Protein AF-A0A976QAF2-F1 (afdb_monomer)

Solvent-accessible surface area (backbone atoms only — not comparable to full-atom values): 23813 Å² total; per-residue (Å²): 137,77,82,78,83,71,78,81,72,85,89,75,56,54,80,44,55,49,67,60,53,51,50,51,55,58,54,36,68,80,76,47,98,67,87,73,52,59,97,53,77,43,35,51,77,44,64,85,45,95,52,57,36,57,22,52,52,43,42,53,45,20,24,16,76,59,69,40,41,42,36,33,37,41,31,48,50,70,57,45,68,64,34,47,64,67,59,40,50,61,75,45,48,90,32,37,49,75,48,78,47,82,50,98,70,19,29,38,41,37,42,35,68,38,39,46,91,61,51,67,87,71,83,73,80,78,69,91,85,70,84,75,78,75,75,69,81,69,77,76,82,61,86,70,70,80,70,78,63,47,66,47,47,46,52,49,22,34,64,54,32,76,68,71,72,82,51,78,89,74,79,73,90,48,96,56,45,41,79,44,70,37,70,59,93,75,32,37,42,39,39,30,24,36,66,88,77,48,21,22,74,43,57,40,41,45,52,82,52,50,43,42,31,14,46,50,47,44,33,33,69,60,36,51,72,34,37,52,62,50,39,36,78,40,30,47,52,55,38,48,60,73,39,47,93,75,26,78,74,96,59,91,75,93,71,62,44,52,68,46,33,68,41,40,46,54,52,39,52,44,32,43,48,32,38,50,55,47,22,69,76,66,76,49,81,80,79,80,77,81,85,73,86,63,60,50,71,70,64,65,69,45,55,69,73,58,49,50,54,52,50,52,51,51,48,43,52,53,25,54,78,68,76,43,57,72,76,43,53,44,85,68,48,72,47,93,90,30,41,35,27,27,42,67,41,84,89,54,54,79,88,52,47,63,64,52,49,54,53,49,31,57,49,45,24,74,75,75,37,76,57,48,41,69,43,75,56,77,78,74,79,78,58,66,81,74,67,67,73,66,72,76,76,76,86,79,85,80,83,86,79,136

Nearest PDB structures (foldseek):
  6a6g-assembly1_C  TM=5.603E-01  e=3.001E-02  Fervidobacterium islandicum
  6a6g-assembly1_D  TM=4.830E-01  e=3.962E-02  Fervidobacterium islandicum
  5xt6-assembly1_C  TM=4.546E-01  e=6.904E-02  Bacillus subtilis subsp. subtilis str. 168
  5o2z-assembly1_A  TM=4.971E-01  e=2.043E+00  Homo sapiens
  6rvz-assembly1_A  TM=3.771E-01  e=2.160E+00  Homo sapiens

Sequence (402 aa):
MRAESSQPGTAEGFTLNYASLVAEYRSGLVDKLRGFGTADGYLDVWVPDDDPTKSLQNMVEAVGLAGGRAFRVELDTATATAVRRDALRAGLGEQCKVSFVDRDDGCVVAFDSIDADRATPGRGLETSGDPPPTPRPQPSIGQLAPAPFTTAYDAALRAVAGRGHRAISRRPQSPTERVVEASHAALSLTLYVDAATHRVTTAYFAADAPVVAGALKLTCDLAIGRSIQELADHGVLHAAAALEPIASAPVPGIVHPARLCRAFARVESMLRDIRQIYAERYDRRDTANNEDLGPGPTWKRMPLAKRRAVVERELARFSSQRNLTESTMGWAELVDDVRLTLTIDDSVPAADKPALLMAAETWLRRSIDTRLEVYLAERRDKNKLRRLAVIPNDPTEETSRP

Secondary structure (DSSP, 8-state):
-PPP--PPPTT--EEEEHHHHHHHHHHHHHH-SS----SSGGGTT----SSHHHHHHHHHHHHHHTT---EEEEEEHHHHHHS-HHHHHHHHTTS-EEEEEEETTEEEEEEES--GGG--TT-TT--TT-PPPPPP----------PPPPHHHHHHHHHHHTT---PPPPPPSSTTEEEEEEEETTEEEEEEEETTT-BEEEEEEEESSHHHHHHHHHHHHHHTTSBHHHHHHHHHHHHHHTTTTT---SSSS---HHHH-HHHHHHHHHHHHHHHHHHHHTT-----------S-HHHHTS-HHHHHHHHHHHHHHHHHHTT--TTSEEEEEEETTTEEEEEE-TTS-TTTHHHHHHHHHHHHHHHT-TT-EEEEPP-----GGGSS--PPPPTTSSS---

pLDDT: mean 85.09, std 18.2, range [29.95, 98.12]

Foldseek 3Di:
DDPPPDPDDDDDAEEEEPVVLLVLQVVCVVVPPDDRDDPDQLCSPQDADPQLLVSVLSSLLSNLLVVHFKHKYWDFAVNQVSHPVVSSCVVCPPQWDWDWDADPGHIMIITHGGDSVPSPPDPDDPPPDDDPDDPDPDPPPPVPDQDPQDVQLLVLLLVQLVPDDQDDDDDDPDPQWDWFKDDDDQKIKIFTAGNPVQATQFIHMGDDDSSLSSQSSLLRVVRGRDHLLCSLPCSLVSSVVVCCVRGPDPDPDDDDSCSNDVSSVVSNVRSVVRVVRCCVVPVPPDNDDPDDPAWDPVLVPDDPVVNQVQLLVLLCVLCVVVVHDSPQKHWDDDDPSAETEMEGDPVDDPVCVVVSQVSSLVSCCVRPTVRHDYHYDDDPPPPPVVVVPPPPDDPPPPPDDD

Structure (mmCIF, N/CA/C/O backbone):
data_AF-A0A976QAF2-F1
#
_entry.id   AF-A0A976QAF2-F1
#
loop_
_atom_site.group_PDB
_atom_site.id
_atom_site.type_symbol
_atom_site.label_atom_id
_atom_site.label_alt_id
_atom_site.label_comp_id
_atom_site.label_asym_id
_atom_site.label_entity_id
_atom_site.label_seq_id
_atom_site.pdbx_PDB_ins_code
_atom_site.Cartn_x
_atom_site.Cartn_y
_atom_site.Cartn_z
_atom_site.occupancy
_atom_site.B_iso_or_equiv
_atom_site.auth_seq_id
_atom_site.auth_comp_id
_atom_site.auth_asym_id
_atom_site.auth_atom_id
_atom_site.pdbx_PDB_model_num
ATOM 1 N N . MET A 1 1 ? 15.010 28.335 -7.812 1.00 31.81 1 MET A N 1
ATOM 2 C CA . MET A 1 1 ? 15.873 28.616 -6.648 1.00 31.81 1 MET A CA 1
ATOM 3 C C . MET A 1 1 ? 15.255 27.931 -5.442 1.00 31.81 1 MET A C 1
ATOM 5 O O . MET A 1 1 ? 14.235 28.400 -4.964 1.00 31.81 1 MET A O 1
ATOM 9 N N . ARG A 1 2 ? 15.776 26.768 -5.032 1.00 29.95 2 ARG A N 1
ATOM 10 C CA . ARG A 1 2 ? 15.477 26.197 -3.710 1.00 29.95 2 ARG A CA 1
ATOM 11 C C . ARG A 1 2 ? 16.514 26.772 -2.751 1.00 29.95 2 ARG A C 1
ATOM 13 O O . ARG A 1 2 ? 17.676 26.847 -3.143 1.00 29.95 2 ARG A O 1
ATOM 20 N N . ALA A 1 3 ? 16.080 27.203 -1.571 1.00 30.30 3 ALA A N 1
ATOM 21 C CA . ALA A 1 3 ? 16.979 27.583 -0.493 1.00 30.30 3 ALA A CA 1
ATOM 22 C C . ALA A 1 3 ? 17.917 26.404 -0.210 1.00 30.30 3 ALA A C 1
ATOM 24 O O . ALA A 1 3 ? 17.463 25.264 -0.077 1.00 30.30 3 ALA A O 1
ATOM 25 N N . GLU A 1 4 ? 19.218 26.669 -0.214 1.00 29.95 4 GLU A N 1
ATOM 26 C CA . GLU A 1 4 ? 20.213 25.721 0.261 1.00 29.95 4 GLU A CA 1
ATOM 27 C C . GLU A 1 4 ? 19.853 25.368 1.707 1.00 29.95 4 GLU A C 1
ATOM 29 O O . GLU A 1 4 ? 19.661 26.250 2.543 1.00 29.95 4 GLU A O 1
ATOM 34 N N . SER A 1 5 ? 19.697 24.072 1.983 1.00 41.12 5 SER A N 1
ATOM 35 C CA . SER A 1 5 ? 19.633 23.564 3.349 1.00 41.12 5 SER A CA 1
ATOM 36 C C . SER A 1 5 ? 21.023 23.756 3.944 1.00 41.12 5 SER A C 1
ATOM 38 O O . SER A 1 5 ? 21.908 22.912 3.808 1.00 41.12 5 SER A O 1
ATOM 40 N N . SER A 1 6 ? 21.234 24.938 4.514 1.00 35.09 6 SER A N 1
ATOM 41 C CA . SER A 1 6 ? 22.397 25.249 5.324 1.00 35.09 6 SER A CA 1
ATOM 42 C C . SER A 1 6 ? 22.413 24.277 6.494 1.00 35.09 6 SER A C 1
ATOM 44 O O . SER A 1 6 ? 21.530 24.320 7.348 1.00 35.09 6 SER A O 1
ATOM 46 N N . GLN A 1 7 ? 23.419 23.405 6.557 1.00 42.12 7 GLN A N 1
ATOM 47 C CA . GLN A 1 7 ? 23.780 22.811 7.838 1.00 42.12 7 GLN A CA 1
ATOM 48 C C . GLN A 1 7 ? 24.187 23.961 8.768 1.00 42.12 7 GLN A C 1
ATOM 50 O O . GLN A 1 7 ? 25.099 24.714 8.409 1.00 42.12 7 GLN A O 1
ATOM 55 N N . PRO A 1 8 ? 23.528 24.159 9.923 1.00 43.66 8 PRO A N 1
ATOM 56 C CA . PRO A 1 8 ? 23.866 25.274 10.782 1.00 43.66 8 PRO A CA 1
ATOM 57 C C . PRO A 1 8 ? 25.219 25.018 11.439 1.00 43.66 8 PRO A C 1
ATOM 59 O O . PRO A 1 8 ? 25.404 24.092 12.232 1.00 43.66 8 PRO A O 1
ATOM 62 N N . GLY A 1 9 ? 26.166 25.891 11.103 1.00 35.69 9 GLY A N 1
ATOM 63 C CA . GLY A 1 9 ? 27.309 26.164 11.950 1.00 35.69 9 GLY A CA 1
ATOM 64 C C . GLY A 1 9 ? 26.821 26.637 13.319 1.00 35.69 9 GLY A C 1
ATOM 65 O O . GLY A 1 9 ? 26.004 27.541 13.433 1.00 35.69 9 GLY A O 1
ATOM 66 N N . THR A 1 10 ? 27.307 25.954 14.345 1.00 46.75 10 THR A N 1
ATOM 67 C CA . THR A 1 10 ? 27.538 26.415 15.719 1.00 46.75 10 THR A CA 1
ATOM 68 C C . THR A 1 10 ? 27.065 27.836 16.099 1.00 46.75 10 THR A C 1
ATOM 70 O O . THR A 1 10 ? 27.600 28.824 15.605 1.00 46.75 10 THR A O 1
ATOM 73 N N . ALA A 1 11 ? 26.206 27.884 17.130 1.00 45.19 11 ALA A N 1
ATOM 74 C CA . ALA A 1 11 ? 25.966 28.961 18.113 1.00 45.19 11 ALA A CA 1
ATOM 75 C C . ALA A 1 11 ? 24.830 29.988 17.900 1.00 45.19 11 ALA A C 1
ATOM 77 O O . ALA A 1 11 ? 24.383 30.548 18.902 1.00 45.19 11 ALA A O 1
ATOM 78 N N . GLU A 1 12 ? 24.275 30.191 16.704 1.00 58.44 12 GLU A N 1
ATOM 79 C CA . GLU A 1 12 ? 23.097 31.067 16.538 1.00 58.44 12 GLU A CA 1
ATOM 80 C C . GLU A 1 12 ? 21.807 30.237 16.449 1.00 58.44 12 GLU A C 1
ATOM 82 O O . GLU A 1 12 ? 21.503 29.634 15.425 1.00 58.44 12 GLU A O 1
ATOM 87 N N . GLY A 1 13 ? 21.058 30.151 17.556 1.00 74.50 13 GLY A N 1
ATOM 88 C CA . GLY A 1 13 ? 19.764 29.455 17.586 1.00 74.50 13 GLY A CA 1
ATOM 89 C C . GLY A 1 13 ? 18.762 30.036 16.576 1.00 74.50 13 GLY A C 1
ATOM 90 O O . GLY A 1 13 ? 18.735 31.248 16.359 1.00 74.50 13 GLY A O 1
ATOM 91 N N . PHE A 1 14 ? 17.923 29.180 15.988 1.00 89.56 14 PHE A N 1
ATOM 92 C CA . PHE A 1 14 ? 16.870 29.555 15.034 1.00 89.56 14 PHE A CA 1
ATOM 93 C C . PHE A 1 14 ? 15.593 30.029 15.746 1.00 89.56 14 PHE A C 1
ATOM 95 O O . PHE A 1 14 ? 15.411 29.775 16.939 1.00 89.56 14 PHE A O 1
ATOM 102 N N . THR A 1 15 ? 14.710 30.716 15.018 1.00 93.88 15 THR A N 1
ATOM 103 C CA . THR A 1 15 ? 13.439 31.240 15.541 1.00 93.88 15 THR A CA 1
ATOM 104 C C . THR A 1 15 ? 12.260 30.580 14.834 1.00 93.88 15 THR A C 1
ATOM 106 O O . THR A 1 15 ? 12.215 30.544 13.608 1.00 93.88 15 THR A O 1
ATOM 109 N N . LEU A 1 16 ? 11.300 30.091 15.613 1.00 94.38 16 LEU A N 1
ATOM 110 C CA . LEU A 1 16 ? 10.085 29.422 15.158 1.00 94.38 16 LEU A CA 1
ATOM 111 C C . LEU A 1 16 ? 8.847 30.274 15.449 1.00 94.38 16 LEU A C 1
ATOM 113 O O . LEU A 1 16 ? 8.768 30.895 16.505 1.00 94.38 16 LEU A O 1
ATOM 117 N N . ASN A 1 17 ? 7.842 30.241 14.573 1.00 95.81 17 ASN A N 1
ATOM 118 C CA . ASN A 1 17 ? 6.530 30.834 14.845 1.00 95.81 17 ASN A CA 1
ATOM 119 C C . ASN A 1 17 ? 5.553 29.750 15.330 1.00 95.81 17 ASN A C 1
ATOM 121 O O . ASN A 1 17 ? 5.177 28.868 14.556 1.00 95.81 17 ASN A O 1
ATOM 125 N N . TYR A 1 18 ? 5.139 29.805 16.600 1.00 96.31 18 TYR A N 1
ATOM 126 C CA . TYR A 1 18 ? 4.334 28.741 17.213 1.00 96.31 18 TYR A CA 1
ATOM 127 C C . TYR A 1 18 ? 2.974 28.547 16.531 1.00 96.31 18 TYR A C 1
ATOM 129 O O . TYR A 1 18 ? 2.583 27.418 16.238 1.00 96.31 18 TYR A O 1
ATOM 137 N N . ALA A 1 19 ? 2.265 29.641 16.243 1.00 95.50 19 ALA A N 1
ATOM 138 C CA . ALA A 1 19 ? 0.939 29.590 15.632 1.00 95.50 19 ALA A CA 1
ATOM 139 C C . ALA A 1 19 ? 0.983 28.952 14.234 1.00 95.50 19 ALA A C 1
ATOM 141 O O . ALA A 1 19 ? 0.162 28.084 13.928 1.00 95.50 19 ALA A O 1
ATOM 142 N N . SER A 1 20 ? 1.979 29.318 13.420 1.00 94.06 20 SER A N 1
ATOM 143 C CA . SER A 1 20 ? 2.206 28.708 12.106 1.00 94.06 20 SER A CA 1
ATOM 144 C C . SER A 1 20 ? 2.486 27.208 12.210 1.00 94.06 20 SER A C 1
ATOM 146 O O . SER A 1 20 ? 1.888 26.436 11.464 1.00 94.06 20 SER A O 1
ATOM 148 N N . LEU A 1 21 ? 3.321 26.777 13.165 1.00 94.00 21 LEU A N 1
ATOM 149 C CA . LEU A 1 21 ? 3.632 25.356 13.370 1.00 94.00 21 LEU A CA 1
ATOM 150 C C . LEU A 1 21 ? 2.395 24.545 13.785 1.00 94.00 21 LEU A C 1
ATOM 152 O O . LEU A 1 21 ? 2.153 23.463 13.251 1.00 94.00 21 LEU A O 1
ATOM 156 N N . VAL A 1 22 ? 1.575 25.068 14.703 1.00 94.19 22 VAL A N 1
ATOM 157 C CA . VAL A 1 22 ? 0.327 24.405 15.121 1.00 94.19 22 VAL A CA 1
ATOM 158 C C . VAL A 1 22 ? -0.675 24.331 13.964 1.00 94.19 22 VAL A C 1
ATOM 160 O O . VAL A 1 22 ? -1.331 23.302 13.783 1.00 94.19 22 VAL A O 1
ATOM 163 N N . ALA A 1 23 ? -0.802 25.394 13.164 1.00 92.00 23 ALA A N 1
ATOM 164 C CA . ALA A 1 23 ? -1.689 25.417 12.002 1.00 92.00 23 ALA A CA 1
ATOM 165 C C . ALA A 1 23 ? -1.237 24.434 10.906 1.00 92.00 23 ALA A C 1
ATOM 167 O O . ALA A 1 23 ? -2.066 23.710 10.346 1.00 92.00 23 ALA A O 1
ATOM 168 N N . GLU A 1 24 ? 0.068 24.358 10.631 1.00 88.69 24 GLU A N 1
ATOM 169 C CA . GLU A 1 24 ? 0.645 23.384 9.700 1.00 88.69 24 GLU A CA 1
ATOM 170 C C . GLU A 1 24 ? 0.411 21.950 10.190 1.00 88.69 24 GLU A C 1
ATOM 172 O O . GLU A 1 24 ? -0.059 21.108 9.425 1.00 88.69 24 GLU A O 1
ATOM 177 N N . TYR A 1 25 ? 0.635 21.683 11.480 1.00 89.19 25 TYR A N 1
ATOM 178 C CA . TYR A 1 25 ? 0.362 20.372 12.063 1.00 89.19 25 TYR A CA 1
ATOM 179 C C . TYR A 1 25 ? -1.118 19.979 11.912 1.00 89.19 25 TYR A C 1
ATOM 181 O O . TYR A 1 25 ? -1.436 18.888 11.442 1.00 89.19 25 TYR A O 1
ATOM 189 N N . ARG A 1 26 ? -2.050 20.878 12.259 1.00 89.62 26 ARG A N 1
ATOM 190 C CA . ARG A 1 26 ? -3.498 20.606 12.185 1.00 89.62 26 ARG A CA 1
ATOM 191 C C . ARG A 1 26 ? -3.999 20.410 10.755 1.00 89.62 26 ARG A C 1
ATOM 193 O O . ARG A 1 26 ? -4.792 19.504 10.522 1.00 89.62 26 ARG A O 1
ATOM 200 N N . SER A 1 27 ? -3.545 21.227 9.806 1.00 86.06 27 SER A N 1
ATOM 201 C CA . SER A 1 27 ? -3.903 21.057 8.387 1.00 86.06 27 SER A CA 1
ATOM 202 C C . SER A 1 27 ? -3.326 19.763 7.813 1.00 86.06 27 SER A C 1
ATOM 204 O O . SER A 1 27 ? -4.032 19.006 7.148 1.00 86.06 27 SER A O 1
ATOM 206 N N . GLY A 1 28 ? -2.088 19.426 8.184 1.00 82.19 28 GLY A N 1
ATOM 207 C CA . GLY A 1 28 ? -1.472 18.157 7.826 1.00 82.19 28 GLY A CA 1
ATOM 208 C C . GLY A 1 28 ? -2.296 16.940 8.252 1.00 82.19 28 GLY A C 1
ATOM 209 O O . GLY A 1 28 ? -2.246 15.934 7.554 1.00 82.19 28 GLY A O 1
ATOM 210 N N . LEU A 1 29 ? -3.071 17.009 9.349 1.00 80.88 29 LEU A N 1
ATOM 211 C CA . LEU A 1 29 ? -3.724 15.819 9.936 1.00 80.88 29 LEU A CA 1
ATOM 212 C C . LEU A 1 29 ? -4.822 15.307 9.018 1.00 80.88 29 LEU A C 1
ATOM 214 O O . LEU A 1 29 ? -5.121 14.115 8.991 1.00 80.88 29 LEU A O 1
ATOM 218 N N . VAL A 1 30 ? -5.398 16.233 8.262 1.00 75.94 30 VAL A N 1
ATOM 219 C CA . VAL A 1 30 ? -6.426 15.967 7.271 1.00 75.94 30 VAL A CA 1
ATOM 220 C C . VAL A 1 30 ? -5.788 15.556 5.942 1.00 75.94 30 VAL A C 1
ATOM 222 O O . VAL A 1 30 ? -6.274 14.630 5.295 1.00 75.94 30 VAL A O 1
ATOM 225 N N . ASP A 1 31 ? -4.673 16.188 5.564 1.00 70.38 31 ASP A N 1
ATOM 226 C CA . ASP A 1 31 ? -4.147 16.121 4.196 1.00 70.38 31 ASP A CA 1
ATOM 227 C C . ASP A 1 31 ? -2.991 15.119 3.990 1.00 70.38 31 ASP A C 1
ATOM 229 O O . ASP A 1 31 ? -2.723 14.704 2.860 1.00 70.38 31 ASP A O 1
ATOM 233 N N . LYS A 1 32 ? -2.280 14.710 5.051 1.00 66.62 32 LYS A N 1
ATOM 234 C CA . LYS A 1 32 ? -1.080 13.854 4.983 1.00 66.62 32 LYS A CA 1
ATOM 235 C C . LYS A 1 32 ? -1.215 12.631 5.892 1.00 66.62 32 LYS A C 1
ATOM 237 O O . LYS A 1 32 ? -1.101 12.712 7.107 1.00 66.62 32 LYS A O 1
ATOM 242 N N . LEU A 1 33 ? -1.366 11.450 5.288 1.00 49.84 33 LEU A N 1
ATOM 243 C CA . LEU A 1 33 ? -1.512 10.183 6.025 1.00 49.84 33 LEU A CA 1
ATOM 244 C C . LEU A 1 33 ? -0.183 9.604 6.558 1.00 49.84 33 LEU A C 1
ATOM 246 O O . LEU A 1 33 ? -0.214 8.704 7.396 1.00 49.84 33 LEU A O 1
ATOM 250 N N . ARG A 1 34 ? 0.982 10.059 6.060 1.00 56.09 34 ARG A N 1
ATOM 251 C CA . ARG A 1 34 ? 2.334 9.617 6.473 1.00 56.09 34 ARG A CA 1
ATOM 252 C C . ARG A 1 34 ? 3.373 10.721 6.243 1.00 56.09 34 ARG A C 1
ATOM 254 O O . ARG A 1 34 ? 3.179 11.563 5.374 1.00 56.09 34 ARG A O 1
ATOM 261 N N . GLY A 1 35 ? 4.494 10.667 6.970 1.00 56.78 35 GLY A N 1
ATOM 262 C CA . GLY A 1 35 ? 5.585 11.647 6.838 1.00 56.78 35 GLY A CA 1
ATOM 263 C C . GLY A 1 35 ? 5.238 12.989 7.477 1.00 56.78 35 GLY A C 1
ATOM 264 O O . GLY A 1 35 ? 5.441 14.044 6.883 1.00 56.78 35 GLY A O 1
ATOM 265 N N . PHE A 1 36 ? 4.631 12.918 8.656 1.00 56.47 36 PHE A N 1
ATOM 266 C CA . PHE A 1 36 ? 4.200 14.072 9.415 1.00 56.47 36 PHE A CA 1
ATOM 267 C C . PHE A 1 36 ? 5.406 14.718 10.090 1.00 56.47 36 PHE A C 1
ATOM 269 O O . PHE A 1 36 ? 5.938 14.176 11.049 1.00 56.47 36 PHE A O 1
ATOM 276 N N . GLY A 1 37 ? 5.848 15.844 9.553 1.00 57.91 37 GLY A N 1
ATOM 277 C CA . GLY A 1 37 ? 6.903 16.663 10.125 1.00 57.91 37 GLY A CA 1
ATOM 278 C C . GLY A 1 37 ? 6.748 18.074 9.583 1.00 57.91 37 GLY A C 1
ATOM 279 O O . GLY A 1 37 ? 6.404 18.256 8.410 1.00 57.91 37 GLY A O 1
ATOM 280 N N . THR A 1 38 ? 6.934 19.069 10.443 1.00 61.12 38 THR A N 1
ATOM 281 C CA . THR A 1 38 ? 7.152 20.450 9.999 1.00 61.12 38 THR A CA 1
ATOM 282 C C . THR A 1 38 ? 8.425 20.475 9.152 1.00 61.12 38 THR A C 1
ATOM 284 O O . THR A 1 38 ? 9.302 19.640 9.355 1.00 61.12 38 THR A O 1
ATOM 287 N N . ALA A 1 39 ? 8.545 21.396 8.193 1.00 56.59 39 ALA A N 1
ATOM 288 C CA . ALA A 1 39 ? 9.653 21.407 7.223 1.00 56.59 39 ALA A CA 1
ATOM 289 C C . ALA A 1 39 ? 11.075 21.392 7.840 1.00 56.59 39 ALA A C 1
ATOM 291 O O . ALA A 1 39 ? 12.043 21.063 7.150 1.00 56.59 39 ALA A O 1
ATOM 292 N N . ASP A 1 40 ? 11.189 21.699 9.131 1.00 65.06 40 ASP A N 1
ATOM 293 C CA . ASP A 1 40 ? 12.415 21.662 9.912 1.00 65.06 40 ASP A CA 1
ATOM 294 C C . ASP A 1 40 ? 12.538 20.332 10.677 1.00 65.06 40 ASP A C 1
ATOM 296 O O . ASP A 1 40 ? 11.852 20.112 11.677 1.00 65.06 40 ASP A O 1
ATOM 300 N N . GLY A 1 41 ? 13.465 19.464 10.249 1.00 75.56 41 GLY A N 1
ATOM 301 C CA . GLY A 1 41 ? 13.678 18.116 10.814 1.00 75.56 41 GLY A CA 1
ATOM 302 C C . GLY A 1 41 ? 14.022 18.053 12.314 1.00 75.56 41 GLY A C 1
ATOM 303 O O . GLY A 1 41 ? 14.155 16.973 12.880 1.00 75.56 41 GLY A O 1
ATOM 304 N N . TYR A 1 42 ? 14.153 19.200 12.986 1.00 83.50 42 TYR A N 1
ATOM 305 C CA . TYR A 1 42 ? 14.332 19.297 14.438 1.00 83.50 42 TYR A CA 1
ATOM 306 C C . TYR A 1 42 ? 13.036 19.075 15.233 1.00 83.50 42 TYR A C 1
ATOM 308 O O . TYR A 1 42 ? 13.086 18.917 16.450 1.00 83.50 42 TYR A O 1
ATOM 316 N N . LEU A 1 43 ? 11.882 19.079 14.563 1.00 88.06 43 LEU A N 1
ATOM 317 C CA . LEU A 1 43 ? 10.559 18.930 15.173 1.00 88.06 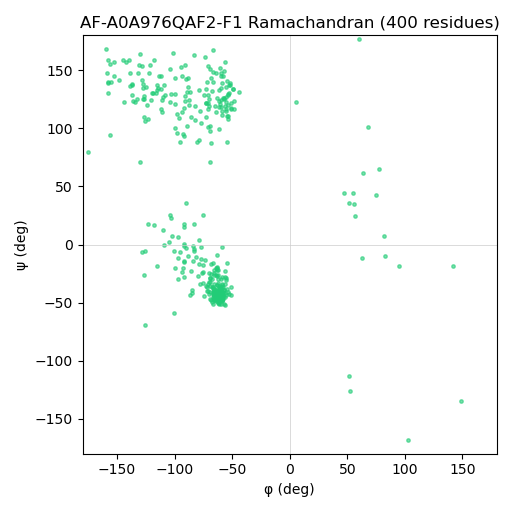43 LEU A CA 1
ATOM 318 C C . LEU A 1 43 ? 9.815 17.679 14.680 1.00 88.06 43 LEU A C 1
ATOM 320 O O . LEU A 1 43 ? 8.613 17.559 14.900 1.00 88.06 43 LEU A O 1
ATOM 324 N N . ASP A 1 44 ? 10.512 16.718 14.068 1.00 85.25 44 ASP A N 1
ATOM 325 C CA . ASP A 1 44 ? 9.911 15.486 13.524 1.00 85.25 44 ASP A CA 1
ATOM 326 C C . ASP A 1 44 ? 9.113 14.680 14.564 1.00 85.25 44 ASP A C 1
ATOM 328 O O . ASP A 1 44 ? 8.174 13.963 14.224 1.00 85.25 44 ASP A O 1
ATOM 332 N N . VAL A 1 45 ? 9.486 14.790 15.841 1.00 87.50 45 VAL A N 1
ATOM 333 C CA . VAL A 1 45 ? 8.824 14.101 16.962 1.00 87.50 45 VAL A CA 1
ATOM 334 C C . VAL A 1 45 ? 7.954 15.029 17.811 1.00 87.50 45 VAL A C 1
ATOM 336 O O . VAL A 1 45 ? 7.385 14.593 18.811 1.00 87.50 45 VAL A O 1
ATOM 339 N N . TRP A 1 46 ? 7.852 16.308 17.446 1.00 92.94 46 TRP A N 1
ATOM 340 C CA . TRP A 1 46 ? 7.025 17.265 18.167 1.00 92.94 46 TRP A CA 1
ATOM 341 C C . TRP A 1 46 ? 5.549 17.093 17.795 1.00 92.94 46 TRP A C 1
ATOM 343 O O . TRP A 1 46 ? 5.178 17.020 16.624 1.00 92.94 46 TRP A O 1
ATOM 353 N N . VAL A 1 47 ? 4.695 17.065 18.817 1.00 92.00 47 VAL A N 1
ATOM 354 C CA . VAL A 1 47 ? 3.238 17.058 18.680 1.00 92.00 47 VAL A CA 1
ATOM 355 C C . VAL A 1 47 ? 2.683 18.192 19.540 1.00 92.00 47 VAL A C 1
ATOM 357 O O . VAL A 1 47 ? 2.988 18.231 20.739 1.00 92.00 47 VAL A O 1
ATOM 360 N N . PRO A 1 48 ? 1.889 19.117 18.968 1.00 94.12 48 PRO A N 1
ATOM 361 C CA . PRO A 1 48 ? 1.293 20.190 19.742 1.00 94.12 48 PRO A CA 1
ATOM 362 C C . PRO A 1 48 ? 0.268 19.649 20.745 1.00 94.12 48 PRO A C 1
ATOM 364 O O . PRO A 1 48 ? -0.524 18.763 20.428 1.00 94.12 48 PRO A O 1
ATOM 367 N N . ASP A 1 49 ? 0.276 20.224 21.945 1.00 95.44 49 ASP A N 1
ATOM 368 C CA . ASP A 1 49 ? -0.713 19.986 23.004 1.00 95.44 49 ASP A CA 1
ATOM 369 C C . ASP A 1 49 ? -1.681 21.181 23.078 1.00 95.44 49 ASP A C 1
ATOM 371 O O . ASP A 1 49 ? -1.301 22.313 22.755 1.00 95.44 49 ASP A O 1
ATOM 375 N N . ASP A 1 50 ? -2.922 20.942 23.510 1.00 94.00 50 ASP A N 1
ATOM 376 C CA . ASP A 1 50 ? -3.905 22.010 23.729 1.00 94.00 50 ASP A CA 1
ATOM 377 C C . ASP A 1 50 ? -3.461 22.976 24.847 1.00 94.00 50 ASP A C 1
ATOM 379 O O . ASP A 1 50 ? -3.831 24.151 24.831 1.00 94.00 50 ASP A O 1
ATOM 383 N N . ASP A 1 51 ? -2.634 22.518 25.796 1.00 96.56 51 ASP A N 1
ATOM 384 C CA . ASP A 1 51 ? -1.908 23.379 26.731 1.00 96.56 51 ASP A CA 1
ATOM 385 C C . ASP A 1 51 ? -0.587 23.861 26.097 1.00 96.56 51 ASP A C 1
ATOM 387 O O . ASP A 1 51 ? 0.374 23.084 25.992 1.00 96.56 51 ASP A O 1
ATOM 391 N N . PRO A 1 52 ? -0.457 25.159 25.748 1.00 97.19 52 PRO A N 1
ATOM 392 C CA . PRO A 1 52 ? 0.752 25.680 25.113 1.00 97.19 52 PRO A CA 1
ATOM 393 C C . PRO A 1 52 ? 1.992 25.558 26.008 1.00 97.19 52 PRO A C 1
ATOM 395 O O . PRO A 1 52 ? 3.110 25.500 25.504 1.00 97.19 52 PRO A O 1
ATOM 398 N N . THR A 1 53 ? 1.826 25.449 27.331 1.00 97.88 53 THR A N 1
ATOM 399 C CA . THR A 1 53 ? 2.938 25.194 28.258 1.00 97.88 53 THR A CA 1
ATOM 400 C C . THR A 1 53 ? 3.550 23.816 28.002 1.00 97.88 53 THR A C 1
ATOM 402 O O . THR A 1 53 ? 4.767 23.700 27.877 1.00 97.88 53 THR A O 1
ATOM 405 N N . LYS A 1 54 ? 2.714 22.776 27.889 1.00 95.69 54 LYS A N 1
ATOM 406 C CA . LYS A 1 54 ? 3.158 21.401 27.607 1.00 95.69 54 LYS A CA 1
ATOM 407 C C . LYS A 1 54 ? 3.688 21.268 26.190 1.00 95.69 54 LYS A C 1
ATOM 409 O O . LYS A 1 54 ? 4.723 20.652 25.970 1.00 95.69 54 LYS A O 1
ATOM 414 N N . SER A 1 55 ? 3.010 21.902 25.239 1.00 96.31 55 SER A N 1
ATOM 415 C CA . SER A 1 55 ? 3.434 21.930 23.842 1.00 96.31 55 SER A CA 1
ATOM 416 C C . SER A 1 55 ? 4.860 22.481 23.680 1.00 96.31 55 SER A C 1
ATOM 418 O O . SER A 1 55 ? 5.662 21.904 22.946 1.00 96.31 55 SER A O 1
ATOM 420 N N . LEU A 1 56 ? 5.214 23.545 24.418 1.00 97.25 56 LEU A N 1
ATOM 421 C CA . LEU A 1 56 ? 6.577 24.092 24.452 1.00 97.25 56 LEU A CA 1
ATOM 422 C C . LEU A 1 56 ? 7.583 23.162 25.149 1.00 97.25 56 LEU A C 1
ATOM 424 O O . LEU A 1 56 ? 8.725 23.079 24.706 1.00 97.25 56 LEU A O 1
ATOM 428 N N . GLN A 1 57 ? 7.183 22.437 26.200 1.00 96.00 57 GLN A N 1
ATOM 429 C CA . GLN A 1 57 ? 8.043 21.427 26.840 1.00 96.00 57 GLN A CA 1
ATOM 430 C C . GLN A 1 57 ? 8.396 20.303 25.861 1.00 96.00 57 GLN A C 1
ATOM 432 O O . GLN A 1 57 ? 9.574 20.025 25.641 1.00 96.00 57 GLN A O 1
ATOM 437 N N . ASN A 1 58 ? 7.384 19.753 25.185 1.00 94.38 58 ASN A N 1
ATOM 438 C CA . ASN A 1 58 ? 7.561 18.737 24.147 1.00 94.38 58 ASN A CA 1
ATOM 439 C C . ASN A 1 58 ? 8.446 19.250 22.998 1.00 94.38 58 ASN A C 1
ATOM 441 O O . ASN A 1 58 ? 9.201 18.487 22.400 1.00 94.38 58 ASN A O 1
ATOM 445 N N . MET A 1 59 ? 8.371 20.548 22.678 1.00 95.62 59 MET A N 1
ATOM 446 C CA . MET A 1 59 ? 9.205 21.167 21.643 1.00 95.62 59 MET A CA 1
ATOM 447 C C . MET A 1 59 ? 10.688 21.174 22.033 1.00 95.62 59 MET A C 1
ATOM 449 O O . MET A 1 59 ? 11.534 20.851 21.202 1.00 95.62 59 MET A O 1
ATOM 453 N N . VAL A 1 60 ? 11.018 21.484 23.293 1.00 95.69 60 VAL A N 1
ATOM 454 C CA . VAL A 1 60 ? 12.404 21.415 23.794 1.00 95.69 60 VAL A CA 1
ATOM 455 C C . VAL A 1 60 ? 12.945 19.988 23.728 1.00 95.69 60 VAL A C 1
ATOM 457 O O . VAL A 1 60 ? 14.090 19.792 23.319 1.00 95.69 60 VAL A O 1
ATOM 460 N N . GLU A 1 61 ? 12.132 18.991 24.086 1.00 93.06 61 GLU A N 1
ATOM 461 C CA . GLU A 1 61 ? 12.506 17.577 23.971 1.00 93.06 61 GLU A CA 1
ATOM 462 C C . GLU A 1 61 ? 12.783 17.180 22.517 1.00 93.06 61 GLU A C 1
ATOM 464 O O . GLU A 1 61 ? 13.831 16.599 22.235 1.00 93.06 61 GLU A O 1
ATOM 469 N N . ALA A 1 62 ? 11.893 17.542 21.587 1.00 92.38 62 ALA A N 1
ATOM 470 C CA . ALA A 1 62 ? 12.058 17.250 20.164 1.00 92.38 62 ALA A CA 1
ATOM 471 C C . ALA A 1 62 ? 13.345 17.866 19.592 1.00 92.38 62 ALA A C 1
ATOM 473 O O . ALA A 1 62 ? 14.150 17.163 18.978 1.00 92.38 62 ALA A O 1
ATOM 474 N N . VAL A 1 63 ? 13.591 19.150 19.880 1.00 92.75 63 VAL A N 1
ATOM 475 C CA . VAL A 1 63 ? 14.813 19.845 19.449 1.00 92.75 63 VAL A CA 1
ATOM 476 C C . VAL A 1 63 ? 16.058 19.206 20.069 1.00 92.75 63 VAL A C 1
ATOM 478 O O . VAL A 1 63 ? 17.056 19.018 19.372 1.00 92.75 63 VAL A O 1
ATOM 481 N N . GLY A 1 64 ? 16.007 18.829 21.351 1.00 92.44 64 GLY A N 1
ATOM 482 C CA . GLY A 1 64 ? 17.100 18.138 22.036 1.00 92.44 64 GLY A CA 1
ATOM 483 C C . GLY A 1 64 ? 17.424 16.775 21.415 1.00 92.44 64 GLY A C 1
ATOM 484 O O . GLY A 1 64 ? 18.593 16.480 21.170 1.00 92.44 64 GLY A O 1
ATOM 485 N N . LEU A 1 65 ? 16.402 15.977 21.082 1.00 87.88 65 LEU A N 1
ATOM 486 C CA . LEU A 1 65 ? 16.552 14.683 20.401 1.00 87.88 65 LEU A CA 1
ATOM 487 C C . LEU A 1 65 ? 17.171 14.822 19.006 1.00 87.88 65 LEU A C 1
ATOM 489 O O . LEU A 1 65 ? 17.946 13.965 18.585 1.00 87.88 65 LEU A O 1
ATOM 493 N N . ALA A 1 66 ? 16.883 15.922 18.312 1.00 87.25 66 ALA A N 1
ATOM 494 C CA . ALA A 1 66 ? 17.502 16.258 17.034 1.00 87.25 66 ALA A CA 1
ATOM 495 C C . ALA A 1 66 ? 18.921 16.857 17.167 1.00 87.25 66 ALA A C 1
ATOM 497 O O . ALA A 1 66 ? 19.526 17.254 16.169 1.00 87.25 66 ALA A O 1
ATOM 498 N N . GLY A 1 67 ? 19.470 16.940 18.385 1.00 89.50 67 GLY A N 1
ATOM 499 C CA . GLY A 1 67 ? 20.806 17.475 18.666 1.00 89.50 67 GLY A CA 1
ATOM 500 C C . GLY A 1 67 ? 20.881 19.004 18.746 1.00 89.50 67 GLY A C 1
ATOM 501 O O . GLY A 1 67 ? 21.978 19.560 18.846 1.00 89.50 67 GLY A O 1
ATOM 502 N N . GLY A 1 68 ? 19.740 19.697 18.715 1.00 90.69 68 GLY A N 1
ATOM 503 C CA . GLY A 1 68 ? 19.663 21.140 18.902 1.00 90.69 68 GLY A CA 1
ATOM 504 C C . GLY A 1 68 ? 20.005 21.549 20.337 1.00 90.69 68 GLY A C 1
ATOM 505 O O . GLY A 1 68 ? 19.676 20.860 21.300 1.00 90.69 68 GLY A O 1
ATOM 506 N N . ARG A 1 69 ? 20.692 22.687 20.487 1.00 93.38 69 ARG A N 1
ATOM 507 C CA . ARG A 1 69 ? 21.154 23.193 21.796 1.00 93.38 69 ARG A CA 1
ATOM 508 C C . ARG A 1 69 ? 20.519 24.513 22.216 1.00 93.38 69 ARG A C 1
ATOM 510 O O . ARG A 1 69 ? 20.567 24.845 23.398 1.00 93.38 69 ARG A O 1
ATOM 517 N N . ALA A 1 70 ? 19.947 25.252 21.271 1.00 95.00 70 ALA A N 1
ATOM 518 C CA . ALA A 1 70 ? 19.223 26.482 21.542 1.00 95.00 70 ALA A CA 1
ATOM 519 C C . ALA A 1 70 ? 18.262 26.818 20.397 1.00 95.00 70 ALA A C 1
ATOM 521 O O . ALA A 1 70 ? 18.570 26.547 19.235 1.00 95.00 70 ALA A O 1
ATOM 522 N N . PHE A 1 71 ? 17.131 27.436 20.726 1.00 95.44 71 PHE A N 1
ATOM 523 C CA . PHE A 1 71 ? 16.174 27.977 19.759 1.00 95.44 71 PHE A CA 1
ATOM 524 C C . PHE A 1 71 ? 15.269 29.028 20.414 1.00 95.44 71 PHE A C 1
ATOM 526 O O . PHE A 1 71 ? 15.239 29.187 21.637 1.00 95.44 71 PHE A O 1
ATOM 533 N N . ARG A 1 72 ? 14.531 29.769 19.589 1.00 96.88 72 ARG A N 1
ATOM 534 C CA . ARG A 1 72 ? 13.544 30.764 20.014 1.00 96.88 72 ARG A CA 1
ATOM 535 C C . ARG A 1 72 ? 12.179 30.430 19.438 1.00 96.88 72 ARG A C 1
ATOM 537 O O . ARG A 1 72 ? 12.085 29.922 18.326 1.00 96.88 72 ARG A O 1
ATOM 544 N N . VAL A 1 73 ? 11.131 30.764 20.177 1.00 97.25 73 VAL A N 1
ATOM 545 C CA . VAL A 1 73 ? 9.742 30.609 19.744 1.00 97.25 73 VAL A CA 1
ATOM 546 C C . VAL A 1 73 ? 9.017 31.934 19.902 1.00 97.25 73 VAL A C 1
ATOM 548 O O . VAL A 1 73 ? 8.994 32.506 20.990 1.00 97.25 73 VAL A O 1
ATOM 551 N N . GLU A 1 74 ? 8.420 32.409 18.818 1.00 98.00 74 GLU A N 1
ATOM 552 C CA . GLU A 1 74 ? 7.520 33.553 18.810 1.00 98.00 74 GLU A CA 1
ATOM 553 C C . GLU A 1 74 ? 6.096 33.081 19.105 1.00 98.00 74 GLU A C 1
ATOM 555 O O . GLU A 1 74 ? 5.558 32.194 18.432 1.00 98.00 74 GLU A O 1
ATOM 560 N N . LEU A 1 75 ? 5.505 33.678 20.136 1.00 98.00 75 LEU A N 1
ATOM 561 C CA . LEU A 1 75 ? 4.135 33.465 20.575 1.00 98.00 75 LEU A CA 1
ATOM 562 C C . LEU A 1 75 ? 3.336 34.737 20.303 1.00 98.00 75 LEU A C 1
ATOM 564 O O . LEU A 1 75 ? 3.783 35.823 20.670 1.00 98.00 75 LEU A O 1
ATOM 568 N N . ASP A 1 76 ? 2.140 34.599 19.734 1.00 97.94 76 ASP A N 1
ATOM 569 C CA . ASP A 1 76 ? 1.167 35.694 19.695 1.00 97.94 76 ASP A CA 1
ATOM 570 C C . ASP A 1 76 ? 0.660 36.051 21.107 1.00 97.94 76 ASP A C 1
ATOM 572 O O . ASP A 1 76 ? 0.869 35.314 22.076 1.00 97.94 76 ASP A O 1
ATOM 576 N N . THR A 1 77 ? -0.022 37.191 21.245 1.00 97.75 77 THR A N 1
ATOM 577 C CA . THR A 1 77 ? -0.553 37.676 22.532 1.00 97.75 77 THR A CA 1
ATOM 578 C C . THR A 1 77 ? -1.432 36.647 23.253 1.00 97.75 77 THR A C 1
ATOM 580 O O . THR A 1 77 ? -1.333 36.494 24.475 1.00 97.75 77 THR A O 1
ATOM 583 N N . ALA A 1 78 ? -2.289 35.930 22.519 1.00 97.56 78 ALA A N 1
ATOM 584 C CA . ALA A 1 78 ? -3.220 34.966 23.100 1.00 97.56 78 ALA A CA 1
ATOM 585 C C . ALA A 1 78 ? -2.469 33.763 23.692 1.00 97.56 78 ALA A C 1
ATOM 587 O O . ALA A 1 78 ? -2.658 33.412 24.859 1.00 97.56 78 ALA A O 1
ATOM 588 N N . THR A 1 79 ? -1.554 33.185 22.917 1.00 97.62 79 THR A N 1
ATOM 589 C CA . THR A 1 79 ? -0.716 32.054 23.322 1.00 97.62 79 THR A CA 1
ATOM 590 C C . THR A 1 79 ? 0.231 32.454 24.449 1.00 97.62 79 THR A C 1
ATOM 592 O O . THR A 1 79 ? 0.338 31.738 25.443 1.00 97.62 79 THR A O 1
ATOM 595 N N . ALA A 1 80 ? 0.869 33.625 24.353 1.00 97.81 80 ALA A N 1
ATOM 596 C CA . ALA A 1 80 ? 1.767 34.145 25.383 1.00 97.81 80 ALA A CA 1
ATOM 597 C C . ALA A 1 80 ? 1.069 34.321 26.741 1.00 97.81 80 ALA A C 1
ATOM 599 O O . ALA A 1 80 ? 1.684 34.077 27.780 1.00 97.81 80 ALA A O 1
ATOM 600 N N . THR A 1 81 ? -0.212 34.702 26.735 1.00 97.44 81 THR A N 1
ATOM 601 C CA . THR A 1 81 ? -1.032 34.827 27.951 1.00 97.44 81 THR A CA 1
ATOM 602 C C . THR A 1 81 ? -1.397 33.460 28.536 1.00 97.44 81 THR A C 1
ATOM 604 O O . THR A 1 81 ? -1.442 33.301 29.754 1.00 97.44 81 THR A O 1
ATOM 607 N N . ALA A 1 82 ? -1.637 32.459 27.684 1.00 96.94 82 ALA A N 1
ATOM 608 C CA . ALA A 1 82 ? -1.985 31.103 28.108 1.00 96.94 82 ALA A CA 1
ATOM 609 C C . ALA A 1 82 ? -0.784 30.299 28.648 1.00 96.94 82 ALA A C 1
ATOM 611 O O . ALA A 1 82 ? -0.968 29.363 29.431 1.00 96.94 82 ALA A O 1
ATOM 612 N N . VAL A 1 83 ? 0.449 30.653 28.268 1.00 97.94 83 VAL A N 1
ATOM 613 C CA . VAL A 1 83 ? 1.661 29.985 28.763 1.00 97.94 83 VAL A CA 1
ATOM 614 C C . VAL A 1 83 ? 1.907 30.312 30.236 1.00 97.94 83 VAL A C 1
ATOM 616 O O . VAL A 1 83 ? 2.198 31.445 30.627 1.00 97.94 83 VAL A O 1
ATOM 619 N N . ARG A 1 84 ? 1.901 29.272 31.072 1.00 97.81 84 ARG A N 1
ATOM 620 C CA . ARG A 1 84 ? 2.230 29.377 32.498 1.00 97.81 84 ARG A CA 1
ATOM 621 C C . ARG A 1 84 ? 3.749 29.406 32.677 1.00 97.81 84 ARG A C 1
ATOM 623 O O . ARG A 1 84 ? 4.372 28.361 32.850 1.00 97.81 84 ARG A O 1
ATOM 630 N N . ARG A 1 85 ? 4.352 30.601 32.636 1.00 97.94 85 ARG A N 1
ATOM 631 C CA . ARG A 1 85 ? 5.823 30.798 32.620 1.00 97.94 85 ARG A CA 1
ATOM 632 C C . ARG A 1 85 ? 6.570 30.047 33.724 1.00 97.94 85 ARG A C 1
ATOM 634 O O . ARG A 1 85 ? 7.595 29.429 33.451 1.00 97.94 85 ARG A O 1
ATOM 641 N N . ASP A 1 86 ? 6.052 30.065 34.948 1.00 96.88 86 ASP A N 1
ATOM 642 C CA . ASP A 1 86 ? 6.700 29.387 36.076 1.00 96.88 86 ASP A CA 1
ATOM 643 C C . ASP A 1 86 ? 6.579 27.866 35.980 1.00 96.88 86 ASP A C 1
ATOM 645 O O . ASP A 1 86 ? 7.543 27.158 36.261 1.00 96.88 86 ASP A O 1
ATOM 649 N N . ALA A 1 87 ? 5.442 27.357 35.495 1.00 95.25 87 ALA A N 1
ATOM 650 C CA . ALA A 1 87 ? 5.268 25.932 35.231 1.00 95.25 87 ALA A CA 1
ATOM 651 C C . ALA A 1 87 ? 6.162 25.456 34.074 1.00 95.25 87 ALA A C 1
ATOM 653 O O . ALA A 1 87 ? 6.712 24.360 34.151 1.00 95.25 87 ALA A O 1
ATOM 654 N N . LEU A 1 88 ? 6.360 26.285 33.040 1.00 97.00 88 LEU A N 1
ATOM 655 C CA . LEU A 1 88 ? 7.286 25.985 31.946 1.00 97.00 88 LEU A CA 1
ATOM 656 C C . LEU A 1 88 ? 8.719 25.836 32.472 1.00 97.00 88 LEU A C 1
ATOM 658 O O . LEU A 1 88 ? 9.354 24.813 32.226 1.00 97.00 88 LEU A O 1
ATOM 662 N N . ARG A 1 89 ? 9.197 26.818 33.251 1.00 96.56 89 ARG A N 1
ATOM 663 C CA . ARG A 1 89 ? 10.525 26.775 33.887 1.00 96.56 89 ARG A CA 1
ATOM 664 C C . ARG A 1 89 ? 10.674 25.581 34.825 1.00 96.56 89 ARG A C 1
ATOM 666 O O . ARG A 1 89 ? 11.679 24.887 34.760 1.00 96.56 89 ARG A O 1
ATOM 673 N N . ALA A 1 90 ? 9.682 25.335 35.680 1.00 94.19 90 ALA A N 1
ATOM 674 C CA . ALA A 1 90 ? 9.718 24.234 36.636 1.00 94.19 90 ALA A CA 1
ATOM 675 C C . ALA A 1 90 ? 9.718 22.864 35.945 1.00 94.19 90 ALA A C 1
ATOM 677 O O . ALA A 1 90 ? 10.453 21.976 36.365 1.00 94.19 90 ALA A O 1
ATOM 678 N N . GLY A 1 91 ? 8.920 22.697 34.886 1.00 92.75 91 GLY A N 1
ATOM 679 C CA . GLY A 1 91 ? 8.841 21.436 34.151 1.00 92.75 91 GLY A CA 1
ATOM 680 C C . GLY A 1 91 ? 10.092 21.129 33.331 1.00 92.75 91 GLY A C 1
ATOM 681 O O . GLY A 1 91 ? 10.474 19.969 33.246 1.00 92.75 91 GLY A O 1
ATOM 682 N N . LEU A 1 92 ? 10.760 22.153 32.791 1.00 94.62 92 LEU A N 1
ATOM 683 C CA . LEU A 1 92 ? 12.038 21.984 32.090 1.00 94.62 92 LEU A CA 1
ATOM 684 C C . LEU A 1 92 ? 13.223 21.852 33.059 1.00 94.62 92 LEU A C 1
ATOM 686 O O . LEU A 1 92 ? 14.215 21.209 32.733 1.00 94.62 92 LEU A O 1
ATOM 690 N N . GLY A 1 93 ? 13.127 22.415 34.266 1.00 91.81 93 GLY A N 1
ATOM 691 C CA . GLY A 1 93 ? 14.124 22.245 35.322 1.00 91.81 93 GLY A CA 1
ATOM 692 C C . GLY A 1 93 ? 15.547 22.571 34.856 1.00 91.81 93 GLY A C 1
ATOM 693 O O . GLY A 1 93 ? 15.811 23.649 34.333 1.00 91.81 93 GLY A O 1
ATOM 694 N N . GLU A 1 94 ? 16.469 21.626 35.048 1.00 91.81 94 GLU A N 1
ATOM 695 C CA . GLU A 1 94 ? 17.872 21.754 34.624 1.00 91.81 94 GLU A CA 1
ATOM 696 C C . GLU A 1 94 ? 18.109 21.365 33.151 1.00 91.81 94 GLU A C 1
ATOM 698 O O . GLU A 1 94 ? 19.240 21.449 32.681 1.00 91.81 94 GLU A O 1
ATOM 703 N N . GLN A 1 95 ? 17.078 20.930 32.416 1.00 92.12 95 GLN A N 1
ATOM 704 C CA . GLN A 1 95 ? 17.205 20.489 31.022 1.00 92.12 95 GLN A CA 1
ATOM 705 C C . GLN A 1 95 ? 17.529 21.648 30.075 1.00 92.12 95 GLN A C 1
ATOM 707 O O . GLN A 1 95 ? 18.195 21.440 29.066 1.00 92.12 95 GLN A O 1
ATOM 712 N N . CYS A 1 96 ? 17.045 22.859 30.358 1.00 95.81 96 CYS A N 1
ATOM 713 C CA . CYS A 1 96 ? 17.362 24.039 29.561 1.00 95.81 96 CYS A CA 1
ATOM 714 C C . CYS A 1 96 ? 17.155 25.330 30.358 1.00 95.81 96 CYS A C 1
ATOM 716 O O . CYS A 1 96 ? 16.400 25.388 31.330 1.00 95.81 96 CYS A O 1
ATOM 718 N N . LYS A 1 97 ? 17.804 26.403 29.912 1.00 96.69 97 LYS A N 1
ATOM 719 C CA . LYS A 1 97 ? 17.591 27.752 30.428 1.00 96.69 97 LYS A CA 1
ATOM 720 C C . LYS A 1 97 ? 16.500 28.438 29.608 1.00 96.69 97 LYS A C 1
ATOM 722 O O . LYS A 1 97 ? 16.643 28.588 28.400 1.00 96.69 97 LYS A O 1
ATOM 727 N N . VAL A 1 98 ? 15.446 28.906 30.278 1.00 97.88 98 VAL A N 1
ATOM 728 C CA . VAL A 1 98 ? 14.301 29.569 29.631 1.00 97.88 98 VAL A CA 1
ATOM 729 C C . VAL A 1 98 ? 14.280 31.059 29.960 1.00 97.88 98 VAL A C 1
ATOM 731 O O . VAL A 1 98 ? 14.269 31.447 31.134 1.00 97.88 98 VAL A O 1
ATOM 734 N N . SER A 1 99 ? 14.212 31.907 28.935 1.00 97.50 99 SER A N 1
ATOM 735 C CA . SER A 1 99 ? 14.008 33.351 29.084 1.00 97.50 99 SER A CA 1
ATOM 736 C C . SER A 1 99 ? 12.859 33.853 28.212 1.00 97.50 99 SER A C 1
ATOM 738 O O . SER A 1 99 ? 12.517 33.240 27.207 1.00 97.50 99 SER A O 1
ATOM 740 N N . PHE A 1 100 ? 12.232 34.948 28.639 1.00 98.12 100 PHE A N 1
ATOM 741 C CA . PHE A 1 100 ? 11.070 35.541 27.981 1.00 98.12 100 PHE A CA 1
ATOM 742 C C . PHE A 1 100 ? 11.373 37.002 27.676 1.00 98.12 100 PHE A C 1
ATOM 744 O O . PHE A 1 100 ? 11.890 37.712 28.542 1.00 98.12 100 PHE A O 1
ATOM 751 N N . VAL A 1 101 ? 11.032 37.438 26.469 1.00 98.00 101 VAL A N 1
ATOM 752 C CA . VAL A 1 101 ? 11.097 38.836 26.045 1.00 98.00 101 VAL A CA 1
ATOM 753 C C . VAL A 1 101 ? 9.709 39.238 25.573 1.00 98.00 101 VAL A C 1
ATOM 755 O O . VAL A 1 101 ? 9.250 38.787 24.523 1.00 98.00 101 VAL A O 1
ATOM 758 N N . ASP A 1 102 ? 9.041 40.061 26.374 1.00 97.69 102 ASP A N 1
ATOM 759 C CA . ASP A 1 102 ? 7.719 40.587 26.046 1.00 97.69 102 ASP A CA 1
ATOM 760 C C . ASP A 1 102 ? 7.807 41.622 24.919 1.00 97.69 102 ASP A C 1
ATOM 762 O O . ASP A 1 102 ? 8.744 42.423 24.861 1.00 97.69 102 ASP A O 1
ATOM 766 N N . ARG A 1 103 ? 6.836 41.565 24.006 1.00 96.62 103 ARG A N 1
ATOM 767 C CA . ARG A 1 103 ? 6.659 42.478 22.872 1.00 96.62 103 ARG A CA 1
ATOM 768 C C . ARG A 1 103 ? 5.213 42.974 22.848 1.00 96.62 103 ARG A C 1
ATOM 770 O O . ARG A 1 103 ? 4.340 42.372 23.468 1.00 96.62 103 ARG A O 1
ATOM 777 N N . ASP A 1 104 ? 4.950 44.039 22.098 1.00 95.25 104 ASP A N 1
ATOM 778 C CA . ASP A 1 104 ? 3.592 44.587 21.967 1.00 95.25 104 ASP A CA 1
ATOM 779 C C . ASP A 1 104 ? 2.610 43.580 21.333 1.00 95.25 104 ASP A C 1
ATOM 781 O O . ASP A 1 104 ? 1.423 43.577 21.650 1.00 95.25 104 ASP A O 1
ATOM 785 N N . ASP A 1 105 ? 3.108 42.692 20.468 1.00 94.50 105 ASP A N 1
ATOM 786 C CA . ASP A 1 105 ? 2.344 41.690 19.719 1.00 94.50 105 ASP A CA 1
ATOM 787 C C . ASP A 1 105 ? 2.446 40.264 20.290 1.00 94.50 105 ASP A C 1
ATOM 789 O O . ASP A 1 105 ? 1.915 39.316 19.706 1.00 94.50 105 ASP A O 1
ATOM 793 N N . GLY A 1 106 ? 3.074 40.094 21.459 1.00 97.19 106 GLY A N 1
ATOM 794 C CA . GLY A 1 106 ? 3.192 38.790 22.104 1.00 97.19 106 GLY A CA 1
ATOM 795 C C . GLY A 1 106 ? 4.464 38.614 22.922 1.00 97.19 106 GLY A C 1
ATOM 796 O O . GLY A 1 106 ? 4.831 39.458 23.738 1.00 97.19 106 GLY A O 1
ATOM 797 N N . CYS A 1 107 ? 5.120 37.468 22.768 1.00 97.81 107 CYS A N 1
ATOM 798 C CA . CYS A 1 107 ? 6.298 37.121 23.558 1.00 97.81 107 CYS A CA 1
ATOM 799 C C . CYS A 1 107 ? 7.255 36.246 22.752 1.00 97.81 107 CYS A C 1
ATOM 801 O O . CYS A 1 107 ? 6.825 35.348 22.029 1.00 97.81 107 CYS A O 1
ATOM 803 N N . VAL A 1 108 ? 8.558 36.466 22.916 1.00 98.00 108 VAL A N 1
ATOM 804 C CA . VAL A 1 108 ? 9.579 35.529 22.437 1.00 98.00 108 VAL A CA 1
ATOM 805 C C . VAL A 1 108 ? 10.134 34.743 23.606 1.00 98.00 108 VAL A C 1
ATOM 807 O O . VAL A 1 108 ? 10.671 35.319 24.555 1.00 98.00 108 VAL A O 1
ATOM 810 N N . VAL A 1 109 ? 10.036 33.421 23.512 1.00 98.00 109 VAL A N 1
ATOM 811 C CA . VAL A 1 109 ? 10.620 32.489 24.475 1.00 98.00 109 VAL A CA 1
ATOM 812 C C . VAL A 1 109 ? 11.927 31.966 23.901 1.00 98.00 109 VAL A C 1
ATOM 814 O O . VAL A 1 109 ? 11.935 31.385 22.819 1.00 98.00 109 VAL A O 1
ATOM 817 N N . ALA A 1 110 ? 13.035 32.183 24.601 1.00 97.38 110 ALA A N 1
ATOM 818 C CA . ALA A 1 110 ? 14.331 31.626 24.236 1.00 97.38 110 ALA A CA 1
ATOM 819 C C . ALA A 1 110 ? 14.664 30.441 25.144 1.00 97.38 110 ALA A C 1
ATOM 821 O O . ALA A 1 110 ? 14.592 30.552 26.373 1.00 97.38 110 ALA A O 1
ATOM 822 N N . PHE A 1 111 ? 15.033 29.331 24.512 1.00 96.69 111 PHE A N 1
ATOM 823 C CA . PHE A 1 111 ? 15.495 28.105 25.143 1.00 96.69 111 PHE A CA 1
ATOM 824 C C . PHE A 1 111 ? 16.977 27.946 24.821 1.00 96.69 111 PHE A C 1
ATOM 826 O O . PHE A 1 111 ? 17.338 27.754 23.662 1.00 96.69 111 PHE A O 1
ATOM 833 N N . ASP A 1 112 ? 17.826 28.030 25.838 1.00 95.94 112 ASP A N 1
ATOM 834 C CA . ASP A 1 112 ? 19.279 27.931 25.714 1.00 95.94 112 ASP A CA 1
ATOM 835 C C . ASP A 1 112 ? 19.808 26.726 26.501 1.00 95.94 112 ASP A C 1
ATOM 837 O O . ASP A 1 112 ? 19.184 26.265 27.459 1.00 95.94 112 ASP A O 1
ATOM 841 N N . SER A 1 113 ? 21.002 26.250 26.142 1.00 94.19 113 SER A N 1
ATOM 842 C CA . SER A 1 113 ? 21.711 25.176 26.854 1.00 94.19 113 SER A CA 1
ATOM 843 C C . SER A 1 113 ? 20.886 23.893 27.020 1.00 94.19 113 SER A C 1
ATOM 845 O O . SER A 1 113 ? 20.861 23.317 28.104 1.00 94.19 113 SER A O 1
ATOM 847 N N . ILE A 1 114 ? 20.206 23.451 25.958 1.00 94.31 114 ILE A N 1
ATOM 848 C CA . ILE A 1 114 ? 19.400 22.225 25.990 1.00 94.31 114 ILE A CA 1
ATOM 849 C C . ILE A 1 114 ? 20.317 21.015 26.204 1.00 94.31 114 ILE A C 1
ATOM 851 O O . ILE A 1 114 ? 21.205 20.727 25.391 1.00 94.31 114 ILE A O 1
ATOM 855 N N . ASP A 1 115 ? 20.100 20.303 27.304 1.00 93.19 115 ASP A N 1
ATOM 856 C CA . ASP A 1 115 ? 20.792 19.069 27.648 1.00 93.19 115 ASP A CA 1
ATOM 857 C C . ASP A 1 115 ? 20.000 17.857 27.138 1.00 93.19 115 ASP A C 1
ATOM 859 O O . ASP A 1 115 ? 19.065 17.375 27.781 1.00 93.19 115 ASP A O 1
ATOM 863 N N . ALA A 1 116 ? 20.372 17.378 25.948 1.00 82.81 116 ALA A N 1
ATOM 864 C CA . ALA A 1 116 ? 19.735 16.233 25.302 1.00 82.81 116 ALA A CA 1
ATOM 865 C C . ALA A 1 116 ? 19.817 14.945 26.141 1.00 82.81 116 ALA A C 1
ATOM 867 O O . ALA A 1 116 ? 18.898 14.134 26.085 1.00 82.81 116 ALA A O 1
ATOM 868 N N . ASP A 1 117 ? 20.860 14.780 26.961 1.00 83.12 117 ASP A N 1
ATOM 869 C CA . ASP A 1 117 ? 21.043 13.574 27.781 1.00 83.12 117 ASP A CA 1
ATOM 870 C C . ASP A 1 117 ? 20.102 13.556 28.997 1.00 83.12 117 ASP A C 1
ATOM 872 O O . ASP A 1 117 ? 19.861 12.511 29.602 1.00 83.12 117 ASP A O 1
ATOM 876 N N . ARG A 1 118 ? 19.544 14.721 29.349 1.00 78.94 118 ARG A N 1
ATOM 877 C CA . ARG A 1 118 ? 18.558 14.890 30.424 1.00 78.94 118 ARG A CA 1
ATOM 878 C C . ARG A 1 118 ? 17.125 14.990 29.928 1.00 78.94 118 ARG A C 1
ATOM 880 O O . ARG A 1 118 ? 16.214 15.011 30.759 1.00 78.94 118 ARG A O 1
ATOM 887 N N . ALA A 1 119 ? 16.913 15.040 28.613 1.00 65.19 119 ALA A N 1
ATOM 888 C CA . ALA A 1 119 ? 15.586 14.917 28.032 1.00 65.19 119 ALA A CA 1
ATOM 889 C C . ALA A 1 119 ? 15.046 13.538 28.416 1.00 65.19 119 ALA A C 1
ATOM 891 O O . ALA A 1 119 ? 15.447 12.521 27.859 1.00 65.19 119 ALA A O 1
ATOM 892 N N . THR A 1 120 ? 14.201 13.490 29.445 1.00 59.59 120 THR A N 1
ATOM 893 C CA . THR A 1 120 ? 13.614 12.238 29.917 1.00 59.59 120 THR A CA 1
ATOM 894 C C . THR A 1 120 ? 12.434 11.960 28.999 1.00 59.59 120 THR A C 1
ATOM 896 O O . THR A 1 120 ? 11.440 12.676 29.109 1.00 59.59 120 THR A O 1
ATOM 899 N N . PRO A 1 121 ? 12.501 10.980 28.081 1.00 54.25 121 PRO A N 1
ATOM 900 C CA . PRO A 1 121 ? 11.425 10.783 27.124 1.00 54.25 121 PRO A CA 1
ATOM 901 C C . PRO A 1 121 ? 10.159 10.386 27.888 1.00 54.25 121 PRO A C 1
ATOM 903 O O . PRO A 1 121 ? 10.116 9.324 28.508 1.00 54.25 121 PRO A O 1
ATOM 906 N N . GLY A 1 122 ? 9.138 11.242 27.865 1.00 53.41 122 GLY A N 1
ATOM 907 C CA . GLY A 1 122 ? 7.794 10.881 28.303 1.00 53.41 122 GLY A CA 1
ATOM 908 C C . GLY A 1 122 ? 7.563 10.827 29.816 1.00 53.41 122 GLY A C 1
ATOM 909 O O . GLY A 1 122 ? 7.134 9.802 30.337 1.00 53.41 122 GLY A O 1
ATOM 910 N N . ARG A 1 123 ? 7.663 11.972 30.506 1.00 51.53 123 ARG A N 1
ATOM 911 C CA . ARG A 1 123 ? 6.822 12.222 31.702 1.00 51.53 123 ARG A CA 1
ATOM 912 C C . ARG A 1 123 ? 5.419 12.747 31.352 1.00 51.53 123 ARG A C 1
ATOM 914 O O . ARG A 1 123 ? 4.716 13.294 32.200 1.00 51.53 123 ARG A O 1
ATOM 921 N N . GLY A 1 124 ? 4.992 12.574 30.102 1.00 45.81 124 GLY A N 1
ATOM 922 C CA . GLY A 1 124 ? 3.609 12.766 29.685 1.00 45.81 124 GLY A CA 1
ATOM 923 C C . GLY A 1 124 ? 2.719 11.628 30.196 1.00 45.81 124 GLY A C 1
ATOM 924 O O . GLY A 1 124 ? 2.952 10.471 29.868 1.00 45.81 124 GLY A O 1
ATOM 925 N N . LEU A 1 125 ? 1.685 11.988 30.965 1.00 42.50 125 LEU A N 1
ATOM 926 C CA . LEU A 1 125 ? 0.614 11.123 31.488 1.00 42.50 125 LEU A CA 1
ATOM 927 C C . LEU A 1 125 ? 1.038 10.011 32.469 1.00 42.50 125 LEU A C 1
ATOM 929 O O . LEU A 1 125 ? 0.705 8.844 32.292 1.00 42.50 125 LEU A O 1
ATOM 933 N N . GLU A 1 126 ? 1.605 10.389 33.616 1.00 37.81 126 GLU A N 1
ATOM 934 C CA . GLU A 1 126 ? 1.245 9.674 34.847 1.00 37.81 126 GLU A CA 1
ATOM 935 C C . GLU A 1 126 ? -0.121 10.197 35.313 1.00 37.81 126 GLU A C 1
ATOM 937 O O . GLU A 1 126 ? -0.231 11.176 36.052 1.00 37.81 126 GLU A O 1
ATOM 942 N N . THR A 1 127 ? -1.200 9.567 34.843 1.00 40.78 127 THR A N 1
ATOM 943 C CA . THR A 1 127 ? -2.464 9.607 35.582 1.00 40.78 127 THR A CA 1
ATOM 944 C C . THR A 1 127 ? -2.205 8.964 36.937 1.00 40.78 127 THR A C 1
ATOM 946 O O . THR A 1 127 ? -1.831 7.795 37.011 1.00 40.78 127 THR A O 1
ATOM 949 N N . SER A 1 128 ? -2.374 9.729 38.009 1.00 44.97 128 SER A N 1
ATOM 950 C CA . SER A 1 128 ? -2.293 9.241 39.381 1.00 44.97 128 SER A CA 1
ATOM 951 C C . SER A 1 128 ? -3.124 7.962 39.564 1.00 44.97 128 SER A C 1
ATOM 953 O O . SER A 1 128 ? -4.349 8.031 39.465 1.00 44.97 128 SER A O 1
ATOM 955 N N . GLY A 1 129 ? -2.486 6.830 39.884 1.00 45.41 129 GLY A N 1
ATOM 956 C CA . GLY A 1 129 ? -3.138 5.803 40.704 1.00 45.41 129 GLY A CA 1
ATOM 957 C C . GLY A 1 129 ? -2.912 4.327 40.390 1.00 45.41 129 GLY A C 1
ATOM 958 O O . GLY A 1 129 ? -3.129 3.541 41.305 1.00 45.41 129 GLY A O 1
ATOM 959 N N . ASP A 1 130 ? -2.449 3.929 39.202 1.00 40.03 130 ASP A N 1
ATOM 960 C CA . ASP A 1 130 ? -2.244 2.503 38.898 1.00 40.03 130 ASP A CA 1
ATOM 961 C C . ASP A 1 130 ? -0.762 2.168 38.671 1.00 40.03 130 ASP A C 1
ATOM 963 O O . ASP A 1 130 ? -0.072 2.886 37.941 1.00 40.03 130 ASP A O 1
ATOM 967 N N . PRO A 1 131 ? -0.238 1.085 39.284 1.00 49.31 131 PRO A N 1
ATOM 968 C CA . PRO A 1 131 ? 1.104 0.615 38.985 1.00 49.31 131 PRO A CA 1
ATOM 969 C C . PRO A 1 131 ? 1.193 0.278 37.490 1.00 49.31 131 PRO A C 1
ATOM 971 O O . PRO A 1 131 ? 0.257 -0.315 36.941 1.00 49.31 131 PRO A O 1
ATOM 974 N N . PRO A 1 132 ? 2.303 0.628 36.818 1.00 43.72 132 PRO A N 1
ATOM 975 C CA . PRO A 1 132 ? 2.453 0.363 35.398 1.00 43.72 132 PRO A CA 1
ATOM 976 C C . PRO A 1 132 ? 2.242 -1.133 35.133 1.00 43.72 132 PRO A C 1
ATOM 978 O O . PRO A 1 132 ? 2.772 -1.965 35.884 1.00 43.72 132 PRO A O 1
ATOM 981 N N . PRO A 1 133 ? 1.484 -1.510 34.084 1.00 51.03 133 PRO A N 1
ATOM 982 C CA . PRO A 1 133 ? 1.428 -2.898 33.665 1.00 51.03 133 PRO A CA 1
ATOM 983 C C . PRO A 1 133 ? 2.864 -3.359 33.441 1.00 51.03 133 PRO A C 1
ATOM 985 O O . PRO A 1 133 ? 3.644 -2.681 32.769 1.00 51.03 133 PRO A O 1
ATOM 988 N N . THR A 1 134 ? 3.223 -4.489 34.052 1.00 53.84 134 THR A N 1
ATOM 989 C CA . THR A 1 134 ? 4.554 -5.078 33.905 1.00 53.84 134 THR A CA 1
ATOM 990 C C . THR A 1 134 ? 4.886 -5.108 32.416 1.00 53.84 134 THR A C 1
ATOM 992 O O . THR A 1 134 ? 4.078 -5.638 31.641 1.00 53.84 134 THR A O 1
ATOM 995 N N . PRO A 1 135 ? 6.012 -4.505 31.985 1.00 37.66 135 PRO A N 1
ATOM 996 C CA . PRO A 1 135 ? 6.365 -4.485 30.580 1.00 37.66 135 PRO A CA 1
ATOM 997 C C . PRO A 1 135 ? 6.381 -5.931 30.108 1.00 37.66 135 PRO A C 1
ATOM 999 O O . PRO A 1 135 ? 7.141 -6.756 30.624 1.00 37.66 135 PRO A O 1
ATOM 1002 N N . ARG A 1 136 ? 5.481 -6.263 29.171 1.00 42.31 136 ARG A N 1
ATOM 1003 C CA . ARG A 1 136 ? 5.530 -7.568 28.515 1.00 42.31 136 ARG A CA 1
ATOM 1004 C C . ARG A 1 136 ? 6.953 -7.705 27.989 1.00 42.31 136 ARG A C 1
ATOM 1006 O O . ARG A 1 136 ? 7.413 -6.751 27.357 1.00 42.31 136 ARG A O 1
ATOM 1013 N N . PRO A 1 137 ? 7.651 -8.823 28.254 1.00 38.94 137 PRO A N 1
ATOM 1014 C CA . PRO A 1 137 ? 8.985 -9.023 27.722 1.00 38.94 137 PRO A CA 1
ATOM 1015 C C . PRO A 1 137 ? 8.899 -8.818 26.214 1.00 38.94 137 PRO A C 1
ATOM 1017 O O . PRO A 1 137 ? 8.265 -9.605 25.508 1.00 38.94 137 PRO A O 1
ATOM 1020 N N . GLN A 1 138 ? 9.456 -7.704 25.734 1.00 34.28 138 GLN A N 1
ATOM 1021 C CA . GLN A 1 138 ? 9.635 -7.526 24.309 1.00 34.28 138 GLN A CA 1
ATOM 1022 C C . GLN A 1 138 ? 10.571 -8.658 23.904 1.00 34.28 138 GLN A C 1
ATOM 1024 O O . GLN A 1 138 ? 11.635 -8.788 24.522 1.00 34.28 138 GLN A O 1
ATOM 1029 N N . PRO A 1 139 ? 10.183 -9.526 22.952 1.00 35.31 139 PRO A N 1
ATOM 1030 C CA . PRO A 1 139 ? 11.123 -10.491 22.428 1.00 35.31 139 PRO A CA 1
ATOM 1031 C C . PRO A 1 139 ? 12.302 -9.668 21.936 1.00 35.31 139 PRO A C 1
ATOM 1033 O O . PRO A 1 139 ? 12.151 -8.819 21.056 1.00 35.31 139 PRO A O 1
ATOM 1036 N N . SER A 1 140 ? 13.454 -9.854 22.576 1.00 38.56 140 SER A N 1
ATOM 1037 C CA . SER A 1 140 ? 14.694 -9.295 22.089 1.00 38.56 140 SER A CA 1
ATOM 1038 C C . SER A 1 140 ? 14.768 -9.711 20.629 1.00 38.56 140 SER A C 1
ATOM 1040 O O . SER A 1 140 ? 14.753 -10.903 20.308 1.00 38.56 140 SER A O 1
ATOM 1042 N N . ILE A 1 141 ? 14.777 -8.724 19.729 1.00 42.28 141 ILE A N 1
ATOM 1043 C CA . ILE A 1 141 ? 15.139 -8.941 18.333 1.00 42.28 141 ILE A CA 1
ATOM 1044 C C . ILE A 1 141 ? 16.635 -9.244 18.380 1.00 42.28 141 ILE A C 1
ATOM 1046 O O . ILE A 1 141 ? 17.480 -8.412 18.063 1.00 42.28 141 ILE A O 1
ATOM 1050 N N . GLY A 1 142 ? 16.978 -10.428 18.891 1.00 38.91 142 GLY A N 1
ATOM 1051 C CA . GLY A 1 142 ? 18.298 -10.987 18.744 1.00 38.91 142 GLY A CA 1
ATOM 1052 C C . GLY A 1 142 ? 18.598 -10.938 17.260 1.00 38.91 142 GLY A C 1
ATOM 1053 O O . GLY A 1 142 ? 17.708 -11.173 16.435 1.00 38.91 142 GLY A O 1
ATOM 1054 N N . GLN A 1 143 ? 19.832 -10.575 16.924 1.00 42.97 143 GLN A N 1
ATOM 1055 C CA . GLN A 1 143 ? 20.363 -10.748 15.584 1.00 42.97 143 GLN A CA 1
ATOM 1056 C C . GLN A 1 143 ? 20.198 -12.226 15.221 1.00 42.97 143 GLN A C 1
ATOM 1058 O O . GLN A 1 143 ? 21.061 -13.055 15.495 1.00 42.97 143 GLN A O 1
ATOM 1063 N N . LEU A 1 144 ? 19.041 -12.571 14.657 1.00 46.75 144 LEU A N 1
ATOM 1064 C CA . LEU A 1 144 ? 18.790 -13.855 14.046 1.00 46.75 144 LEU A CA 1
ATOM 1065 C C . LEU A 1 144 ? 19.841 -13.944 12.955 1.00 46.75 144 LEU A C 1
ATOM 1067 O O . LEU A 1 144 ? 19.822 -13.164 11.996 1.00 46.75 144 LEU A O 1
ATOM 1071 N N . ALA A 1 145 ? 20.799 -14.852 13.156 1.00 50.75 145 ALA A N 1
ATOM 1072 C CA . ALA A 1 145 ? 21.727 -15.244 12.113 1.00 50.75 145 ALA A CA 1
ATOM 1073 C C . ALA A 1 145 ? 20.902 -15.430 10.832 1.00 50.75 145 ALA A C 1
ATOM 1075 O O . ALA A 1 145 ? 19.822 -16.027 10.909 1.00 50.75 145 ALA A O 1
ATOM 1076 N N . PRO A 1 146 ? 21.325 -14.853 9.693 1.00 56.56 146 PRO A N 1
ATOM 1077 C CA . PRO A 1 146 ? 20.511 -14.849 8.492 1.00 56.56 146 PRO A CA 1
ATOM 1078 C C . PRO A 1 146 ? 20.136 -16.291 8.174 1.00 56.56 146 PRO A C 1
ATOM 1080 O O . PRO A 1 146 ? 21.006 -17.097 7.840 1.00 56.56 146 PRO A O 1
ATOM 1083 N N . ALA A 1 147 ? 18.849 -16.615 8.334 1.00 56.12 147 ALA A N 1
ATOM 1084 C CA . ALA A 1 147 ? 18.341 -17.920 7.964 1.00 56.12 147 ALA A CA 1
ATOM 1085 C C . ALA A 1 147 ? 18.770 -18.176 6.511 1.00 56.12 147 ALA A C 1
ATOM 1087 O O . ALA A 1 147 ? 18.730 -17.243 5.695 1.00 56.12 147 ALA A O 1
ATOM 1088 N N . PRO A 1 148 ? 19.242 -19.389 6.180 1.00 64.12 148 PRO A N 1
ATOM 1089 C CA . PRO A 1 148 ? 19.615 -19.700 4.812 1.00 64.12 148 PRO A CA 1
ATOM 1090 C C . PRO A 1 148 ? 18.433 -19.364 3.899 1.00 64.12 148 PRO A C 1
ATOM 1092 O O . PRO A 1 148 ? 17.294 -19.729 4.190 1.00 64.12 148 PRO A O 1
ATOM 1095 N N . PHE A 1 149 ? 18.706 -18.611 2.829 1.00 65.69 149 PHE A N 1
ATOM 1096 C CA . PHE A 1 149 ? 17.694 -18.223 1.846 1.00 65.69 149 PHE A CA 1
ATOM 1097 C C . PHE A 1 149 ? 16.910 -19.460 1.411 1.00 65.69 149 PHE A C 1
ATOM 1099 O O . PHE A 1 149 ? 17.492 -20.517 1.157 1.00 65.69 149 PHE A O 1
ATOM 1106 N N . THR A 1 150 ? 15.585 -19.342 1.370 1.00 65.75 150 THR A N 1
ATOM 1107 C CA . THR A 1 150 ? 14.742 -20.514 1.143 1.00 65.75 150 THR A CA 1
ATOM 1108 C C . THR A 1 150 ? 14.927 -21.055 -0.266 1.00 65.75 150 THR A C 1
ATOM 1110 O O . THR A 1 150 ? 14.836 -20.323 -1.250 1.00 65.75 150 THR A O 1
ATOM 1113 N N . THR A 1 151 ? 15.111 -22.367 -0.371 1.00 79.62 151 THR A N 1
ATOM 1114 C CA . THR A 1 151 ? 15.214 -23.073 -1.653 1.00 79.62 151 THR A CA 1
ATOM 1115 C C . THR A 1 151 ? 13.912 -23.030 -2.461 1.00 79.62 151 THR A C 1
ATOM 1117 O O . THR A 1 151 ? 13.954 -23.159 -3.684 1.00 79.62 151 THR A O 1
ATOM 1120 N N . ALA A 1 152 ? 12.763 -22.809 -1.809 1.00 92.25 152 ALA A N 1
ATOM 1121 C CA . ALA A 1 152 ? 11.451 -22.766 -2.455 1.00 92.25 152 ALA A CA 1
ATOM 1122 C C . ALA A 1 152 ? 11.303 -21.581 -3.426 1.00 92.25 152 ALA A C 1
ATOM 1124 O O . ALA A 1 152 ? 10.913 -21.780 -4.576 1.00 92.25 152 ALA A O 1
ATOM 1125 N N . TYR A 1 153 ? 11.672 -20.365 -3.005 1.00 94.31 153 TYR A N 1
ATOM 1126 C CA . TYR A 1 153 ? 11.621 -19.185 -3.876 1.00 94.31 153 TYR A CA 1
ATOM 1127 C C . TYR A 1 153 ? 12.615 -19.289 -5.035 1.00 94.31 153 TYR A C 1
ATOM 1129 O O . TYR A 1 153 ? 12.268 -18.972 -6.170 1.00 94.31 153 TYR A O 1
ATOM 1137 N N . ASP A 1 154 ? 13.819 -19.809 -4.785 1.00 94.62 154 ASP A N 1
ATOM 1138 C CA . ASP A 1 154 ? 14.803 -20.069 -5.840 1.00 94.62 154 ASP A CA 1
ATOM 1139 C C . ASP A 1 154 ? 14.260 -21.040 -6.900 1.00 94.62 154 ASP A C 1
ATOM 1141 O O . ASP A 1 154 ? 14.398 -20.795 -8.101 1.00 94.62 154 ASP A O 1
ATOM 1145 N N . ALA A 1 155 ? 13.625 -22.136 -6.472 1.00 94.19 155 ALA A N 1
ATOM 1146 C CA . ALA A 1 155 ? 13.020 -23.112 -7.372 1.00 94.19 155 ALA A CA 1
ATOM 1147 C C . ALA A 1 155 ? 11.861 -22.506 -8.179 1.00 94.19 155 ALA A C 1
ATOM 1149 O O . ALA A 1 155 ? 11.809 -22.678 -9.400 1.00 94.19 155 ALA A O 1
ATOM 1150 N N . ALA A 1 156 ? 10.980 -21.746 -7.524 1.00 95.38 156 ALA A N 1
ATOM 1151 C CA . ALA A 1 156 ? 9.864 -21.068 -8.174 1.00 95.38 156 ALA A CA 1
ATOM 1152 C C . ALA A 1 156 ? 10.347 -20.049 -9.223 1.00 95.38 156 ALA A C 1
ATOM 1154 O O . ALA A 1 156 ? 9.880 -20.0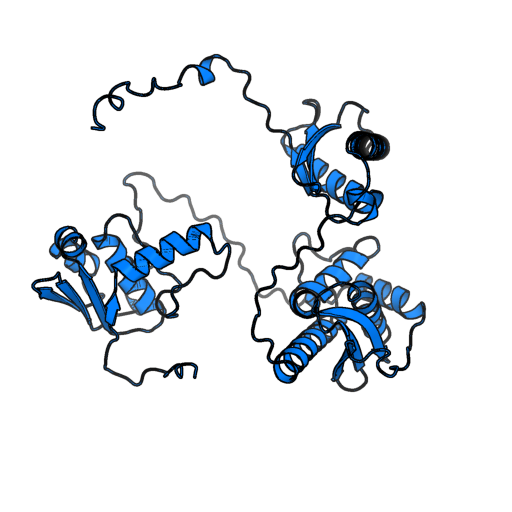58 -10.362 1.00 95.38 156 ALA A O 1
ATOM 1155 N N . LEU A 1 157 ? 11.355 -19.237 -8.891 1.00 96.00 157 LEU A N 1
ATOM 1156 C CA . LEU A 1 157 ? 11.953 -18.274 -9.818 1.00 96.00 157 LEU A CA 1
ATOM 1157 C C . LEU A 1 157 ? 12.617 -18.960 -11.021 1.00 96.00 157 LEU A C 1
ATOM 1159 O O . LEU A 1 157 ? 12.437 -18.515 -12.154 1.00 96.00 157 LEU A O 1
ATOM 1163 N N . ARG A 1 158 ? 13.324 -20.082 -10.823 1.00 95.38 158 ARG A N 1
ATOM 1164 C CA . ARG A 1 158 ? 13.866 -20.876 -11.946 1.00 95.38 158 ARG A CA 1
ATOM 1165 C C . ARG A 1 158 ? 12.764 -21.394 -12.867 1.00 95.38 158 ARG A C 1
ATOM 1167 O O . ARG A 1 158 ? 12.919 -21.335 -14.086 1.00 95.38 158 ARG A O 1
ATOM 1174 N N . ALA A 1 159 ? 11.654 -21.868 -12.299 1.00 94.31 159 ALA A N 1
ATOM 1175 C CA . ALA A 1 159 ? 10.512 -22.346 -13.074 1.00 94.31 159 ALA A CA 1
ATOM 1176 C C . ALA A 1 159 ? 9.875 -21.228 -13.918 1.00 94.31 159 ALA A C 1
ATOM 1178 O O . ALA A 1 159 ? 9.435 -21.480 -15.041 1.00 94.31 159 ALA A O 1
ATOM 1179 N N . VAL A 1 160 ? 9.868 -19.991 -13.412 1.00 94.50 160 VAL A N 1
ATOM 1180 C CA . VAL A 1 160 ? 9.422 -18.811 -14.167 1.00 94.50 160 VAL A CA 1
ATOM 1181 C C . VAL A 1 160 ? 10.414 -18.444 -15.278 1.00 94.50 160 VAL A C 1
ATOM 1183 O O . VAL A 1 160 ? 9.997 -18.166 -16.404 1.00 94.50 160 VAL A O 1
ATOM 1186 N N . ALA A 1 161 ? 11.719 -18.495 -15.000 1.00 92.19 161 ALA A N 1
ATOM 1187 C CA . ALA A 1 161 ? 12.769 -18.147 -15.961 1.00 92.19 161 ALA A CA 1
ATOM 1188 C C . ALA A 1 161 ? 12.775 -19.047 -17.207 1.00 92.19 161 ALA A C 1
ATOM 1190 O O . ALA A 1 161 ? 12.981 -18.568 -18.322 1.00 92.19 161 ALA A O 1
ATOM 1191 N N . GLY A 1 162 ? 12.497 -20.345 -17.029 1.00 79.69 162 GLY A N 1
ATOM 1192 C CA . GLY A 1 162 ? 12.457 -21.333 -18.113 1.00 79.69 162 GLY A CA 1
ATOM 1193 C C . GLY A 1 162 ? 11.385 -21.080 -19.180 1.00 79.69 162 GLY A C 1
ATOM 1194 O O . GLY A 1 162 ? 11.395 -21.736 -20.216 1.00 79.69 162 GLY A O 1
ATOM 1195 N N . ARG A 1 163 ? 10.472 -20.122 -18.964 1.00 67.12 163 ARG A N 1
ATOM 1196 C CA . ARG A 1 163 ? 9.364 -19.804 -19.880 1.00 67.12 163 ARG A CA 1
ATOM 1197 C C . ARG A 1 163 ? 9.679 -18.713 -20.909 1.00 67.12 163 ARG A C 1
ATOM 1199 O O . ARG A 1 163 ? 8.760 -18.223 -21.547 1.00 67.12 163 ARG A O 1
ATOM 1206 N N . GLY A 1 164 ? 10.959 -18.378 -21.090 1.00 59.22 164 GLY A N 1
ATOM 1207 C CA . GLY A 1 164 ? 11.477 -17.682 -22.268 1.00 59.22 164 GLY A CA 1
ATOM 1208 C C . GLY A 1 164 ? 11.015 -16.234 -22.434 1.00 59.22 164 GLY A C 1
ATOM 1209 O O . GLY A 1 164 ? 9.955 -15.974 -22.978 1.00 59.22 164 GLY A O 1
ATOM 1210 N N . HIS A 1 165 ? 11.877 -15.285 -22.074 1.00 53.59 165 HIS A N 1
ATOM 1211 C CA . HIS A 1 165 ? 11.955 -13.987 -22.749 1.00 53.59 165 HIS A CA 1
ATOM 1212 C C . HIS A 1 165 ? 13.354 -13.404 -22.540 1.00 53.59 165 HIS A C 1
ATOM 1214 O O . HIS A 1 165 ? 13.625 -12.744 -21.546 1.00 53.59 165 HIS A O 1
ATOM 1220 N N . ARG A 1 166 ? 14.253 -13.648 -23.498 1.00 62.56 166 ARG A N 1
ATOM 1221 C CA . ARG A 1 166 ? 15.396 -12.763 -23.750 1.00 62.56 166 ARG A CA 1
ATOM 1222 C C . ARG A 1 166 ? 14.938 -11.846 -24.877 1.00 62.56 166 ARG A C 1
ATOM 1224 O O . ARG A 1 166 ? 15.020 -12.209 -26.046 1.00 62.56 166 ARG A O 1
ATOM 1231 N N . ALA A 1 167 ? 14.304 -10.738 -24.525 1.00 62.38 167 ALA A N 1
ATOM 1232 C CA . ALA A 1 167 ? 13.823 -9.799 -25.524 1.00 62.38 167 ALA A CA 1
ATOM 1233 C C . ALA A 1 167 ? 14.922 -8.782 -25.823 1.00 62.38 167 ALA A C 1
ATOM 1235 O O . ALA A 1 167 ? 15.535 -8.220 -24.918 1.00 62.38 167 ALA A O 1
ATOM 1236 N N . ILE A 1 168 ? 15.183 -8.576 -27.109 1.00 70.62 168 ILE A N 1
ATOM 1237 C CA . ILE A 1 168 ? 16.100 -7.545 -27.581 1.00 70.62 168 ILE A CA 1
ATOM 1238 C C . ILE A 1 168 ? 15.370 -6.208 -27.431 1.00 70.62 168 ILE A C 1
ATOM 1240 O O . ILE A 1 168 ? 14.232 -6.077 -27.886 1.00 70.62 168 ILE A O 1
ATOM 1244 N N . SER A 1 169 ? 16.018 -5.234 -26.788 1.00 74.62 169 SER A N 1
ATOM 1245 C CA . SER A 1 169 ? 15.532 -3.853 -26.729 1.00 74.62 169 SER A CA 1
ATOM 1246 C C . SER A 1 169 ? 15.155 -3.364 -28.134 1.00 74.62 169 SER A C 1
ATOM 1248 O O . SER A 1 169 ? 15.892 -3.580 -29.100 1.00 74.62 169 SER A O 1
ATOM 1250 N N . ARG A 1 170 ? 13.989 -2.724 -28.265 1.00 89.44 170 ARG A N 1
ATOM 1251 C CA . ARG A 1 170 ? 13.521 -2.131 -29.526 1.00 89.44 170 ARG A CA 1
ATOM 1252 C C . ARG A 1 170 ? 13.730 -0.622 -29.551 1.00 89.44 170 ARG A C 1
ATOM 1254 O O . ARG A 1 170 ? 13.902 0.035 -28.528 1.00 89.44 170 ARG A O 1
ATOM 1261 N N . ARG A 1 171 ? 13.636 -0.023 -30.733 1.00 88.00 171 ARG A N 1
ATOM 1262 C CA . ARG A 1 171 ? 13.517 1.438 -30.809 1.00 88.00 171 ARG A CA 1
ATOM 1263 C C . ARG A 1 171 ? 12.149 1.895 -30.267 1.00 88.00 171 ARG A C 1
ATOM 1265 O O . ARG A 1 171 ? 11.181 1.127 -30.367 1.00 88.00 171 ARG A O 1
ATOM 1272 N N . PRO A 1 172 ? 12.057 3.114 -29.701 1.00 88.62 172 PRO A N 1
ATOM 1273 C CA . PRO A 1 172 ? 10.774 3.727 -29.369 1.00 88.62 172 PRO A CA 1
ATOM 1274 C C . PRO A 1 172 ? 9.836 3.705 -30.581 1.00 88.62 172 PRO A C 1
ATOM 1276 O O . PRO A 1 172 ? 10.274 3.950 -31.706 1.00 88.62 172 PRO A O 1
ATOM 1279 N N . GLN A 1 173 ? 8.564 3.382 -30.362 1.00 88.31 173 GLN A N 1
ATOM 1280 C CA . GLN A 1 173 ? 7.544 3.293 -31.416 1.00 88.31 173 GLN A CA 1
ATOM 1281 C C . GLN A 1 173 ? 6.796 4.612 -31.626 1.00 88.31 173 GLN A C 1
ATOM 1283 O O . GLN A 1 173 ? 6.124 4.777 -32.642 1.00 88.31 173 GLN A O 1
ATOM 1288 N N . SER A 1 174 ? 6.912 5.555 -30.690 1.00 89.31 174 SER A N 1
ATOM 1289 C CA . SER A 1 174 ? 6.280 6.868 -30.777 1.00 89.31 174 SER A CA 1
ATOM 1290 C C . SER A 1 174 ? 7.160 7.960 -30.151 1.00 89.31 174 SER A C 1
ATOM 1292 O O . SER A 1 174 ? 8.005 7.658 -29.305 1.00 89.31 174 SER A O 1
ATOM 1294 N N . PRO A 1 175 ? 6.955 9.241 -30.516 1.00 90.06 175 PRO A N 1
ATOM 1295 C CA . PRO A 1 175 ? 7.637 10.371 -29.877 1.00 90.06 175 PRO A CA 1
ATOM 1296 C C . PRO A 1 175 ? 7.285 10.556 -28.393 1.00 90.06 175 PRO A C 1
ATOM 1298 O O . PRO A 1 175 ? 8.024 11.213 -27.665 1.00 90.06 175 PRO A O 1
ATOM 1301 N N . THR A 1 176 ? 6.151 10.008 -27.943 1.00 92.88 176 THR A N 1
ATOM 1302 C CA . THR A 1 176 ? 5.692 10.083 -26.549 1.00 92.88 176 THR A CA 1
ATOM 1303 C C . THR A 1 176 ? 6.200 8.920 -25.701 1.00 92.88 176 THR A C 1
ATOM 1305 O O . THR A 1 176 ? 5.952 8.894 -24.500 1.00 92.88 176 THR A O 1
ATOM 1308 N N . GLU A 1 177 ? 6.923 7.964 -26.281 1.00 95.69 177 GLU A N 1
ATOM 1309 C CA . GLU A 1 177 ? 7.496 6.838 -25.554 1.00 95.69 177 GLU A CA 1
ATOM 1310 C C . GLU A 1 177 ? 8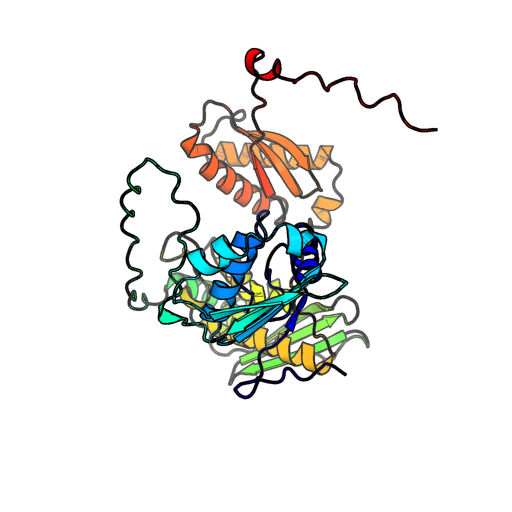.917 7.176 -25.084 1.00 95.69 177 GLU A C 1
ATOM 1312 O O . GLU A 1 177 ? 9.830 7.422 -25.873 1.00 95.69 177 GLU A O 1
ATOM 1317 N N . ARG A 1 178 ? 9.110 7.190 -23.768 1.00 96.12 178 ARG A N 1
ATOM 1318 C CA . ARG A 1 178 ? 10.404 7.393 -23.110 1.00 96.12 178 ARG A CA 1
ATOM 1319 C C . ARG A 1 178 ? 11.044 6.047 -22.820 1.00 96.12 178 ARG A C 1
ATOM 1321 O O . ARG A 1 178 ? 10.346 5.103 -22.469 1.00 96.12 178 ARG A O 1
ATOM 1328 N N . VAL A 1 179 ? 12.368 5.975 -22.906 1.00 96.75 179 VAL A N 1
ATOM 1329 C CA . VAL A 1 179 ? 13.122 4.759 -22.579 1.00 96.75 179 VAL A CA 1
ATOM 1330 C C . VAL A 1 179 ? 14.075 5.048 -21.434 1.00 96.75 179 VAL A C 1
ATOM 1332 O O . VAL A 1 179 ? 14.833 6.023 -21.466 1.00 96.75 179 VAL A O 1
ATOM 1335 N N . VAL A 1 180 ? 14.037 4.183 -20.428 1.00 97.12 180 VAL A N 1
ATOM 1336 C CA . VAL A 1 180 ? 14.969 4.178 -19.303 1.00 97.12 180 VAL A CA 1
ATOM 1337 C C . VAL A 1 180 ? 15.554 2.783 -19.151 1.00 97.12 180 VAL A C 1
ATOM 1339 O O . VAL A 1 180 ? 14.857 1.782 -19.301 1.00 97.12 180 VAL A O 1
ATOM 1342 N N . GLU A 1 181 ? 16.852 2.727 -18.891 1.00 96.81 181 GLU A N 1
ATOM 1343 C CA . GLU A 1 181 ? 17.599 1.485 -18.765 1.00 96.81 181 GLU A CA 1
ATOM 1344 C C . GLU A 1 181 ? 18.537 1.585 -17.568 1.00 96.81 181 GLU A C 1
ATOM 1346 O O . GLU A 1 181 ? 19.171 2.623 -17.370 1.00 96.81 181 GLU A O 1
ATOM 1351 N N . ALA A 1 182 ? 18.626 0.502 -16.800 1.00 96.50 182 ALA A N 1
ATOM 1352 C CA . ALA A 1 182 ? 19.662 0.299 -15.797 1.00 96.50 182 ALA A CA 1
ATOM 1353 C C . ALA A 1 182 ? 20.320 -1.065 -16.014 1.00 96.50 182 ALA A C 1
ATOM 1355 O O . ALA A 1 182 ? 19.643 -2.053 -16.317 1.00 96.50 182 ALA A O 1
ATOM 1356 N N . SER A 1 183 ? 21.636 -1.110 -15.821 1.00 94.62 183 SER A N 1
ATOM 1357 C CA . SER A 1 183 ? 22.448 -2.296 -16.081 1.00 94.62 183 SER A CA 1
ATOM 1358 C C . SER A 1 183 ? 23.460 -2.518 -14.965 1.00 94.62 183 SER A C 1
ATOM 1360 O O . SER A 1 183 ? 24.218 -1.614 -14.624 1.00 94.62 183 SER A O 1
ATOM 1362 N N . HIS A 1 184 ? 23.490 -3.732 -14.412 1.00 92.06 184 HIS A N 1
ATOM 1363 C CA . HIS A 1 184 ? 24.400 -4.171 -13.349 1.00 92.06 184 HIS A CA 1
ATOM 1364 C C . HIS A 1 184 ? 25.141 -5.434 -13.796 1.00 92.06 184 HIS A C 1
ATOM 1366 O O . HIS A 1 184 ? 24.568 -6.524 -13.806 1.00 92.06 184 HIS A O 1
ATOM 1372 N N . ALA A 1 185 ? 26.430 -5.316 -14.122 1.00 89.50 185 ALA A N 1
ATOM 1373 C CA . ALA A 1 185 ? 27.238 -6.427 -14.638 1.00 89.50 185 ALA A CA 1
ATOM 1374 C C . ALA A 1 185 ? 26.562 -7.128 -15.841 1.00 89.50 185 ALA A C 1
ATOM 1376 O O . ALA A 1 185 ? 26.416 -6.518 -16.893 1.00 89.50 185 ALA A O 1
ATOM 1377 N N . ALA A 1 186 ? 26.138 -8.389 -15.692 1.00 89.00 186 ALA A N 1
ATOM 1378 C CA . ALA A 1 186 ? 25.457 -9.177 -16.728 1.00 89.00 186 ALA A CA 1
ATOM 1379 C C . ALA A 1 186 ? 23.914 -9.076 -16.677 1.00 89.00 186 ALA A C 1
ATOM 1381 O O . ALA A 1 186 ? 23.212 -9.950 -17.190 1.00 89.00 186 ALA A O 1
ATOM 1382 N N . LEU A 1 187 ? 23.379 -8.062 -15.992 1.00 93.06 187 LEU A N 1
ATOM 1383 C CA . LEU A 1 187 ? 21.947 -7.803 -15.857 1.00 93.06 187 LEU A CA 1
ATOM 1384 C C . LEU A 1 187 ? 21.598 -6.480 -16.533 1.00 93.06 187 LEU A C 1
ATOM 1386 O O . LEU A 1 187 ? 22.291 -5.490 -16.312 1.00 93.06 187 LEU A O 1
ATOM 1390 N N . SER A 1 188 ? 20.496 -6.436 -17.274 1.00 94.81 188 SER A N 1
ATOM 1391 C CA . SER A 1 188 ? 19.895 -5.184 -17.738 1.00 94.81 188 SER A CA 1
ATOM 1392 C C . SER A 1 188 ? 18.377 -5.226 -17.617 1.00 94.81 188 SER A C 1
ATOM 1394 O O . SER A 1 188 ? 17.757 -6.288 -17.727 1.00 94.81 188 SER A O 1
ATOM 1396 N N . LEU A 1 189 ? 17.783 -4.065 -17.357 1.00 95.94 189 LEU A N 1
ATOM 1397 C CA . LEU A 1 189 ? 16.343 -3.847 -17.313 1.00 95.94 189 LEU A CA 1
ATOM 1398 C C . LEU A 1 189 ? 16.034 -2.563 -18.082 1.00 95.94 189 LEU A C 1
ATOM 1400 O O . LEU A 1 189 ? 16.552 -1.498 -17.753 1.00 95.94 189 LEU A O 1
ATOM 1404 N N . THR A 1 190 ? 15.178 -2.675 -19.092 1.00 96.69 190 THR A N 1
ATOM 1405 C CA . THR A 1 190 ? 14.766 -1.574 -19.965 1.00 96.69 190 THR A CA 1
ATOM 1406 C C . THR A 1 190 ? 13.258 -1.396 -19.864 1.00 96.69 190 THR A C 1
ATOM 1408 O O . THR A 1 190 ? 12.508 -2.337 -20.132 1.00 96.69 190 THR A O 1
ATOM 1411 N N . LEU A 1 191 ? 12.803 -0.191 -19.523 1.00 97.50 191 LEU A N 1
ATOM 1412 C CA . LEU A 1 191 ? 11.385 0.165 -19.471 1.00 97.50 191 LEU A CA 1
ATOM 1413 C C . LEU A 1 191 ? 11.061 1.223 -20.527 1.00 97.50 191 LEU A C 1
ATOM 1415 O O . LEU A 1 191 ? 11.763 2.228 -20.659 1.00 97.50 191 LEU A O 1
ATOM 1419 N N . TYR A 1 192 ? 9.959 1.002 -21.237 1.00 97.19 192 TYR A N 1
ATOM 1420 C CA . TYR A 1 192 ? 9.318 1.961 -22.131 1.00 97.19 192 TYR A CA 1
ATOM 1421 C C . TYR A 1 192 ? 8.152 2.566 -21.379 1.00 97.19 192 TYR A C 1
ATOM 1423 O O . TYR A 1 192 ? 7.366 1.844 -20.769 1.00 97.19 192 TYR A O 1
ATOM 1431 N N . VAL A 1 193 ? 8.075 3.887 -21.378 1.00 97.38 193 VAL A N 1
ATOM 1432 C CA . VAL A 1 193 ? 7.236 4.642 -20.458 1.00 97.38 193 VAL A CA 1
ATOM 1433 C C . VAL A 1 193 ? 6.474 5.676 -21.260 1.00 97.38 193 VAL A C 1
ATOM 1435 O O . VAL A 1 193 ? 7.081 6.485 -21.962 1.00 97.38 193 VAL A O 1
ATOM 1438 N N . ASP A 1 194 ? 5.153 5.681 -21.138 1.00 96.25 194 ASP A N 1
ATOM 1439 C CA . ASP A 1 194 ? 4.334 6.737 -21.717 1.00 96.25 194 ASP A CA 1
ATOM 1440 C C . ASP A 1 194 ? 4.675 8.082 -21.055 1.00 96.25 194 ASP A C 1
ATOM 1442 O O . ASP A 1 194 ? 4.677 8.209 -19.828 1.00 96.25 194 ASP A O 1
ATOM 1446 N N . ALA A 1 195 ? 5.014 9.091 -21.856 1.00 95.06 195 ALA A N 1
ATOM 1447 C CA . ALA A 1 195 ? 5.453 10.391 -21.361 1.00 95.06 195 ALA A CA 1
ATOM 1448 C C . ALA A 1 195 ? 4.349 11.191 -20.663 1.00 95.06 195 ALA A C 1
ATOM 1450 O O . ALA A 1 195 ? 4.686 12.061 -19.861 1.00 95.06 195 ALA A O 1
ATOM 1451 N N . ALA A 1 196 ? 3.076 10.940 -20.985 1.00 94.00 196 ALA A N 1
ATOM 1452 C CA . ALA A 1 196 ? 1.947 11.677 -20.434 1.00 94.00 196 ALA A CA 1
ATOM 1453 C C . ALA A 1 196 ? 1.488 11.074 -19.103 1.00 94.00 196 ALA A C 1
ATOM 1455 O O . ALA A 1 196 ? 1.238 11.804 -18.149 1.00 94.00 196 ALA A O 1
ATOM 1456 N N . THR A 1 197 ? 1.401 9.745 -19.018 1.00 93.44 197 THR A N 1
ATOM 1457 C CA . THR A 1 197 ? 0.922 9.058 -17.811 1.00 93.44 197 THR A CA 1
ATOM 1458 C C . THR A 1 197 ? 2.045 8.566 -16.906 1.00 93.44 197 THR A C 1
ATOM 1460 O O . THR A 1 197 ? 1.765 8.116 -15.799 1.00 93.44 197 THR A O 1
ATOM 1463 N N . HIS A 1 198 ? 3.300 8.584 -17.367 1.00 94.38 198 HIS A N 1
ATOM 1464 C CA . HIS A 1 198 ? 4.464 8.012 -16.676 1.00 94.38 198 HIS A CA 1
ATOM 1465 C C . HIS A 1 198 ? 4.327 6.519 -16.346 1.00 94.38 198 HIS A C 1
ATOM 1467 O O . HIS A 1 198 ? 4.967 6.019 -15.418 1.00 94.38 198 HIS A O 1
ATOM 1473 N N . ARG A 1 199 ? 3.497 5.800 -17.109 1.00 95.69 199 ARG A N 1
ATOM 1474 C CA . ARG A 1 199 ? 3.236 4.370 -16.912 1.00 95.69 199 ARG A CA 1
ATOM 1475 C C . ARG A 1 199 ? 4.058 3.550 -17.888 1.00 95.69 199 ARG A C 1
ATOM 1477 O O . ARG A 1 199 ? 4.236 3.948 -19.038 1.00 95.69 199 ARG A O 1
ATOM 1484 N N . VAL A 1 200 ? 4.545 2.404 -17.435 1.00 96.81 200 VAL A N 1
ATOM 1485 C CA . VAL A 1 200 ? 5.311 1.491 -18.280 1.00 96.81 200 VAL A CA 1
ATOM 1486 C C . VAL A 1 200 ? 4.382 0.849 -19.310 1.00 96.81 200 VAL A C 1
ATOM 1488 O O . VAL A 1 200 ? 3.374 0.239 -18.963 1.00 96.81 200 VAL A O 1
ATOM 1491 N N . THR A 1 201 ? 4.725 0.969 -20.586 1.00 96.12 201 THR A N 1
ATOM 1492 C CA . THR A 1 201 ? 4.002 0.368 -21.717 1.00 96.12 201 THR A CA 1
ATOM 1493 C C . THR A 1 201 ? 4.631 -0.947 -22.155 1.00 96.12 201 THR A C 1
ATOM 1495 O O . THR A 1 201 ? 3.955 -1.825 -22.686 1.00 96.12 201 THR A O 1
ATOM 1498 N N . THR A 1 202 ? 5.942 -1.095 -21.974 1.00 95.56 202 THR A N 1
ATOM 1499 C CA . THR A 1 202 ? 6.706 -2.289 -22.347 1.00 95.56 202 THR A CA 1
ATOM 1500 C C . THR A 1 202 ? 7.926 -2.416 -21.437 1.00 95.56 202 THR A C 1
ATOM 1502 O O . THR A 1 202 ? 8.523 -1.410 -21.064 1.00 95.56 202 THR A O 1
ATOM 1505 N N . ALA A 1 203 ? 8.319 -3.641 -21.093 1.00 95.69 203 ALA A N 1
ATOM 1506 C CA . ALA A 1 203 ? 9.492 -3.912 -20.269 1.00 95.69 203 ALA A CA 1
ATOM 1507 C C . ALA A 1 203 ? 10.291 -5.091 -20.840 1.00 95.69 203 ALA A C 1
ATOM 1509 O O . ALA A 1 203 ? 9.714 -6.107 -21.232 1.00 95.69 203 ALA A O 1
ATOM 1510 N N . TYR A 1 204 ? 11.616 -4.963 -20.867 1.00 95.38 204 TYR A N 1
ATOM 1511 C CA . TYR A 1 204 ? 12.541 -6.018 -21.280 1.00 95.38 204 TYR A CA 1
ATOM 1512 C C . TYR A 1 204 ? 13.652 -6.179 -20.261 1.00 95.38 204 TYR A C 1
ATOM 1514 O O . TYR A 1 204 ? 14.013 -5.233 -19.567 1.00 95.38 204 TYR A O 1
ATOM 1522 N N . PHE A 1 205 ? 14.228 -7.372 -20.205 1.00 95.38 205 PHE A N 1
ATOM 1523 C CA . PHE A 1 205 ? 15.375 -7.637 -19.355 1.00 95.38 205 PHE A CA 1
ATOM 1524 C C . PHE A 1 205 ? 16.358 -8.586 -20.041 1.00 95.38 205 PHE A C 1
ATOM 1526 O O . PHE A 1 205 ? 15.982 -9.384 -20.907 1.00 95.38 205 PHE A O 1
ATOM 1533 N N . ALA A 1 206 ? 17.611 -8.531 -19.602 1.00 93.38 206 ALA A N 1
ATOM 1534 C CA . ALA A 1 206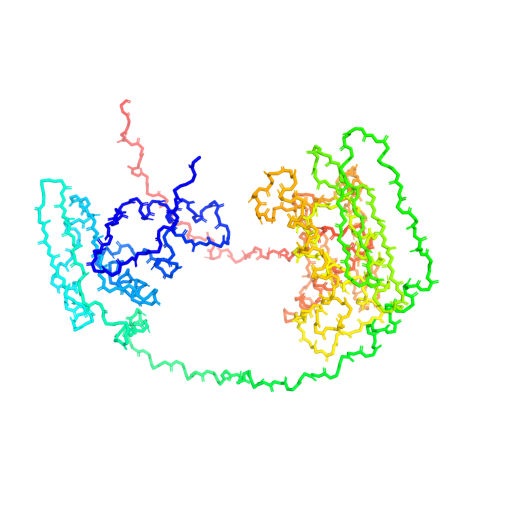 ? 18.614 -9.549 -19.867 1.00 93.38 206 ALA A CA 1
ATOM 1535 C C . ALA A 1 206 ? 19.246 -9.987 -18.544 1.00 93.38 206 ALA A C 1
ATOM 1537 O O . ALA A 1 206 ? 19.566 -9.159 -17.695 1.00 93.38 206 ALA A O 1
ATOM 1538 N N . ALA A 1 207 ? 19.397 -11.296 -18.356 1.00 93.44 207 ALA A N 1
ATOM 1539 C CA . ALA A 1 207 ? 20.076 -11.874 -17.205 1.00 93.44 207 ALA A CA 1
ATOM 1540 C C . ALA A 1 207 ? 20.558 -13.289 -17.527 1.00 93.44 207 ALA A C 1
ATOM 1542 O O . ALA A 1 207 ? 19.824 -14.067 -18.139 1.00 93.44 207 ALA A O 1
ATOM 1543 N N . ASP A 1 208 ? 21.760 -13.634 -17.066 1.00 90.19 208 ASP A N 1
ATOM 1544 C CA . ASP A 1 208 ? 22.341 -14.966 -17.288 1.00 90.19 208 ASP A CA 1
ATOM 1545 C C . ASP A 1 208 ? 22.030 -15.949 -16.152 1.00 90.19 208 ASP A C 1
ATOM 1547 O O . ASP A 1 208 ? 21.942 -17.156 -16.363 1.00 90.19 208 ASP A O 1
ATOM 1551 N N . ALA A 1 209 ? 21.824 -15.446 -14.931 1.00 92.94 209 ALA A N 1
ATOM 1552 C CA . ALA A 1 209 ? 21.507 -16.275 -13.773 1.00 92.94 209 ALA A CA 1
ATOM 1553 C C . ALA A 1 209 ? 20.000 -16.609 -13.733 1.00 92.94 209 ALA A C 1
ATOM 1555 O O . ALA A 1 209 ? 19.198 -15.689 -13.547 1.00 92.94 209 ALA A O 1
ATOM 1556 N N . PRO A 1 210 ? 19.583 -17.893 -13.797 1.00 93.44 210 PRO A N 1
ATOM 1557 C CA . PRO A 1 210 ? 18.169 -18.265 -13.922 1.00 93.44 210 PRO A CA 1
ATOM 1558 C C . PRO A 1 210 ? 17.262 -17.726 -12.811 1.00 93.44 210 PRO A C 1
ATOM 1560 O O . PRO A 1 210 ? 16.152 -17.288 -13.080 1.00 93.44 210 PRO A O 1
ATOM 1563 N N . VAL A 1 211 ? 17.732 -17.705 -11.560 1.00 95.00 211 VAL A N 1
ATOM 1564 C CA . VAL A 1 211 ? 16.938 -17.186 -10.429 1.00 95.00 211 VAL A CA 1
ATOM 1565 C C . VAL A 1 211 ? 16.672 -15.681 -10.589 1.00 95.00 211 VAL A C 1
ATOM 1567 O O . VAL A 1 211 ? 15.555 -15.219 -10.377 1.00 95.00 211 VAL A O 1
ATOM 1570 N N . VAL A 1 212 ? 17.681 -14.914 -11.018 1.00 95.12 212 VAL A N 1
ATOM 1571 C CA . VAL A 1 212 ? 17.546 -13.466 -11.252 1.00 95.12 212 VAL A CA 1
ATOM 1572 C C . VAL A 1 212 ? 16.695 -13.189 -12.488 1.00 95.12 212 VAL A C 1
ATOM 1574 O O . VAL A 1 212 ? 15.840 -12.311 -12.446 1.00 95.12 212 VAL A O 1
ATOM 1577 N N . ALA A 1 213 ? 16.867 -13.976 -13.553 1.00 95.12 213 ALA A N 1
ATOM 1578 C CA . ALA A 1 213 ? 16.037 -13.902 -14.751 1.00 95.12 213 ALA A CA 1
ATOM 1579 C C . ALA A 1 213 ? 14.552 -14.141 -14.435 1.00 95.12 213 ALA A C 1
ATOM 1581 O O . ALA A 1 213 ? 13.695 -13.422 -14.937 1.00 95.12 213 ALA A O 1
ATOM 1582 N N . GLY A 1 214 ? 14.241 -15.102 -13.559 1.00 95.69 214 GLY A N 1
ATOM 1583 C CA . GLY A 1 214 ? 12.877 -15.334 -13.084 1.00 95.69 214 GLY A CA 1
ATOM 1584 C C . GLY A 1 214 ? 12.292 -14.126 -12.355 1.00 95.69 214 GLY A C 1
ATOM 1585 O O . GLY A 1 214 ? 11.143 -13.761 -12.600 1.00 95.69 214 GLY A O 1
ATOM 1586 N N . ALA A 1 215 ? 13.093 -13.478 -11.503 1.00 96.38 215 ALA A N 1
ATOM 1587 C CA . ALA A 1 215 ? 12.652 -12.317 -10.733 1.00 96.38 215 ALA A CA 1
ATOM 1588 C C . ALA A 1 215 ? 12.401 -11.115 -11.652 1.00 96.38 215 ALA A C 1
ATOM 1590 O O . ALA A 1 215 ? 11.326 -10.524 -11.599 1.00 96.38 215 ALA A O 1
ATOM 1591 N N . LEU A 1 216 ? 13.342 -10.819 -12.556 1.00 95.81 216 LEU A N 1
ATOM 1592 C CA . LEU A 1 216 ? 13.187 -9.769 -13.564 1.00 95.81 216 LEU A CA 1
ATOM 1593 C C . LEU A 1 216 ? 11.996 -10.032 -14.483 1.00 95.81 216 LEU A C 1
ATOM 1595 O O . LEU A 1 216 ? 11.263 -9.099 -14.785 1.00 95.81 216 LEU A O 1
ATOM 1599 N N . LYS A 1 217 ? 11.751 -11.288 -14.880 1.00 95.38 217 LYS A N 1
ATOM 1600 C CA . LYS A 1 217 ? 10.580 -11.627 -15.692 1.00 95.38 217 LYS A CA 1
ATOM 1601 C C . LYS A 1 217 ? 9.278 -11.255 -14.982 1.00 95.38 217 LYS A C 1
ATOM 1603 O O . LYS A 1 217 ? 8.457 -10.567 -15.581 1.00 95.38 217 LYS A O 1
ATOM 1608 N N . LEU A 1 218 ? 9.095 -11.683 -13.730 1.00 95.62 218 LEU A N 1
ATOM 1609 C CA . LEU A 1 218 ? 7.895 -11.339 -12.954 1.00 95.62 218 LEU A CA 1
ATOM 1610 C C . LEU A 1 218 ? 7.744 -9.829 -12.816 1.00 95.62 218 LEU A C 1
ATOM 1612 O O . LEU A 1 218 ? 6.659 -9.295 -13.027 1.00 95.62 218 LEU A O 1
ATOM 1616 N N . THR A 1 219 ? 8.837 -9.138 -12.497 1.00 96.19 219 THR A N 1
ATOM 1617 C CA . THR A 1 219 ? 8.840 -7.682 -12.386 1.00 96.19 219 THR A CA 1
ATOM 1618 C C . THR A 1 219 ? 8.477 -7.011 -13.710 1.00 96.19 219 THR A C 1
ATOM 1620 O O . THR A 1 219 ? 7.687 -6.080 -13.684 1.00 96.19 219 THR A O 1
ATOM 1623 N N . CYS A 1 220 ? 8.970 -7.480 -14.861 1.00 95.56 220 CYS A N 1
ATOM 1624 C CA . CYS A 1 220 ? 8.598 -6.946 -16.176 1.00 95.56 220 CYS A CA 1
ATOM 1625 C C . CYS A 1 220 ? 7.124 -7.189 -16.514 1.00 95.56 220 CYS A C 1
ATOM 1627 O O . CYS A 1 220 ? 6.457 -6.270 -16.983 1.00 95.56 220 CYS A O 1
ATOM 1629 N N . ASP A 1 221 ? 6.610 -8.395 -16.253 1.00 94.25 221 ASP A N 1
ATOM 1630 C CA . ASP A 1 221 ? 5.197 -8.723 -16.476 1.00 94.25 221 ASP A CA 1
ATOM 1631 C C . ASP A 1 221 ? 4.294 -7.812 -15.617 1.00 94.25 221 ASP A C 1
ATOM 1633 O O . ASP A 1 221 ? 3.271 -7.312 -16.083 1.00 94.25 221 ASP A O 1
ATOM 1637 N N . LEU A 1 222 ? 4.704 -7.545 -14.372 1.00 94.62 222 LEU A N 1
ATOM 1638 C CA . LEU A 1 222 ? 4.021 -6.630 -13.458 1.00 94.62 222 LEU A CA 1
ATOM 1639 C C . LEU A 1 222 ? 4.280 -5.153 -13.794 1.00 94.62 222 LEU A C 1
ATOM 1641 O O . LEU A 1 222 ? 3.465 -4.301 -13.463 1.00 94.62 222 LEU A O 1
ATOM 1645 N N . ALA A 1 223 ? 5.377 -4.800 -14.453 1.00 96.12 223 ALA A N 1
ATOM 1646 C CA . ALA A 1 223 ? 5.690 -3.405 -14.739 1.00 96.12 223 ALA A CA 1
ATOM 1647 C C . ALA A 1 223 ? 4.621 -2.742 -15.605 1.00 96.12 223 ALA A C 1
ATOM 1649 O O . ALA A 1 223 ? 4.298 -1.578 -15.388 1.00 96.12 223 ALA A O 1
ATOM 1650 N N . ILE A 1 224 ? 4.041 -3.488 -16.546 1.00 95.31 224 ILE A N 1
ATOM 1651 C CA . ILE A 1 224 ? 3.097 -2.949 -17.522 1.00 95.31 224 ILE A CA 1
ATOM 1652 C C . ILE A 1 224 ? 1.893 -2.301 -16.833 1.00 95.31 224 ILE A C 1
ATOM 1654 O O . ILE A 1 224 ? 1.199 -2.907 -16.019 1.00 95.31 224 ILE A O 1
ATOM 1658 N N . GLY A 1 225 ? 1.642 -1.046 -17.191 1.00 93.69 225 GLY A N 1
ATOM 1659 C CA . GLY A 1 225 ? 0.578 -0.221 -16.642 1.00 93.69 225 GLY A CA 1
ATOM 1660 C C . GLY A 1 225 ? 0.921 0.461 -15.320 1.00 93.69 225 GLY A C 1
ATOM 1661 O O . GLY A 1 225 ? 0.169 1.350 -14.940 1.00 93.69 225 GLY A O 1
ATOM 1662 N N . ARG A 1 226 ? 2.031 0.129 -14.648 1.00 96.06 226 ARG A N 1
ATOM 1663 C CA . ARG A 1 226 ? 2.453 0.766 -13.387 1.00 96.06 226 ARG A CA 1
ATOM 1664 C C . ARG A 1 226 ? 3.365 1.965 -13.623 1.00 96.06 226 ARG A C 1
ATOM 1666 O O . ARG A 1 226 ? 4.038 2.039 -14.655 1.00 96.06 226 ARG A O 1
ATOM 1673 N N . SER A 1 227 ? 3.402 2.910 -12.687 1.00 96.31 227 SER A N 1
ATOM 1674 C CA . SER A 1 227 ? 4.413 3.970 -12.703 1.00 96.31 227 SER A CA 1
ATOM 1675 C C . SER A 1 227 ? 5.789 3.442 -12.294 1.00 96.31 227 SER A C 1
ATOM 1677 O O . SER A 1 227 ? 5.938 2.392 -11.668 1.00 96.31 227 SER A O 1
ATOM 1679 N N . ILE A 1 228 ? 6.829 4.202 -12.631 1.00 96.50 228 ILE A N 1
ATOM 1680 C CA . ILE A 1 228 ? 8.202 3.881 -12.217 1.00 96.50 228 ILE A CA 1
ATOM 1681 C C . ILE A 1 228 ? 8.373 3.987 -10.697 1.00 96.50 228 ILE A C 1
ATOM 1683 O O . ILE A 1 228 ? 9.131 3.210 -10.121 1.00 96.50 228 ILE A O 1
ATOM 1687 N N . GLN A 1 229 ? 7.670 4.924 -10.052 1.00 96.06 229 GLN A N 1
ATOM 1688 C CA . GLN A 1 229 ? 7.711 5.086 -8.597 1.00 96.06 229 GLN A CA 1
ATOM 1689 C C . GLN A 1 229 ? 7.139 3.838 -7.909 1.00 96.06 229 GLN A C 1
ATOM 1691 O O . GLN A 1 229 ? 7.814 3.241 -7.077 1.00 96.06 229 GLN A O 1
ATOM 1696 N N . GLU A 1 230 ? 5.972 3.362 -8.351 1.00 96.62 230 GLU A N 1
ATOM 1697 C CA . GLU A 1 230 ? 5.362 2.130 -7.837 1.00 96.62 230 GLU A CA 1
ATOM 1698 C C . GLU A 1 230 ? 6.236 0.896 -8.053 1.00 96.62 230 GLU A C 1
ATOM 1700 O O . GLU A 1 230 ? 6.336 0.029 -7.184 1.00 96.62 230 GLU A O 1
ATOM 1705 N N . LEU A 1 231 ? 6.919 0.810 -9.194 1.00 96.75 231 LEU A N 1
ATOM 1706 C CA . LEU A 1 231 ? 7.847 -0.289 -9.433 1.00 96.75 231 LEU A CA 1
ATOM 1707 C C . LEU A 1 231 ? 9.042 -0.257 -8.483 1.00 96.75 231 LEU A C 1
ATOM 1709 O O . LEU A 1 231 ? 9.416 -1.302 -7.956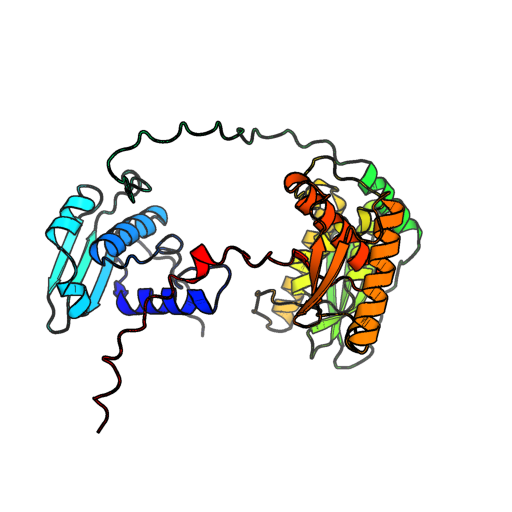 1.00 96.75 231 LEU A O 1
ATOM 1713 N N . ALA A 1 232 ? 9.624 0.914 -8.243 1.00 96.75 232 ALA A N 1
ATOM 1714 C CA . ALA A 1 232 ? 10.756 1.054 -7.335 1.00 96.75 232 ALA A CA 1
ATOM 1715 C C . ALA A 1 232 ? 10.398 0.758 -5.875 1.00 96.75 232 ALA A C 1
ATOM 1717 O O . ALA A 1 232 ? 11.210 0.152 -5.175 1.00 96.75 232 ALA A O 1
ATOM 1718 N N . ASP A 1 233 ? 9.200 1.146 -5.437 1.00 95.38 233 ASP A N 1
ATOM 1719 C CA . ASP A 1 233 ? 8.777 0.980 -4.044 1.00 95.38 233 ASP A CA 1
ATOM 1720 C C . ASP A 1 233 ? 8.191 -0.410 -3.778 1.00 95.38 233 ASP A C 1
ATOM 1722 O O . ASP A 1 233 ? 8.476 -1.027 -2.752 1.00 95.38 233 ASP A O 1
ATOM 1726 N N . HIS A 1 234 ? 7.380 -0.928 -4.707 1.00 96.06 234 HIS A N 1
ATOM 1727 C CA . HIS A 1 234 ? 6.565 -2.123 -4.481 1.00 96.06 234 HIS A CA 1
ATOM 1728 C C . HIS A 1 234 ? 6.725 -3.206 -5.557 1.00 96.06 234 HIS A C 1
ATOM 1730 O O . HIS A 1 234 ? 6.222 -4.316 -5.384 1.00 96.06 234 HIS A O 1
ATOM 1736 N N . GLY A 1 235 ? 7.447 -2.963 -6.655 1.00 96.44 235 GLY A N 1
ATOM 1737 C CA . GLY A 1 235 ? 7.554 -3.915 -7.771 1.00 96.44 235 GLY A CA 1
ATOM 1738 C C . GLY A 1 235 ? 8.082 -5.294 -7.363 1.00 96.44 235 GLY A C 1
ATOM 1739 O O . GLY A 1 235 ? 7.575 -6.323 -7.816 1.00 96.44 235 GLY A O 1
ATOM 1740 N N . VAL A 1 236 ? 9.059 -5.334 -6.456 1.00 97.12 236 VAL A N 1
ATOM 1741 C CA . VAL A 1 236 ? 9.617 -6.588 -5.925 1.00 97.12 236 VAL A CA 1
ATOM 1742 C C . VAL A 1 236 ? 8.676 -7.260 -4.922 1.00 97.12 236 VAL A C 1
ATOM 1744 O O . VAL A 1 236 ? 8.601 -8.489 -4.886 1.00 97.12 236 VAL A O 1
ATOM 1747 N N . LEU A 1 237 ? 7.916 -6.480 -4.149 1.00 95.56 237 LEU A N 1
ATOM 1748 C CA . LEU A 1 237 ? 6.880 -7.000 -3.255 1.00 95.56 237 LEU A CA 1
ATOM 1749 C C . LEU A 1 237 ? 5.777 -7.703 -4.056 1.00 95.56 237 LEU A C 1
ATOM 1751 O O . LEU A 1 237 ? 5.440 -8.847 -3.756 1.00 95.56 237 LEU A O 1
ATOM 1755 N N . HIS A 1 238 ? 5.292 -7.071 -5.127 1.00 94.81 238 HIS A N 1
ATOM 1756 C CA . HIS A 1 238 ? 4.310 -7.670 -6.037 1.00 94.81 238 HIS A CA 1
ATOM 1757 C C . HIS A 1 238 ? 4.843 -8.946 -6.697 1.00 94.81 238 HIS A C 1
ATOM 1759 O O . HIS A 1 238 ? 4.121 -9.937 -6.803 1.00 94.81 238 HIS A O 1
ATOM 1765 N N . ALA A 1 239 ? 6.116 -8.951 -7.111 1.00 96.06 239 ALA A N 1
ATOM 1766 C CA . ALA A 1 239 ? 6.748 -10.131 -7.700 1.00 96.06 239 ALA A CA 1
ATOM 1767 C C . ALA A 1 239 ? 6.862 -11.294 -6.700 1.00 96.06 239 ALA A C 1
ATOM 1769 O O . ALA A 1 239 ? 6.627 -12.442 -7.073 1.00 96.06 239 ALA A O 1
ATOM 1770 N N . ALA A 1 240 ? 7.180 -11.015 -5.433 1.00 95.56 240 ALA A N 1
ATOM 1771 C CA . ALA A 1 240 ? 7.198 -12.026 -4.380 1.00 95.56 240 ALA A CA 1
ATOM 1772 C C . ALA A 1 240 ? 5.789 -12.567 -4.082 1.00 95.56 240 ALA A C 1
ATOM 1774 O O . ALA A 1 240 ? 5.608 -13.783 -4.045 1.00 95.56 240 ALA A O 1
ATOM 1775 N N . ALA A 1 241 ? 4.787 -11.690 -3.968 1.00 92.38 241 ALA A N 1
ATOM 1776 C CA . ALA A 1 241 ? 3.392 -12.076 -3.743 1.00 92.38 241 ALA A CA 1
ATOM 1777 C C . ALA A 1 241 ? 2.850 -12.989 -4.861 1.00 92.38 241 ALA A C 1
ATOM 1779 O O . ALA A 1 241 ? 2.121 -13.947 -4.604 1.00 92.38 241 ALA A O 1
ATOM 1780 N N . ALA A 1 242 ? 3.261 -12.755 -6.112 1.00 92.50 242 ALA A N 1
ATOM 1781 C CA . ALA A 1 242 ? 2.893 -13.605 -7.246 1.00 92.50 242 ALA A CA 1
ATOM 1782 C C . ALA A 1 242 ? 3.423 -15.051 -7.136 1.00 92.50 242 ALA A C 1
ATOM 1784 O O . ALA A 1 242 ? 2.887 -15.950 -7.788 1.00 92.50 242 ALA A O 1
ATOM 1785 N N . LEU A 1 243 ? 4.454 -15.292 -6.318 1.00 94.62 243 LEU A N 1
ATOM 1786 C CA . LEU A 1 243 ? 5.026 -16.619 -6.083 1.00 94.62 243 LEU A CA 1
ATOM 1787 C C . LEU A 1 243 ? 4.413 -17.354 -4.890 1.00 94.62 243 LEU A C 1
ATOM 1789 O O . LEU A 1 243 ? 4.585 -18.568 -4.801 1.00 94.62 243 LEU A O 1
ATOM 1793 N N . GLU A 1 244 ? 3.672 -16.677 -4.012 1.00 91.00 244 GLU A N 1
ATOM 1794 C CA . GLU A 1 244 ? 3.073 -17.290 -2.816 1.00 91.00 244 GLU A CA 1
ATOM 1795 C C . GLU A 1 244 ? 2.260 -18.570 -3.080 1.00 91.00 244 GLU A C 1
ATOM 1797 O O . GLU A 1 244 ? 2.339 -19.494 -2.267 1.00 91.00 244 GLU A O 1
ATOM 1802 N N . PRO A 1 245 ? 1.512 -18.713 -4.199 1.00 88.50 245 PRO A N 1
ATOM 1803 C CA . PRO A 1 245 ? 0.791 -19.954 -4.482 1.00 88.50 245 PRO A CA 1
ATOM 1804 C C . PRO A 1 245 ? 1.689 -21.186 -4.671 1.00 88.50 245 PRO A C 1
ATOM 1806 O O . PRO A 1 245 ? 1.195 -22.307 -4.585 1.00 88.50 245 PRO A O 1
ATOM 1809 N N . ILE A 1 246 ? 2.978 -20.991 -4.965 1.00 90.69 246 ILE A N 1
ATOM 1810 C CA . ILE A 1 246 ? 3.942 -22.059 -5.277 1.00 90.69 246 ILE A CA 1
ATOM 1811 C C . ILE A 1 246 ? 5.198 -22.032 -4.394 1.00 90.69 246 ILE A C 1
ATOM 1813 O O . ILE A 1 246 ? 6.025 -22.938 -4.488 1.00 90.69 246 ILE A O 1
ATOM 1817 N N . ALA A 1 247 ? 5.355 -21.020 -3.538 1.00 91.81 247 ALA A N 1
ATOM 1818 C CA . ALA A 1 247 ? 6.458 -20.886 -2.597 1.00 91.81 247 ALA A CA 1
ATOM 1819 C C . ALA A 1 247 ? 5.967 -20.268 -1.282 1.00 91.81 247 ALA A C 1
ATOM 1821 O O . ALA A 1 247 ? 5.445 -19.157 -1.255 1.00 91.81 247 ALA A O 1
ATOM 1822 N N . SER A 1 248 ? 6.167 -20.971 -0.170 1.00 88.06 248 SER A N 1
ATOM 1823 C CA . SER A 1 248 ? 5.802 -20.468 1.157 1.00 88.06 248 SER A CA 1
ATOM 1824 C C . SER A 1 248 ? 6.958 -19.700 1.796 1.00 88.06 248 SER A C 1
ATOM 1826 O O . SER A 1 248 ? 8.124 -20.073 1.648 1.00 88.06 248 SER A O 1
ATOM 1828 N N . ALA A 1 249 ? 6.636 -18.624 2.517 1.00 87.38 249 ALA A N 1
ATOM 1829 C CA . ALA A 1 249 ? 7.616 -17.894 3.315 1.00 87.38 249 ALA A CA 1
ATOM 1830 C C . ALA A 1 249 ? 8.171 -18.784 4.451 1.00 87.38 249 ALA A C 1
ATOM 1832 O O . ALA A 1 249 ? 7.442 -19.624 4.980 1.00 87.38 249 ALA A O 1
ATOM 1833 N N . PRO A 1 250 ? 9.445 -18.606 4.851 1.00 85.31 250 PRO A N 1
ATOM 1834 C CA . PRO A 1 250 ? 10.063 -19.419 5.904 1.00 85.31 250 PRO A CA 1
ATOM 1835 C C . PRO A 1 250 ? 9.507 -19.141 7.299 1.00 85.31 250 PRO A C 1
ATOM 1837 O O . PRO A 1 250 ? 9.630 -19.978 8.189 1.00 85.31 250 PRO A O 1
ATOM 1840 N N . VAL A 1 251 ? 8.960 -17.944 7.506 1.00 84.31 251 VAL A N 1
ATOM 1841 C CA . VAL A 1 251 ? 8.456 -17.475 8.794 1.00 84.31 251 VAL A CA 1
ATOM 1842 C C . VAL A 1 251 ? 7.066 -16.873 8.607 1.00 84.31 251 VAL A C 1
ATOM 1844 O O . VAL A 1 251 ? 6.796 -16.297 7.549 1.00 84.31 251 VAL A O 1
ATOM 1847 N N . PRO A 1 252 ? 6.181 -16.994 9.609 1.00 81.50 252 PRO A N 1
ATOM 1848 C CA . PRO A 1 252 ? 4.904 -16.298 9.595 1.00 81.50 252 PRO A CA 1
ATOM 1849 C C . PRO A 1 252 ? 5.112 -14.779 9.689 1.00 81.50 252 PRO A C 1
ATOM 1851 O O . PRO A 1 252 ? 6.040 -14.307 10.346 1.00 81.50 252 PRO A O 1
ATOM 1854 N N . GLY A 1 253 ? 4.209 -14.017 9.070 1.00 86.12 253 GLY A N 1
ATOM 1855 C CA . GLY A 1 253 ? 4.204 -12.553 9.110 1.00 86.12 253 GLY A CA 1
ATOM 1856 C C . GLY A 1 253 ? 4.748 -11.890 7.844 1.00 86.12 253 GLY A C 1
ATOM 1857 O O . GLY A 1 253 ? 4.910 -12.523 6.802 1.00 86.12 253 GLY A O 1
ATOM 1858 N N . ILE A 1 254 ? 4.986 -10.579 7.933 1.00 84.19 254 ILE A N 1
ATOM 1859 C CA . ILE A 1 254 ? 5.458 -9.763 6.809 1.00 84.19 254 ILE A CA 1
ATOM 1860 C C . ILE A 1 254 ? 6.958 -9.995 6.630 1.00 84.19 254 ILE A C 1
ATOM 1862 O O . ILE A 1 254 ? 7.761 -9.630 7.490 1.00 84.19 254 ILE A O 1
ATOM 1866 N N . VAL A 1 255 ? 7.343 -10.582 5.497 1.00 90.12 255 VAL A N 1
ATOM 1867 C CA . VAL A 1 255 ? 8.746 -10.832 5.155 1.00 90.12 255 VAL A CA 1
ATOM 1868 C C . VAL A 1 255 ? 9.156 -9.929 4.003 1.00 90.12 255 VAL A C 1
ATOM 1870 O O . VAL A 1 255 ? 8.561 -9.960 2.930 1.00 90.12 255 VAL A O 1
ATOM 1873 N N . HIS A 1 256 ? 10.215 -9.145 4.206 1.00 91.94 256 HIS A N 1
ATOM 1874 C CA . HIS A 1 256 ? 10.777 -8.330 3.134 1.00 91.94 256 HIS A CA 1
ATOM 1875 C C . HIS A 1 256 ? 11.276 -9.232 1.985 1.00 91.94 256 HIS A C 1
ATOM 1877 O O . HIS A 1 256 ? 12.029 -10.172 2.261 1.00 91.94 256 HIS A O 1
ATOM 1883 N N . PRO A 1 257 ? 10.965 -8.954 0.703 1.00 93.75 257 PRO A N 1
ATOM 1884 C CA . PRO A 1 257 ? 11.337 -9.830 -0.414 1.00 93.75 257 PRO A CA 1
ATOM 1885 C C . PRO A 1 257 ? 12.829 -10.171 -0.498 1.00 93.75 257 PRO A C 1
ATOM 1887 O O . PRO A 1 257 ? 13.202 -11.318 -0.742 1.00 93.75 257 PRO A O 1
ATOM 1890 N N . ALA A 1 258 ? 13.701 -9.205 -0.198 1.00 91.56 258 ALA A N 1
ATOM 1891 C CA . ALA A 1 258 ? 15.149 -9.420 -0.111 1.00 91.56 258 ALA A CA 1
ATOM 1892 C C . ALA A 1 258 ? 15.570 -10.520 0.889 1.00 91.56 258 ALA A C 1
ATOM 1894 O O . ALA A 1 258 ? 16.660 -11.074 0.759 1.00 91.56 258 ALA A O 1
ATOM 1895 N N . ARG A 1 259 ? 14.733 -10.845 1.886 1.00 91.19 259 ARG A N 1
ATOM 1896 C CA . ARG A 1 259 ? 14.946 -11.950 2.838 1.00 91.19 259 ARG A CA 1
ATOM 1897 C C . ARG A 1 259 ? 14.430 -13.291 2.314 1.00 91.19 259 ARG A C 1
ATOM 1899 O O . ARG A 1 259 ? 14.924 -14.323 2.752 1.00 91.19 259 ARG A O 1
ATOM 1906 N N . LEU A 1 260 ? 13.490 -13.285 1.367 1.00 91.88 260 LEU A N 1
ATOM 1907 C CA . LEU A 1 260 ? 12.984 -14.494 0.711 1.00 91.88 260 LEU A CA 1
ATOM 1908 C C . LEU A 1 260 ? 14.011 -15.045 -0.287 1.00 91.88 260 LEU A C 1
ATOM 1910 O O . LEU A 1 260 ? 14.276 -16.247 -0.306 1.00 91.88 260 LEU A O 1
ATOM 1914 N N . CYS A 1 261 ? 14.624 -14.161 -1.084 1.00 93.19 261 CYS A N 1
ATOM 1915 C CA . CYS A 1 261 ? 15.619 -14.521 -2.094 1.00 93.19 261 CYS A CA 1
ATOM 1916 C C . CYS A 1 261 ? 16.571 -13.351 -2.408 1.00 93.19 261 CYS A C 1
ATOM 1918 O O . CYS A 1 261 ? 16.144 -12.209 -2.577 1.00 93.19 261 CYS A O 1
ATOM 1920 N N . ARG A 1 262 ? 17.872 -13.636 -2.592 1.00 93.50 262 ARG A N 1
ATOM 1921 C CA . ARG A 1 262 ? 18.880 -12.624 -2.980 1.00 93.50 262 ARG A CA 1
ATOM 1922 C C . ARG A 1 262 ? 18.617 -11.988 -4.347 1.00 93.50 262 ARG A C 1
ATOM 1924 O O . ARG A 1 262 ? 19.065 -10.869 -4.584 1.00 93.50 262 ARG A O 1
ATOM 1931 N N . ALA A 1 263 ? 17.930 -12.688 -5.252 1.00 95.25 263 ALA A N 1
ATOM 1932 C CA . ALA A 1 263 ? 17.583 -12.142 -6.560 1.00 95.25 263 ALA A CA 1
ATOM 1933 C C . ALA A 1 263 ? 16.693 -10.901 -6.433 1.00 95.25 263 ALA A C 1
ATOM 1935 O O . ALA A 1 263 ? 16.917 -9.924 -7.141 1.00 95.25 263 ALA A O 1
ATOM 1936 N N . PHE A 1 264 ? 15.762 -10.901 -5.479 1.00 96.00 264 PHE A N 1
ATOM 1937 C CA . PHE A 1 264 ? 14.880 -9.767 -5.232 1.00 96.00 264 PHE A CA 1
ATOM 1938 C C . PHE A 1 264 ? 15.633 -8.513 -4.790 1.00 96.00 264 PHE A C 1
ATOM 1940 O O . PHE A 1 264 ? 15.351 -7.445 -5.315 1.00 96.00 264 PHE A O 1
ATOM 1947 N N . ALA A 1 265 ? 16.650 -8.640 -3.932 1.00 93.88 265 ALA A N 1
ATOM 1948 C CA . ALA A 1 265 ? 17.484 -7.500 -3.536 1.00 93.88 265 ALA A CA 1
ATOM 1949 C C . ALA A 1 265 ? 18.206 -6.853 -4.736 1.00 93.88 265 ALA A C 1
ATOM 1951 O O . ALA A 1 265 ? 18.344 -5.635 -4.807 1.00 93.88 265 ALA A O 1
ATOM 1952 N N . ARG A 1 266 ? 18.651 -7.669 -5.703 1.00 95.19 266 ARG A N 1
ATOM 1953 C CA . ARG A 1 266 ? 19.295 -7.169 -6.929 1.00 95.19 266 ARG A CA 1
ATOM 1954 C C . ARG A 1 266 ? 18.301 -6.439 -7.826 1.00 95.19 266 ARG A C 1
ATOM 1956 O O . ARG A 1 266 ? 18.595 -5.340 -8.280 1.00 95.19 266 ARG A O 1
ATOM 1963 N N . VAL A 1 267 ? 17.128 -7.034 -8.050 1.00 96.50 267 VAL A N 1
ATOM 1964 C CA . VAL A 1 267 ? 16.067 -6.411 -8.856 1.00 96.50 267 VAL A CA 1
ATOM 1965 C C . VAL A 1 267 ? 15.594 -5.106 -8.220 1.00 96.50 267 VAL A C 1
ATOM 1967 O O . VAL A 1 267 ? 15.447 -4.112 -8.919 1.00 96.50 267 VAL A O 1
ATOM 1970 N N . GLU A 1 268 ? 15.431 -5.076 -6.898 1.00 96.56 268 GLU A N 1
ATOM 1971 C CA . GLU A 1 268 ? 15.053 -3.872 -6.155 1.00 96.56 268 GLU A CA 1
ATOM 1972 C C . GLU A 1 268 ? 16.056 -2.736 -6.371 1.00 96.56 268 GLU A C 1
ATOM 1974 O O . GLU A 1 268 ? 15.661 -1.617 -6.691 1.00 96.56 268 GLU A O 1
ATOM 1979 N N . SER A 1 269 ? 17.358 -3.031 -6.273 1.00 95.69 269 SER A N 1
ATOM 1980 C CA . SER A 1 269 ? 18.405 -2.046 -6.557 1.00 95.69 269 SER A CA 1
ATOM 1981 C C . SER A 1 269 ? 18.297 -1.498 -7.982 1.00 95.69 269 SER A C 1
ATOM 1983 O O . SER A 1 269 ? 18.361 -0.289 -8.168 1.00 95.69 269 SER A O 1
ATOM 1985 N N . MET A 1 270 ? 18.071 -2.359 -8.980 1.00 96.31 270 MET A N 1
ATOM 1986 C CA . MET A 1 270 ? 17.913 -1.919 -10.371 1.00 96.31 270 MET A CA 1
ATOM 1987 C C . MET A 1 270 ? 16.676 -1.033 -10.567 1.00 96.31 270 MET A C 1
ATOM 1989 O O . MET A 1 270 ? 16.737 -0.058 -11.310 1.00 96.31 270 MET A O 1
ATOM 1993 N N . LEU A 1 271 ? 15.553 -1.337 -9.908 1.00 97.31 271 LEU A N 1
ATOM 1994 C CA . LEU A 1 271 ? 14.343 -0.513 -10.001 1.00 97.31 271 LEU A CA 1
ATOM 1995 C C . LEU A 1 271 ? 14.546 0.871 -9.371 1.00 97.31 271 LEU A C 1
ATOM 1997 O O . LEU A 1 271 ? 14.061 1.867 -9.912 1.00 97.31 271 LEU A O 1
ATOM 2001 N N . ARG A 1 272 ? 15.302 0.951 -8.270 1.00 96.31 272 ARG A N 1
ATOM 2002 C CA . ARG A 1 272 ? 15.682 2.231 -7.654 1.00 96.31 272 ARG A CA 1
ATOM 2003 C C . ARG A 1 272 ? 16.573 3.060 -8.579 1.00 96.31 272 ARG A C 1
ATOM 2005 O O . ARG A 1 272 ? 16.311 4.252 -8.731 1.00 96.31 272 ARG A O 1
ATOM 2012 N N . ASP A 1 273 ? 17.532 2.429 -9.255 1.00 96.81 273 ASP A N 1
ATOM 2013 C CA . ASP A 1 273 ? 18.385 3.100 -10.242 1.00 96.81 273 ASP A CA 1
ATOM 2014 C C . ASP A 1 273 ? 17.571 3.598 -11.440 1.00 96.81 273 ASP A C 1
ATOM 2016 O O . ASP A 1 273 ? 17.709 4.747 -11.852 1.00 96.81 273 ASP A O 1
ATOM 2020 N N . ILE A 1 274 ? 16.656 2.777 -11.967 1.00 97.44 274 ILE A N 1
ATOM 2021 C CA . ILE A 1 274 ? 15.735 3.190 -13.037 1.00 97.44 274 ILE A CA 1
ATOM 2022 C C . ILE A 1 274 ? 14.933 4.420 -12.625 1.00 97.44 274 ILE A C 1
ATOM 2024 O O . ILE A 1 274 ? 14.800 5.359 -13.412 1.00 97.44 274 ILE A O 1
ATOM 2028 N N . ARG A 1 275 ? 14.402 4.432 -11.400 1.00 97.19 275 ARG A N 1
ATOM 2029 C CA . ARG A 1 275 ? 13.663 5.581 -10.880 1.00 97.19 275 ARG A CA 1
ATOM 2030 C C . ARG A 1 275 ? 14.534 6.827 -10.823 1.00 97.19 275 ARG A C 1
ATOM 2032 O O . ARG A 1 275 ? 14.084 7.876 -11.276 1.00 97.19 275 ARG A O 1
ATOM 2039 N N . GLN A 1 276 ? 15.758 6.712 -10.313 1.00 95.94 276 GLN A N 1
ATOM 2040 C CA . GLN A 1 276 ? 16.694 7.830 -10.247 1.00 95.94 276 GLN A CA 1
ATOM 2041 C C . GLN A 1 276 ? 17.029 8.368 -11.645 1.00 95.94 276 GLN A C 1
ATOM 2043 O O . GLN A 1 276 ? 16.850 9.558 -11.899 1.00 95.94 276 GLN A O 1
ATOM 2048 N N . ILE A 1 277 ? 17.415 7.494 -12.579 1.00 96.62 277 ILE A N 1
ATOM 2049 C CA . ILE A 1 277 ? 17.741 7.874 -13.962 1.00 96.62 277 ILE A CA 1
ATOM 2050 C C . ILE A 1 277 ? 16.542 8.558 -14.629 1.00 96.62 277 ILE A C 1
ATOM 2052 O O . ILE A 1 277 ? 16.697 9.558 -15.332 1.00 96.62 277 ILE A O 1
ATOM 2056 N N . TYR A 1 278 ? 15.333 8.032 -14.423 1.00 96.38 278 TYR A N 1
ATOM 2057 C CA . TYR A 1 278 ? 14.121 8.631 -14.971 1.00 96.38 278 TYR A CA 1
ATOM 2058 C C . TYR A 1 278 ? 13.827 10.007 -14.359 1.00 96.38 278 TYR A C 1
ATOM 2060 O O . TYR A 1 278 ? 13.477 10.937 -15.087 1.00 96.38 278 TYR A O 1
ATOM 2068 N N . ALA A 1 279 ? 13.982 10.146 -13.041 1.00 95.19 279 ALA A N 1
ATOM 2069 C CA . ALA A 1 279 ? 13.779 11.399 -12.323 1.00 95.19 279 ALA A CA 1
ATOM 2070 C C . ALA A 1 279 ? 14.727 12.499 -12.813 1.00 95.19 279 ALA A C 1
ATOM 2072 O O . ALA A 1 279 ? 14.272 13.598 -13.130 1.00 95.19 279 ALA A O 1
ATOM 2073 N N . GLU A 1 280 ? 16.016 12.182 -12.946 1.00 95.38 280 GLU A N 1
ATOM 2074 C CA . GLU A 1 280 ? 17.053 13.101 -13.427 1.00 95.38 280 GLU A CA 1
ATOM 2075 C C . GLU A 1 280 ? 16.825 13.502 -14.889 1.00 95.38 280 GLU A C 1
ATOM 2077 O O . GLU A 1 280 ? 16.888 14.680 -15.235 1.00 95.38 280 GLU A O 1
ATOM 2082 N N . ARG A 1 281 ? 16.510 12.532 -15.756 1.00 96.75 281 ARG A N 1
ATOM 2083 C CA . ARG A 1 281 ? 16.347 12.769 -17.198 1.00 96.75 281 ARG A CA 1
ATOM 2084 C C . ARG A 1 281 ? 15.105 13.592 -17.542 1.00 96.75 281 ARG A C 1
ATOM 2086 O O . ARG A 1 281 ? 15.098 14.269 -18.568 1.00 96.75 281 ARG A O 1
ATOM 2093 N N . TYR A 1 282 ? 14.053 13.507 -16.732 1.00 94.19 282 TYR A N 1
ATOM 2094 C CA . TYR A 1 282 ? 12.750 14.103 -17.038 1.00 94.19 282 TYR A CA 1
ATOM 2095 C C . TYR A 1 282 ? 12.250 15.095 -15.968 1.00 94.19 282 TYR A C 1
ATOM 2097 O O . TYR A 1 282 ? 11.056 15.387 -15.947 1.00 94.19 282 TYR A O 1
ATOM 2105 N N . ASP A 1 283 ? 13.146 15.588 -15.098 1.00 91.50 283 ASP A N 1
ATOM 2106 C CA . ASP A 1 283 ? 12.902 16.533 -13.984 1.00 91.50 283 ASP A CA 1
ATOM 2107 C C . ASP A 1 283 ? 11.685 16.167 -13.111 1.00 91.50 283 ASP A C 1
ATOM 2109 O O . ASP A 1 283 ? 10.851 16.995 -12.743 1.00 91.50 283 ASP A O 1
ATOM 2113 N N . ARG A 1 284 ? 11.562 14.880 -12.770 1.00 86.69 284 ARG A N 1
ATOM 2114 C CA . ARG A 1 284 ? 10.487 14.362 -11.910 1.00 86.69 284 ARG A CA 1
ATOM 2115 C C . ARG A 1 284 ? 10.993 14.230 -10.479 1.00 86.69 284 ARG A C 1
ATOM 2117 O O . ARG A 1 284 ? 11.601 13.230 -10.124 1.00 86.69 284 ARG A O 1
ATOM 2124 N N . ARG A 1 285 ? 10.726 15.247 -9.657 1.00 84.56 285 ARG A N 1
ATOM 2125 C CA . ARG A 1 285 ? 11.162 15.297 -8.245 1.00 84.56 285 ARG A CA 1
ATOM 2126 C C . ARG A 1 285 ? 10.124 14.807 -7.242 1.00 84.56 285 ARG A C 1
ATOM 2128 O O . ARG A 1 285 ? 10.423 14.755 -6.056 1.00 84.56 285 ARG A O 1
ATOM 2135 N N . ASP A 1 286 ? 8.914 14.514 -7.703 1.00 82.19 286 ASP A N 1
ATOM 2136 C CA . ASP A 1 286 ? 7.872 13.964 -6.846 1.00 82.19 286 ASP A CA 1
ATOM 2137 C C . ASP A 1 286 ? 8.192 12.503 -6.523 1.00 82.19 286 ASP A C 1
ATOM 2139 O O . ASP A 1 286 ? 8.365 11.684 -7.428 1.00 82.19 286 ASP A O 1
ATOM 2143 N N . THR A 1 287 ? 8.306 12.210 -5.231 1.00 84.62 287 THR A N 1
ATOM 2144 C CA . THR A 1 287 ? 8.589 10.878 -4.695 1.00 84.62 287 THR A CA 1
ATOM 2145 C C . THR A 1 287 ? 7.378 10.264 -4.003 1.00 84.62 287 THR A C 1
ATOM 2147 O O . THR A 1 287 ? 7.495 9.162 -3.470 1.00 84.62 287 THR A O 1
ATOM 2150 N N . ALA A 1 288 ? 6.240 10.964 -3.950 1.00 88.50 288 ALA A N 1
ATOM 2151 C CA . ALA A 1 288 ? 5.040 10.432 -3.333 1.00 88.50 288 ALA A CA 1
ATOM 2152 C C . ALA A 1 288 ? 4.459 9.326 -4.217 1.00 88.50 288 ALA A C 1
ATOM 2154 O O . ALA A 1 288 ? 4.120 9.534 -5.385 1.00 88.50 288 ALA A O 1
ATOM 2155 N N . ASN A 1 289 ? 4.333 8.134 -3.645 1.00 88.94 289 ASN A N 1
ATOM 2156 C CA . ASN A 1 289 ? 3.660 7.034 -4.304 1.00 88.94 289 ASN A CA 1
ATOM 2157 C C . ASN A 1 289 ? 2.178 7.028 -3.925 1.00 88.94 289 ASN A C 1
ATOM 2159 O O . ASN A 1 289 ? 1.783 6.460 -2.910 1.00 88.94 289 ASN A O 1
ATOM 2163 N N . ASN A 1 290 ? 1.374 7.680 -4.761 1.00 87.44 290 ASN A N 1
ATOM 2164 C CA . ASN A 1 290 ? -0.084 7.717 -4.643 1.00 87.44 290 ASN A CA 1
ATOM 2165 C C . ASN A 1 290 ? -0.753 6.796 -5.676 1.00 87.44 290 ASN A C 1
ATOM 2167 O O . ASN A 1 290 ? -1.867 7.071 -6.126 1.00 87.44 290 ASN A O 1
ATOM 2171 N N . GLU A 1 291 ? -0.052 5.758 -6.146 1.00 89.62 291 GLU A N 1
ATOM 2172 C CA . GLU A 1 291 ? -0.584 4.906 -7.199 1.00 89.62 291 GLU A CA 1
ATOM 2173 C C . GLU A 1 291 ? -1.702 4.000 -6.677 1.00 89.62 291 GLU A C 1
ATOM 2175 O O . GLU A 1 291 ? -1.473 3.019 -5.977 1.00 89.62 291 GLU A O 1
ATOM 2180 N N . ASP A 1 292 ? -2.925 4.302 -7.106 1.00 88.19 292 ASP A N 1
ATOM 2181 C CA . ASP A 1 292 ? -4.046 3.377 -7.050 1.00 88.19 292 ASP A CA 1
ATOM 2182 C C . ASP A 1 292 ? -4.438 2.982 -8.476 1.00 88.19 292 ASP A C 1
ATOM 2184 O O . ASP A 1 292 ? -4.851 3.813 -9.288 1.00 88.19 292 ASP A O 1
ATOM 2188 N N . LEU A 1 293 ? -4.295 1.695 -8.797 1.00 84.12 293 LEU A N 1
ATOM 2189 C CA . LEU A 1 293 ? -4.699 1.154 -10.096 1.00 84.12 293 LEU A CA 1
ATOM 2190 C C . LEU A 1 293 ? -6.225 1.169 -10.282 1.00 84.12 293 LEU A C 1
ATOM 2192 O O . LEU A 1 293 ? -6.699 1.074 -11.416 1.00 84.12 293 LEU A O 1
ATOM 2196 N N . GLY A 1 294 ? -6.985 1.311 -9.190 1.00 90.75 294 GLY A N 1
ATOM 2197 C CA . GLY A 1 294 ? -8.435 1.187 -9.177 1.00 90.75 294 GLY A CA 1
ATOM 2198 C C . GLY A 1 294 ? -8.915 -0.197 -9.640 1.00 90.75 294 GLY A C 1
ATOM 2199 O O . GLY A 1 294 ? -8.120 -1.047 -10.045 1.00 90.75 294 GLY A O 1
ATOM 2200 N N . PRO A 1 295 ? -10.230 -0.459 -9.605 1.00 94.31 295 PRO A N 1
ATOM 2201 C CA . PRO A 1 295 ? -10.770 -1.724 -10.088 1.00 94.31 295 PRO A CA 1
ATOM 2202 C C . PRO A 1 295 ? -10.450 -1.941 -11.569 1.00 94.31 295 PRO A C 1
ATOM 2204 O O . PRO A 1 295 ? -10.504 -1.008 -12.380 1.00 94.31 295 PRO A O 1
ATOM 2207 N N . GLY A 1 296 ? -10.211 -3.194 -11.946 1.00 92.31 296 GLY A N 1
ATOM 2208 C CA . GLY A 1 296 ? -9.987 -3.579 -13.329 1.00 92.31 296 GLY A CA 1
ATOM 2209 C C . GLY A 1 296 ? -11.155 -3.172 -14.242 1.00 92.31 296 GLY A C 1
ATOM 2210 O O . GLY A 1 296 ? -12.323 -3.157 -13.835 1.00 92.31 296 GLY A O 1
ATOM 2211 N N . PRO A 1 297 ? -10.890 -2.873 -15.529 1.00 93.50 297 PRO A N 1
ATOM 2212 C CA . PRO A 1 297 ? -11.895 -2.324 -16.443 1.00 93.50 297 PRO A CA 1
ATOM 2213 C C . PRO A 1 297 ? -13.064 -3.285 -16.687 1.00 93.50 297 PRO A C 1
ATOM 2215 O O . PRO A 1 297 ? -14.181 -2.858 -16.985 1.00 93.50 297 PRO A O 1
A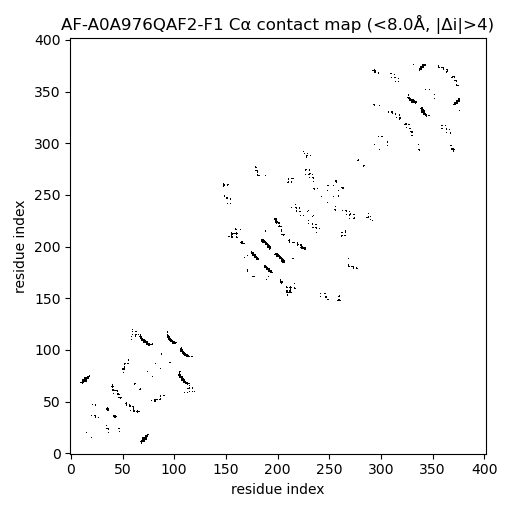TOM 2218 N N . THR A 1 298 ? -12.824 -4.592 -16.569 1.00 96.12 298 THR A N 1
ATOM 2219 C CA . THR A 1 298 ? -13.870 -5.612 -16.666 1.00 96.12 298 THR A CA 1
ATOM 2220 C C . THR A 1 298 ? -14.843 -5.501 -15.497 1.00 96.12 298 THR A C 1
ATOM 2222 O O . THR A 1 298 ? -16.037 -5.380 -15.752 1.00 96.12 298 THR A O 1
ATOM 2225 N N . TRP A 1 299 ? -14.357 -5.458 -14.250 1.00 96.75 299 TRP A N 1
ATOM 2226 C CA . TRP A 1 299 ? -15.186 -5.280 -13.053 1.00 96.75 299 TRP A CA 1
ATOM 2227 C C . TRP A 1 299 ? -15.894 -3.923 -13.050 1.00 96.75 299 TRP A C 1
ATOM 2229 O O . TRP A 1 299 ? -17.118 -3.859 -12.898 1.00 96.75 299 TRP A O 1
ATOM 2239 N N . LYS A 1 300 ? -15.154 -2.847 -13.345 1.00 96.62 300 LYS A N 1
ATOM 2240 C CA . LYS A 1 300 ? -15.671 -1.474 -13.364 1.00 96.62 300 LYS A CA 1
ATOM 2241 C C . LYS A 1 300 ? -16.848 -1.291 -14.329 1.00 96.62 300 LYS A C 1
ATOM 2243 O O . LYS A 1 300 ? -17.803 -0.596 -14.003 1.00 96.62 300 LYS A O 1
ATOM 2248 N N . ARG A 1 301 ? -16.848 -1.963 -15.485 1.00 97.38 301 ARG A N 1
ATOM 2249 C CA . ARG A 1 301 ? -17.962 -1.899 -16.454 1.00 97.38 301 ARG A CA 1
ATOM 2250 C C . ARG A 1 301 ? -19.151 -2.804 -16.121 1.00 97.38 301 ARG A C 1
ATOM 2252 O O . ARG A 1 301 ? -20.181 -2.698 -16.783 1.00 97.38 301 ARG A O 1
ATOM 2259 N N . MET A 1 302 ? -19.042 -3.715 -15.151 1.00 98.00 302 MET A N 1
ATOM 2260 C CA . MET A 1 302 ? -20.173 -4.572 -14.785 1.00 98.00 302 MET A CA 1
ATOM 2261 C C . MET A 1 302 ? -21.244 -3.771 -14.030 1.00 98.00 302 MET A C 1
ATOM 2263 O O . MET A 1 302 ? -20.902 -3.079 -13.072 1.00 98.00 302 MET A O 1
ATOM 2267 N N . PRO A 1 303 ? -22.538 -3.910 -14.379 1.00 97.75 303 PRO A N 1
ATOM 2268 C CA . PRO A 1 303 ? -23.626 -3.372 -13.566 1.00 97.75 303 PRO A CA 1
ATOM 2269 C C . PRO A 1 303 ? -23.616 -3.962 -12.151 1.00 97.75 303 PRO A C 1
ATOM 2271 O O . PRO A 1 303 ? -23.304 -5.144 -11.981 1.00 97.75 303 PRO A O 1
ATOM 2274 N N . LEU A 1 304 ? -24.030 -3.181 -11.148 1.00 96.94 304 LEU A N 1
ATOM 2275 C CA . LEU A 1 304 ? -24.008 -3.588 -9.736 1.00 96.94 304 LEU A CA 1
ATOM 2276 C C . LEU A 1 304 ? -24.715 -4.932 -9.480 1.00 96.94 304 LEU A C 1
ATOM 2278 O O . LEU A 1 304 ? -24.172 -5.787 -8.787 1.00 96.94 304 LEU A O 1
ATOM 2282 N N . ALA A 1 305 ? -25.876 -5.171 -10.100 1.00 97.19 305 ALA A N 1
ATOM 2283 C CA . ALA A 1 305 ? -26.595 -6.444 -9.976 1.00 97.19 305 ALA A CA 1
ATOM 2284 C C . ALA A 1 305 ? -25.766 -7.645 -10.472 1.00 97.19 305 ALA A C 1
ATOM 2286 O O . ALA A 1 305 ? -25.765 -8.708 -9.854 1.00 97.19 305 ALA A O 1
ATOM 2287 N N . LYS A 1 306 ? -25.005 -7.465 -11.560 1.00 97.94 306 LYS A N 1
ATOM 2288 C CA . LYS A 1 306 ? -24.112 -8.499 -12.097 1.00 97.94 306 LYS A CA 1
ATOM 2289 C C . LYS A 1 306 ? -22.892 -8.704 -11.200 1.00 97.94 306 LYS A C 1
ATOM 2291 O O . LYS A 1 306 ? -22.497 -9.845 -10.987 1.00 97.94 306 LYS A O 1
ATOM 2296 N N . ARG A 1 307 ? -22.320 -7.625 -10.656 1.00 97.94 307 ARG A N 1
ATOM 2297 C CA . ARG A 1 307 ? -21.220 -7.690 -9.678 1.00 97.94 307 ARG A CA 1
ATOM 2298 C C . ARG A 1 307 ? -21.621 -8.482 -8.437 1.00 97.94 307 ARG A C 1
ATOM 2300 O O . ARG A 1 307 ? -20.901 -9.398 -8.047 1.00 97.94 307 ARG A O 1
ATOM 2307 N N . ARG A 1 308 ? -22.804 -8.186 -7.889 1.00 97.94 308 ARG A N 1
ATOM 2308 C CA . ARG A 1 308 ? -23.394 -8.918 -6.765 1.00 97.94 308 ARG A CA 1
ATOM 2309 C C . ARG A 1 308 ? -23.529 -10.407 -7.070 1.00 97.94 308 ARG A C 1
ATOM 2311 O O . ARG A 1 308 ? -22.991 -11.218 -6.328 1.00 97.94 308 ARG A O 1
ATOM 2318 N N . ALA A 1 309 ? -24.144 -10.758 -8.201 1.00 97.62 309 ALA A N 1
ATOM 2319 C CA . ALA A 1 309 ? -24.318 -12.155 -8.599 1.00 97.62 309 ALA A CA 1
ATOM 2320 C C . ALA A 1 309 ? -22.981 -12.902 -8.784 1.00 97.62 309 ALA A C 1
ATOM 2322 O O . ALA A 1 309 ? -22.873 -14.080 -8.450 1.00 97.62 309 ALA A O 1
ATOM 2323 N N . VAL A 1 310 ? -21.949 -12.231 -9.312 1.00 98.00 310 VAL A N 1
ATOM 2324 C CA . VAL A 1 310 ? -20.604 -12.812 -9.449 1.00 98.00 310 VAL A CA 1
ATOM 2325 C C . VAL A 1 310 ? -19.982 -13.075 -8.079 1.00 98.00 310 VAL A C 1
ATOM 2327 O O . VAL A 1 310 ? -19.489 -14.177 -7.857 1.00 98.00 310 VAL A O 1
ATOM 2330 N N . VAL A 1 311 ? -20.033 -12.114 -7.156 1.00 97.88 311 VAL A N 1
ATOM 2331 C CA . VAL A 1 311 ? -19.480 -12.304 -5.808 1.00 97.88 311 VAL A CA 1
ATOM 2332 C C . VAL A 1 311 ? -20.251 -13.360 -5.026 1.00 97.88 311 VAL A C 1
ATOM 2334 O O . VAL A 1 311 ? -19.615 -14.236 -4.457 1.00 97.88 311 VAL A O 1
ATOM 2337 N N . GLU A 1 312 ? -21.585 -13.345 -5.028 1.00 97.56 312 GLU A N 1
ATOM 2338 C CA . GLU A 1 312 ? -22.392 -14.363 -4.336 1.00 97.56 312 GLU A CA 1
ATOM 2339 C C . GLU A 1 312 ? -22.070 -15.776 -4.854 1.00 97.56 312 GLU A C 1
ATOM 2341 O O . GLU A 1 312 ? -21.886 -16.700 -4.062 1.00 97.56 312 GLU A O 1
ATOM 2346 N N . ARG A 1 313 ? -21.885 -15.936 -6.172 1.00 97.56 313 ARG A N 1
ATOM 2347 C CA . ARG A 1 313 ? -21.436 -17.205 -6.764 1.00 97.56 313 ARG A CA 1
ATOM 2348 C C . ARG A 1 313 ? -20.043 -17.614 -6.279 1.00 97.56 313 ARG A C 1
ATOM 2350 O O . ARG A 1 313 ? -19.839 -18.779 -5.942 1.00 97.56 313 ARG A O 1
ATOM 2357 N N . GLU A 1 314 ? -19.071 -16.702 -6.277 1.00 97.88 314 GLU A N 1
ATOM 2358 C CA . GLU A 1 314 ? -17.712 -17.038 -5.831 1.00 97.88 314 GLU A CA 1
ATOM 2359 C C . GLU A 1 314 ? -17.639 -17.288 -4.317 1.00 97.88 314 GLU A C 1
ATOM 2361 O O . GLU A 1 314 ? -16.885 -18.164 -3.899 1.00 97.88 314 GLU A O 1
ATOM 2366 N N . LEU A 1 315 ? -18.455 -16.606 -3.508 1.00 97.50 315 LEU A N 1
ATOM 2367 C CA . LEU A 1 315 ? -18.606 -16.883 -2.077 1.00 97.50 315 LEU A CA 1
ATOM 2368 C C . LEU A 1 315 ? -19.205 -18.270 -1.830 1.00 97.50 315 LEU A C 1
ATOM 2370 O O . LEU A 1 315 ? -18.695 -19.001 -0.987 1.00 97.50 315 LEU A O 1
ATOM 2374 N N . ALA A 1 316 ? -20.219 -18.683 -2.598 1.00 96.62 316 ALA A N 1
ATOM 2375 C CA . ALA A 1 316 ? -20.777 -20.032 -2.495 1.00 96.62 316 ALA A CA 1
ATOM 2376 C C . ALA A 1 316 ? -19.722 -21.1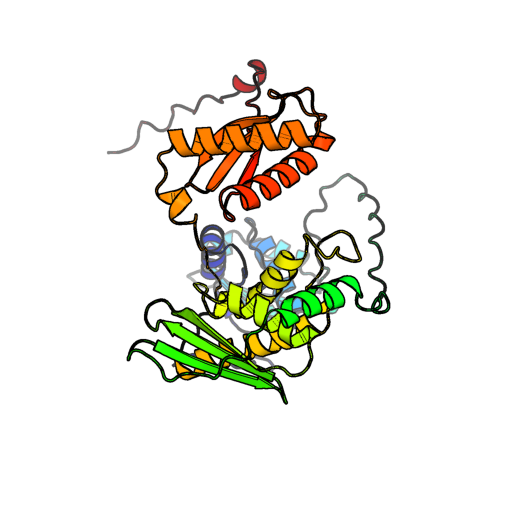14 -2.801 1.00 96.62 316 ALA A C 1
ATOM 2378 O O . ALA A 1 316 ? -19.598 -22.099 -2.069 1.00 96.62 316 ALA A O 1
ATOM 2379 N N . ARG A 1 317 ? -18.896 -20.905 -3.838 1.00 97.25 317 ARG A N 1
ATOM 2380 C CA . ARG A 1 317 ? -17.780 -21.810 -4.177 1.00 97.25 317 ARG A CA 1
ATOM 2381 C C . ARG A 1 317 ? -16.721 -21.854 -3.076 1.00 97.25 317 ARG A C 1
ATOM 2383 O O . ARG A 1 317 ? -16.276 -22.940 -2.710 1.00 97.25 317 ARG A O 1
ATOM 2390 N N . PHE A 1 318 ? -16.347 -20.695 -2.539 1.00 96.81 318 PHE A N 1
ATOM 2391 C CA . PHE A 1 318 ? -15.419 -20.587 -1.415 1.00 96.81 318 PHE A CA 1
ATOM 2392 C C . PHE A 1 318 ? -15.933 -21.338 -0.178 1.00 96.81 318 PHE A C 1
ATOM 2394 O O . PHE A 1 318 ? -15.200 -22.145 0.398 1.00 96.81 318 PHE A O 1
ATOM 2401 N N . SER A 1 319 ? -17.201 -21.129 0.189 1.00 96.25 319 SER A N 1
ATOM 2402 C CA . SER A 1 319 ? -17.852 -21.807 1.313 1.00 96.25 319 SER A CA 1
ATOM 2403 C C . SER A 1 319 ? -17.865 -23.321 1.122 1.00 96.25 319 SER A C 1
ATOM 2405 O O . SER A 1 319 ? -17.430 -24.048 2.013 1.00 96.25 319 SER A O 1
ATOM 2407 N N . SER A 1 320 ? -18.252 -23.799 -0.065 1.00 95.56 320 SER A N 1
ATOM 2408 C CA . SER A 1 320 ? -18.247 -25.229 -0.397 1.00 95.56 320 SER A CA 1
ATOM 2409 C C . SER A 1 320 ? -16.855 -25.854 -0.243 1.00 95.56 320 SER A C 1
ATOM 2411 O O . SER A 1 320 ? -16.715 -26.890 0.404 1.00 95.56 320 SER A O 1
ATOM 2413 N N . GLN A 1 321 ? -15.799 -25.194 -0.733 1.00 96.75 321 GLN A N 1
ATOM 2414 C CA . GLN A 1 321 ? -14.423 -25.692 -0.607 1.00 96.75 321 GLN A CA 1
ATOM 2415 C C . GLN A 1 321 ? -13.923 -25.744 0.848 1.00 96.75 321 GLN A C 1
ATOM 2417 O O . GLN A 1 321 ? -13.017 -26.514 1.171 1.00 96.75 321 GLN A O 1
ATOM 2422 N N . ARG A 1 322 ? -14.492 -24.920 1.730 1.00 96.00 322 ARG A N 1
ATOM 2423 C CA . ARG A 1 322 ? -14.146 -24.845 3.155 1.00 96.00 322 ARG A CA 1
ATOM 2424 C C . ARG A 1 322 ? -15.092 -25.659 4.046 1.00 96.00 322 ARG A C 1
ATOM 2426 O O . ARG A 1 322 ? -14.950 -25.587 5.262 1.00 96.00 322 ARG A O 1
ATOM 2433 N N . ASN A 1 323 ? -16.016 -26.433 3.466 1.00 96.44 323 ASN A N 1
ATOM 2434 C CA . ASN A 1 323 ? -17.076 -27.153 4.184 1.00 96.44 323 ASN A CA 1
ATOM 2435 C C . ASN A 1 323 ? -17.946 -26.233 5.064 1.00 96.44 323 ASN A C 1
ATOM 2437 O O . ASN A 1 323 ? -18.375 -26.617 6.151 1.00 96.44 323 ASN A O 1
ATOM 2441 N N . LEU A 1 324 ? -18.186 -25.005 4.605 1.00 95.81 324 LEU A N 1
ATOM 2442 C CA . LEU A 1 324 ? -19.093 -24.047 5.234 1.00 95.81 324 LEU A CA 1
ATOM 2443 C C . LEU A 1 324 ? -20.474 -24.140 4.580 1.00 95.81 324 LEU A C 1
ATOM 2445 O O . LEU A 1 324 ? -20.593 -24.487 3.403 1.00 95.81 324 LEU A O 1
ATOM 2449 N N . THR A 1 325 ? -21.525 -23.806 5.325 1.00 94.19 325 THR A N 1
ATOM 2450 C CA . THR A 1 325 ? -22.880 -23.742 4.761 1.00 94.19 325 THR A CA 1
ATOM 2451 C C . THR A 1 325 ? -23.014 -22.540 3.825 1.00 94.19 325 THR A C 1
ATOM 2453 O O . THR A 1 325 ? -22.340 -21.523 4.003 1.00 94.19 325 THR A O 1
ATOM 2456 N N . GLU A 1 326 ? -23.924 -22.609 2.850 1.00 88.31 326 GLU A N 1
ATOM 2457 C CA . GLU A 1 326 ? -24.166 -21.497 1.913 1.00 88.31 326 GLU A CA 1
ATOM 2458 C C . GLU A 1 326 ? -24.586 -20.199 2.620 1.00 88.31 326 GLU A C 1
ATOM 2460 O O . GLU A 1 326 ? -24.287 -19.111 2.142 1.00 88.31 326 GLU A O 1
ATOM 2465 N N . SER A 1 327 ? -25.218 -20.299 3.793 1.00 91.06 327 SER A N 1
ATOM 2466 C CA . SER A 1 327 ? -25.632 -19.150 4.602 1.00 91.06 327 SER A CA 1
ATOM 2467 C C . SER A 1 327 ? -24.527 -18.577 5.493 1.00 91.06 327 SER A C 1
ATOM 2469 O O . SER A 1 327 ? -24.756 -17.566 6.151 1.00 91.06 327 SER A O 1
ATOM 2471 N N . THR A 1 328 ? -23.347 -19.208 5.556 1.00 94.12 328 THR A N 1
ATOM 2472 C CA . THR A 1 328 ? -22.266 -18.784 6.462 1.00 94.12 328 THR A CA 1
ATOM 2473 C C . THR A 1 328 ? -21.755 -17.383 6.125 1.00 94.12 328 THR A C 1
ATOM 2475 O O . THR A 1 328 ? -21.390 -16.633 7.030 1.00 94.12 328 THR A O 1
ATOM 2478 N N . MET A 1 329 ? -21.721 -17.020 4.840 1.00 96.06 329 MET A N 1
ATOM 2479 C CA . MET A 1 329 ? -21.201 -15.738 4.372 1.00 96.06 329 MET A CA 1
ATOM 2480 C C . MET A 1 329 ? -22.087 -15.169 3.265 1.00 96.06 329 MET A C 1
ATOM 2482 O O . MET A 1 329 ? -22.474 -15.893 2.351 1.00 96.06 329 MET A O 1
ATOM 2486 N N . GLY A 1 330 ? -22.382 -13.872 3.327 1.00 94.50 330 GLY A N 1
ATOM 2487 C CA . GLY A 1 330 ? -23.234 -13.199 2.348 1.00 94.50 330 GLY A CA 1
ATOM 2488 C C . GLY A 1 330 ? -22.726 -11.816 1.961 1.00 94.50 330 GLY A C 1
ATOM 2489 O O . GLY A 1 330 ? -21.965 -11.184 2.691 1.00 94.50 330 GLY A O 1
ATOM 2490 N N . TRP A 1 331 ? -23.168 -11.331 0.802 1.00 95.50 331 TRP A N 1
ATOM 2491 C CA . TRP A 1 331 ? -22.951 -9.950 0.375 1.00 95.50 331 TRP A CA 1
ATOM 2492 C C . TRP A 1 331 ? -23.803 -8.996 1.219 1.00 95.50 331 TRP A C 1
ATOM 2494 O O . TRP A 1 331 ? -25.025 -9.154 1.276 1.00 95.50 331 TRP A O 1
ATOM 2504 N N . ALA A 1 332 ? -23.189 -7.960 1.796 1.00 92.69 332 ALA A N 1
ATOM 2505 C CA . ALA A 1 332 ? -23.910 -6.844 2.405 1.00 92.69 332 ALA A CA 1
ATOM 2506 C C . ALA A 1 332 ? -23.953 -5.631 1.464 1.00 92.69 332 ALA A C 1
ATOM 2508 O O . ALA A 1 332 ? -25.030 -5.185 1.072 1.00 92.69 332 ALA A O 1
ATOM 2509 N N . GLU A 1 333 ? -22.787 -5.124 1.066 1.00 96.56 333 GLU A N 1
ATOM 2510 C CA . GLU A 1 333 ? -22.658 -3.837 0.378 1.00 96.56 333 GLU A CA 1
ATOM 2511 C C . GLU A 1 333 ? -21.375 -3.769 -0.460 1.00 96.56 333 GLU A C 1
ATOM 2513 O O . GLU A 1 333 ? -20.404 -4.458 -0.160 1.00 96.56 333 GLU A O 1
ATOM 2518 N N . LEU A 1 334 ? -21.370 -2.923 -1.496 1.00 96.81 334 LEU A N 1
ATOM 2519 C CA . LEU A 1 334 ? -20.161 -2.516 -2.213 1.00 96.81 334 LEU A CA 1
ATOM 2520 C C . LEU A 1 334 ? -20.049 -0.992 -2.191 1.00 96.81 334 LEU A C 1
ATOM 2522 O O . LEU A 1 334 ? -20.924 -0.311 -2.724 1.00 96.81 334 LEU A O 1
ATOM 2526 N N . VAL A 1 335 ? -18.957 -0.490 -1.623 1.00 95.50 335 VAL A N 1
ATOM 2527 C CA . VAL A 1 335 ? -18.621 0.934 -1.526 1.00 95.50 335 VAL A CA 1
ATOM 2528 C C . VAL A 1 335 ? -17.447 1.235 -2.464 1.00 95.50 335 VAL A C 1
ATOM 2530 O O . VAL A 1 335 ? -16.510 0.441 -2.571 1.00 95.50 335 VAL A O 1
ATOM 2533 N N . ASP A 1 336 ? -17.515 2.358 -3.182 1.00 93.38 336 ASP A N 1
ATOM 2534 C CA . ASP A 1 336 ? -16.460 2.856 -4.085 1.00 93.38 336 ASP A CA 1
ATOM 2535 C C . ASP A 1 336 ? -15.949 1.830 -5.117 1.00 93.38 336 ASP A C 1
ATOM 2537 O O . ASP A 1 336 ? -14.766 1.779 -5.440 1.00 93.38 336 ASP A O 1
ATOM 2541 N N . ASP A 1 337 ? -16.833 0.968 -5.628 1.00 96.06 337 ASP A N 1
ATOM 2542 C CA . ASP A 1 337 ? -16.537 -0.116 -6.578 1.00 96.06 337 ASP A CA 1
ATOM 2543 C C . ASP A 1 337 ? -15.582 -1.230 -6.091 1.00 96.06 337 ASP A C 1
ATOM 2545 O O . ASP A 1 337 ? -15.517 -2.268 -6.755 1.00 96.06 337 ASP A O 1
ATOM 2549 N N . VAL A 1 338 ? -14.881 -1.080 -4.961 1.00 96.50 338 VAL A N 1
ATOM 2550 C CA . VAL A 1 338 ? -13.851 -2.038 -4.495 1.00 96.50 338 VAL A CA 1
ATOM 2551 C C . VAL A 1 338 ? -14.039 -2.551 -3.069 1.00 96.50 338 VAL A C 1
ATOM 2553 O O . VAL A 1 338 ? -13.603 -3.665 -2.781 1.00 96.50 338 VAL A O 1
ATOM 2556 N N . ARG A 1 339 ? -14.704 -1.802 -2.183 1.00 97.38 339 ARG A N 1
ATOM 2557 C CA . ARG A 1 339 ? -14.875 -2.188 -0.774 1.00 97.38 339 ARG A CA 1
ATOM 2558 C C . ARG A 1 339 ? -16.131 -3.017 -0.599 1.00 97.38 339 ARG A C 1
ATOM 2560 O O . ARG A 1 339 ? -17.244 -2.498 -0.587 1.00 97.38 339 ARG A O 1
ATOM 2567 N N . LEU A 1 340 ? -15.944 -4.319 -0.486 1.00 97.69 340 LEU A N 1
ATOM 2568 C CA . LEU A 1 340 ? -16.995 -5.300 -0.322 1.00 97.69 340 LEU A CA 1
ATOM 2569 C C . LEU A 1 340 ? -17.224 -5.590 1.161 1.00 97.69 340 LEU A C 1
ATOM 2571 O O . LEU A 1 340 ? -16.392 -6.198 1.831 1.00 97.69 340 LEU A O 1
ATOM 2575 N N . THR A 1 341 ? -18.391 -5.221 1.662 1.00 97.81 341 THR A N 1
ATOM 2576 C CA . THR A 1 341 ? -18.818 -5.558 3.017 1.00 97.81 341 THR A CA 1
ATOM 2577 C C . THR A 1 341 ? -19.574 -6.883 2.989 1.00 97.81 341 THR A C 1
ATOM 2579 O O . THR A 1 341 ? -20.528 -7.049 2.224 1.00 97.81 341 THR A O 1
ATOM 2582 N N . LEU A 1 342 ? -19.170 -7.825 3.838 1.00 97.62 342 LEU A N 1
ATOM 2583 C CA . LEU A 1 342 ? -19.750 -9.160 3.949 1.00 97.62 342 LEU A CA 1
ATOM 2584 C C . LEU A 1 342 ? -20.441 -9.358 5.293 1.00 97.62 342 LEU A C 1
ATOM 2586 O O . LEU A 1 342 ? -19.969 -8.892 6.327 1.00 97.62 342 LEU A O 1
ATOM 2590 N N . THR A 1 343 ? -21.537 -10.107 5.305 1.00 96.75 343 THR A N 1
ATOM 2591 C CA . THR A 1 343 ? -22.084 -10.682 6.535 1.00 96.75 343 THR A CA 1
ATOM 2592 C C . THR A 1 343 ? -21.444 -12.041 6.792 1.00 96.75 343 THR A C 1
ATOM 2594 O O . THR A 1 343 ? -21.191 -12.799 5.858 1.00 96.75 343 THR A O 1
ATOM 2597 N N . ILE A 1 344 ? -21.194 -12.357 8.064 1.00 96.62 344 ILE A N 1
ATOM 2598 C CA . ILE A 1 344 ? -20.808 -13.701 8.508 1.00 96.62 344 ILE A CA 1
ATOM 2599 C C . ILE A 1 344 ? -21.767 -14.124 9.611 1.00 96.62 344 ILE A C 1
ATOM 2601 O O . ILE A 1 344 ? -21.931 -13.381 10.588 1.00 96.62 344 ILE A O 1
ATOM 2605 N N . ASP A 1 345 ? -22.358 -15.306 9.450 1.00 95.44 345 ASP A N 1
ATOM 2606 C CA . ASP A 1 345 ? -23.299 -15.889 10.403 1.00 95.44 345 ASP A CA 1
ATOM 2607 C C . ASP A 1 345 ? -22.698 -16.015 11.817 1.00 95.44 345 ASP A C 1
ATOM 2609 O O . ASP A 1 345 ? -21.477 -16.029 12.025 1.00 95.44 345 ASP A O 1
ATOM 2613 N N . ASP A 1 346 ? -23.566 -16.070 12.823 1.00 93.88 346 ASP A N 1
ATOM 2614 C CA . ASP A 1 346 ? -23.155 -16.220 14.219 1.00 93.88 346 ASP A CA 1
ATOM 2615 C C . ASP A 1 346 ? -22.666 -17.634 14.550 1.00 93.88 346 ASP A C 1
ATOM 2617 O O . ASP A 1 346 ? -22.015 -17.818 15.577 1.00 93.88 346 ASP A O 1
ATOM 2621 N N . SER A 1 347 ? -22.906 -18.613 13.672 1.00 94.31 347 SER A N 1
ATOM 2622 C CA . SER A 1 347 ? -22.339 -19.954 13.788 1.00 94.31 347 SER A CA 1
ATOM 2623 C C . SER A 1 347 ? -20.809 -19.967 13.716 1.00 94.31 347 SER A C 1
ATOM 2625 O O . SER A 1 347 ? -20.195 -20.928 14.173 1.00 94.31 347 SER A O 1
ATOM 2627 N N . VAL A 1 348 ? -20.182 -18.933 13.140 1.00 96.31 348 VAL A N 1
ATOM 2628 C CA . VAL A 1 348 ? -18.720 -18.793 13.098 1.00 96.31 348 VAL A CA 1
ATOM 2629 C C . VAL A 1 348 ? -18.247 -18.073 14.363 1.00 96.31 348 VAL A C 1
ATOM 2631 O O . VAL A 1 348 ? -18.625 -16.911 14.569 1.00 96.31 348 VAL A O 1
ATOM 2634 N N . PRO A 1 349 ? -17.388 -18.697 15.193 1.00 95.75 349 PRO A N 1
ATOM 2635 C CA . PRO A 1 349 ? -16.838 -18.055 16.380 1.00 95.75 349 PRO A CA 1
ATOM 2636 C C . PRO A 1 349 ? -16.163 -16.724 16.047 1.00 95.75 349 PRO A C 1
ATOM 2638 O O . PRO A 1 349 ? -15.465 -16.593 15.042 1.00 95.75 349 PRO A O 1
ATOM 2641 N N . ALA A 1 350 ? -16.336 -15.722 16.913 1.00 93.62 350 ALA A N 1
ATOM 2642 C CA . ALA A 1 350 ? -15.794 -14.381 16.684 1.00 93.62 350 ALA A CA 1
ATOM 2643 C C . ALA A 1 350 ? -14.270 -14.377 16.449 1.00 93.62 350 ALA A C 1
ATOM 2645 O O . ALA A 1 350 ? -13.786 -13.594 15.636 1.00 93.62 350 ALA A O 1
ATOM 2646 N N . ALA A 1 351 ? -13.538 -15.282 17.110 1.00 95.38 351 ALA A N 1
ATOM 2647 C CA . ALA A 1 351 ? -12.092 -15.442 16.954 1.00 95.38 351 ALA A CA 1
ATOM 2648 C C . ALA A 1 351 ? -11.673 -15.940 15.555 1.00 95.38 351 ALA A C 1
ATOM 2650 O O . ALA A 1 351 ? -10.573 -15.625 15.105 1.00 95.38 351 ALA A O 1
ATOM 2651 N N . ASP A 1 352 ? -12.554 -16.653 14.849 1.00 96.00 352 ASP A N 1
ATOM 2652 C CA . ASP A 1 352 ? -12.257 -17.257 13.544 1.00 96.00 352 ASP A CA 1
ATOM 2653 C C . ASP A 1 352 ? -12.630 -16.337 12.371 1.00 96.00 352 ASP A C 1
ATOM 2655 O O . ASP A 1 352 ? -12.106 -16.483 11.261 1.00 96.00 352 ASP A O 1
ATOM 2659 N N . LYS A 1 353 ? -13.511 -15.350 12.603 1.00 95.62 353 LYS A N 1
ATOM 2660 C CA . LYS A 1 353 ? -13.988 -14.418 11.565 1.00 95.62 353 LYS A CA 1
ATOM 2661 C C . LYS A 1 353 ? -12.851 -13.675 10.841 1.00 95.62 353 LYS A C 1
ATOM 2663 O O . LYS A 1 353 ? -12.918 -13.617 9.615 1.00 95.62 353 LYS A O 1
ATOM 2668 N N . PRO A 1 354 ? -11.794 -13.158 11.506 1.00 95.56 354 PRO A N 1
ATOM 2669 C CA . PRO A 1 354 ? -10.703 -12.465 10.812 1.00 95.56 354 PRO A CA 1
ATOM 2670 C C . PRO A 1 354 ? -9.956 -13.356 9.811 1.00 95.56 354 PRO A C 1
ATOM 2672 O O . PRO A 1 354 ? -9.730 -12.956 8.670 1.00 95.56 354 PRO A O 1
ATOM 2675 N N . ALA A 1 355 ? -9.616 -14.586 10.208 1.00 94.62 355 ALA A N 1
ATOM 2676 C CA . ALA A 1 355 ? -8.930 -15.533 9.332 1.00 94.62 355 ALA A CA 1
ATOM 2677 C C . ALA A 1 355 ? -9.818 -15.947 8.148 1.00 94.62 355 ALA A C 1
ATOM 2679 O O . ALA A 1 355 ? -9.341 -16.068 7.016 1.00 94.62 355 ALA A O 1
ATOM 2680 N N . LEU A 1 356 ? -11.119 -16.124 8.396 1.00 96.31 356 LEU A N 1
ATOM 2681 C CA . LEU A 1 356 ? -12.093 -16.440 7.359 1.00 96.31 356 LEU A CA 1
ATOM 2682 C C . LEU A 1 356 ? -12.268 -15.287 6.353 1.00 96.31 356 LEU A C 1
ATOM 2684 O O . LEU A 1 356 ? -12.272 -15.542 5.149 1.00 96.31 356 LEU A O 1
ATOM 2688 N N . LEU A 1 357 ? -12.356 -14.035 6.823 1.00 97.12 357 LEU A N 1
ATOM 2689 C CA . LEU A 1 357 ? -12.449 -12.839 5.972 1.00 97.12 357 LEU A CA 1
ATOM 2690 C C . LEU A 1 357 ? -11.222 -12.685 5.078 1.00 97.12 357 LEU A C 1
ATOM 2692 O O . LEU A 1 357 ? -11.369 -12.511 3.874 1.00 97.12 357 LEU A O 1
ATOM 2696 N N . MET A 1 358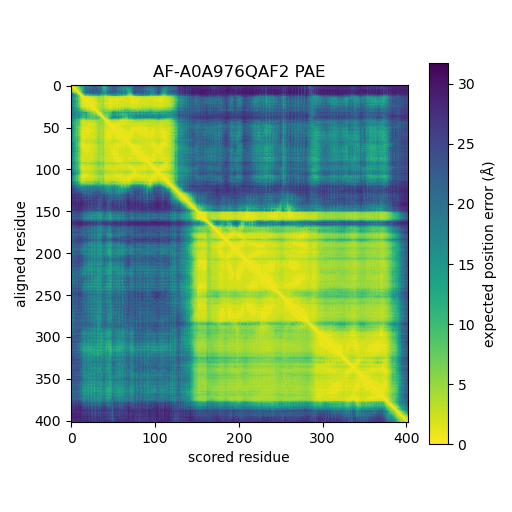 ? -10.022 -12.830 5.639 1.00 95.38 358 MET A N 1
ATOM 2697 C CA . MET A 1 358 ? -8.772 -12.735 4.880 1.00 95.38 358 MET A CA 1
ATOM 2698 C C . MET A 1 358 ? -8.680 -13.817 3.791 1.00 95.38 358 MET A C 1
ATOM 2700 O O . MET A 1 358 ? -8.233 -13.567 2.666 1.00 95.38 358 MET A O 1
ATOM 2704 N N . ALA A 1 359 ? -9.143 -15.031 4.102 1.00 95.25 359 ALA A N 1
ATOM 2705 C CA . ALA A 1 359 ? -9.216 -16.119 3.135 1.00 95.25 359 ALA A CA 1
ATOM 2706 C C . ALA A 1 359 ? -10.235 -15.834 2.017 1.00 95.25 359 ALA A C 1
ATOM 2708 O O . ALA A 1 359 ? -9.941 -16.108 0.850 1.00 95.25 359 ALA A O 1
ATOM 2709 N N . ALA A 1 360 ? -11.396 -15.267 2.355 1.00 97.00 360 ALA A N 1
ATOM 2710 C CA . ALA A 1 360 ? -12.407 -14.859 1.384 1.00 97.00 360 ALA A CA 1
ATOM 2711 C C . ALA A 1 360 ? -11.918 -13.700 0.501 1.00 97.00 360 ALA A C 1
ATOM 2713 O O . ALA A 1 360 ? -12.072 -13.755 -0.714 1.00 97.00 360 ALA A O 1
ATOM 2714 N N . GLU A 1 361 ? -11.251 -12.694 1.070 1.00 97.31 361 GLU A N 1
ATOM 2715 C CA . GLU A 1 361 ? -10.626 -11.599 0.321 1.00 97.31 361 GLU A CA 1
ATOM 2716 C C . GLU A 1 361 ? -9.628 -12.126 -0.707 1.00 97.31 361 GLU A C 1
ATOM 2718 O O . GLU A 1 361 ? -9.722 -11.819 -1.894 1.00 97.31 361 GLU A O 1
ATOM 2723 N N . THR A 1 362 ? -8.712 -12.991 -0.268 1.00 93.31 362 THR A N 1
ATOM 2724 C CA . THR A 1 362 ? -7.716 -13.619 -1.144 1.00 93.31 362 THR A CA 1
ATOM 2725 C C . THR A 1 362 ? -8.386 -14.401 -2.276 1.00 93.31 362 THR A C 1
ATOM 2727 O O . THR A 1 362 ? -7.943 -14.344 -3.425 1.00 93.31 362 THR A O 1
ATOM 2730 N N . TRP A 1 363 ? -9.465 -15.127 -1.971 1.00 95.94 363 TRP A N 1
ATOM 2731 C CA . TRP A 1 363 ? -10.250 -15.856 -2.963 1.00 95.94 363 TRP A CA 1
ATOM 2732 C C . TRP A 1 363 ? -10.893 -14.924 -3.994 1.00 95.94 363 TRP A C 1
ATOM 2734 O O . TRP A 1 363 ? -10.744 -15.134 -5.201 1.00 95.94 363 TRP A O 1
ATOM 2744 N N . LEU A 1 364 ? -11.583 -13.878 -3.539 1.00 96.75 364 LEU A N 1
ATOM 2745 C CA . LEU A 1 364 ? -12.286 -12.927 -4.400 1.00 96.75 364 LEU A CA 1
ATOM 2746 C C . LEU A 1 364 ? -11.312 -12.120 -5.263 1.00 96.75 364 LEU A C 1
ATOM 2748 O O . LEU A 1 364 ? -11.558 -11.941 -6.455 1.00 96.75 364 LEU A O 1
ATOM 2752 N N . ARG A 1 365 ? -10.155 -11.733 -4.714 1.00 95.06 365 ARG A N 1
ATOM 2753 C CA . ARG A 1 365 ? -9.088 -11.068 -5.475 1.00 95.06 365 ARG A CA 1
ATOM 2754 C C . ARG A 1 365 ? -8.565 -11.902 -6.636 1.00 95.06 365 ARG A C 1
ATOM 2756 O O . ARG A 1 365 ? -8.263 -11.368 -7.698 1.00 95.06 365 ARG A O 1
ATOM 2763 N N . ARG A 1 366 ? -8.459 -13.218 -6.439 1.00 92.94 366 ARG A N 1
ATOM 2764 C CA . ARG A 1 366 ? -7.992 -14.158 -7.469 1.00 92.94 366 ARG A CA 1
ATOM 2765 C C . ARG A 1 366 ? -9.065 -14.491 -8.501 1.00 92.94 366 ARG A C 1
ATOM 2767 O O . ARG A 1 366 ? -8.731 -14.745 -9.653 1.00 92.94 366 ARG A O 1
ATOM 2774 N N . SER A 1 367 ? -10.328 -14.546 -8.086 1.00 95.94 367 SER A N 1
ATOM 2775 C CA . SER A 1 367 ? -11.437 -15.014 -8.928 1.00 95.94 367 SER A CA 1
ATOM 2776 C C . SER A 1 367 ? -12.168 -13.897 -9.675 1.00 95.94 367 SER A C 1
ATOM 2778 O O . SER A 1 367 ? -12.788 -14.173 -10.702 1.00 95.94 367 SER A O 1
ATOM 2780 N N . ILE A 1 368 ? -12.105 -12.655 -9.185 1.00 96.50 368 ILE A N 1
ATOM 2781 C CA . ILE A 1 368 ? -12.910 -11.541 -9.697 1.00 96.50 368 ILE A CA 1
ATOM 2782 C C . ILE A 1 368 ? -12.030 -10.358 -10.091 1.00 96.50 368 ILE A C 1
ATOM 2784 O O . ILE A 1 368 ? -11.932 -10.043 -11.276 1.00 96.50 368 ILE A O 1
ATOM 2788 N N . ASP A 1 369 ? -11.430 -9.685 -9.109 1.00 96.44 369 ASP A N 1
ATOM 2789 C CA . ASP A 1 369 ? -10.641 -8.474 -9.328 1.00 96.44 369 ASP A CA 1
ATOM 2790 C C . ASP A 1 369 ? -9.659 -8.254 -8.176 1.00 96.44 369 ASP A C 1
ATOM 2792 O O . ASP A 1 369 ? -10.040 -8.283 -7.004 1.00 96.44 369 ASP A O 1
ATOM 2796 N N . THR A 1 370 ? -8.391 -8.013 -8.503 1.00 91.94 370 THR A N 1
ATOM 2797 C CA . THR A 1 370 ? -7.301 -7.938 -7.524 1.00 91.94 370 THR A CA 1
ATOM 2798 C C . THR A 1 370 ? -7.407 -6.752 -6.570 1.00 91.94 370 THR A C 1
ATOM 2800 O O . THR A 1 370 ? -6.733 -6.769 -5.540 1.00 91.94 370 THR A O 1
ATOM 2803 N N . ARG A 1 371 ? -8.231 -5.736 -6.870 1.00 94.12 371 ARG A N 1
ATOM 2804 C CA . ARG A 1 371 ? -8.418 -4.562 -6.003 1.00 94.12 371 ARG A CA 1
ATOM 2805 C C . ARG A 1 371 ? -9.564 -4.684 -5.008 1.00 94.12 371 ARG A C 1
ATOM 2807 O O . ARG A 1 371 ? -9.721 -3.769 -4.212 1.00 94.12 371 ARG A O 1
ATOM 2814 N N . LEU A 1 372 ? -10.322 -5.782 -4.998 1.00 96.44 372 LEU A N 1
ATOM 2815 C CA . LEU A 1 372 ? -11.377 -5.967 -3.997 1.00 96.44 372 LEU A CA 1
ATOM 2816 C C . LEU A 1 372 ? -10.805 -5.960 -2.573 1.00 96.44 372 LEU A C 1
ATOM 2818 O O . LEU A 1 372 ? -9.803 -6.613 -2.293 1.00 96.44 372 LEU A O 1
ATOM 2822 N N . GLU A 1 373 ? -11.459 -5.243 -1.672 1.00 97.00 373 GLU A N 1
ATOM 2823 C CA . GLU A 1 373 ? -11.137 -5.151 -0.247 1.00 97.00 373 GLU A CA 1
ATOM 2824 C C . GLU A 1 373 ? -12.345 -5.665 0.530 1.00 97.00 373 GLU A C 1
ATOM 2826 O O . GLU A 1 373 ? -13.471 -5.269 0.233 1.00 97.00 373 GLU A O 1
ATOM 2831 N N . VAL A 1 374 ? -12.144 -6.572 1.485 1.00 97.56 374 VAL A N 1
ATOM 2832 C CA . VAL A 1 374 ? -13.255 -7.224 2.189 1.00 97.56 374 VAL A CA 1
ATOM 2833 C C . VAL A 1 374 ? -13.354 -6.723 3.622 1.00 97.56 374 VAL A C 1
ATOM 2835 O O . VAL A 1 374 ? -12.393 -6.776 4.383 1.00 97.56 374 VAL A O 1
ATOM 2838 N N . TYR A 1 375 ? -14.555 -6.304 4.006 1.00 97.25 375 TYR A N 1
ATOM 2839 C CA . TYR A 1 375 ? -14.886 -5.830 5.344 1.00 97.25 375 TYR A CA 1
ATOM 2840 C C . TYR A 1 375 ? -16.000 -6.676 5.954 1.00 97.25 375 TYR A C 1
ATOM 2842 O O . TYR A 1 375 ? -16.824 -7.258 5.249 1.00 97.25 375 TYR A O 1
ATOM 2850 N N . LEU A 1 376 ? -16.053 -6.725 7.283 1.00 96.81 376 LEU A N 1
ATOM 2851 C CA . LEU A 1 376 ? -17.180 -7.317 7.995 1.00 96.81 376 LEU A CA 1
ATOM 2852 C C . LEU A 1 376 ? -18.272 -6.265 8.186 1.00 96.81 376 LEU A C 1
ATOM 2854 O O . LEU A 1 376 ? -17.999 -5.177 8.685 1.00 96.81 376 LEU A O 1
ATOM 2858 N N . ALA A 1 377 ? -19.512 -6.608 7.848 1.00 95.25 377 ALA A N 1
ATOM 2859 C CA . ALA A 1 377 ? -20.668 -5.785 8.159 1.00 95.25 377 ALA A CA 1
ATOM 2860 C C . ALA A 1 377 ? -20.766 -5.596 9.674 1.00 95.25 377 ALA A C 1
ATOM 2862 O O . ALA A 1 377 ? -20.949 -6.563 10.422 1.00 95.25 377 ALA A O 1
ATOM 2863 N N . GLU A 1 378 ? -20.681 -4.348 10.128 1.00 85.69 378 GLU A N 1
ATOM 2864 C CA . GLU A 1 378 ? -20.907 -4.034 11.529 1.00 85.69 378 GLU A CA 1
ATOM 2865 C C . GLU A 1 378 ? -22.324 -4.452 11.923 1.00 85.69 378 GLU A C 1
ATOM 2867 O O . GLU A 1 378 ? -23.330 -4.034 11.333 1.00 85.69 378 GLU A O 1
ATOM 2872 N N . ARG A 1 379 ? -22.432 -5.282 12.964 1.00 79.25 379 ARG A N 1
ATOM 2873 C CA . ARG A 1 379 ? -23.733 -5.555 13.565 1.00 79.25 379 ARG A CA 1
ATOM 2874 C C . ARG A 1 379 ? -24.155 -4.296 14.296 1.00 79.25 379 ARG A C 1
ATOM 2876 O O . ARG A 1 379 ? -23.708 -4.047 15.411 1.00 79.25 379 ARG A O 1
ATOM 2883 N N . ARG A 1 380 ? -25.052 -3.521 13.683 1.00 70.81 380 ARG A N 1
ATOM 2884 C CA . ARG A 1 380 ? -25.751 -2.446 14.391 1.00 70.81 380 ARG A CA 1
ATOM 2885 C C . ARG A 1 380 ? -26.333 -3.027 15.671 1.00 70.81 380 ARG A C 1
ATOM 2887 O O . ARG A 1 380 ? -27.205 -3.895 15.596 1.00 70.81 380 ARG A O 1
ATOM 2894 N N . ASP A 1 381 ? -25.865 -2.534 16.815 1.00 64.38 381 ASP A N 1
ATOM 2895 C CA . ASP A 1 381 ? -26.344 -2.963 18.124 1.00 64.38 381 ASP A CA 1
ATOM 2896 C C . ASP A 1 381 ? -27.872 -2.825 18.149 1.00 64.38 381 ASP A C 1
ATOM 2898 O O . ASP A 1 381 ? -28.419 -1.721 18.042 1.00 64.38 381 ASP A O 1
ATOM 2902 N N . LYS A 1 382 ? -28.582 -3.959 18.173 1.00 67.25 382 LYS A N 1
ATOM 2903 C CA . LYS A 1 382 ? -30.052 -3.997 18.193 1.00 67.25 382 LYS A CA 1
ATOM 2904 C C . LYS A 1 382 ? -30.599 -3.684 19.587 1.00 67.25 382 LYS A C 1
ATOM 2906 O O . LYS A 1 382 ? -31.819 -3.623 19.747 1.00 67.25 382 LYS A O 1
ATOM 2911 N N . ASN A 1 383 ? -29.739 -3.473 20.583 1.00 70.38 383 ASN A N 1
ATOM 2912 C CA . ASN A 1 383 ? -30.162 -3.132 21.925 1.00 70.38 383 ASN A CA 1
ATOM 2913 C C . ASN A 1 383 ? -30.759 -1.716 21.957 1.00 70.38 383 ASN A C 1
ATOM 2915 O O . ASN A 1 383 ? -30.053 -0.706 21.962 1.00 70.38 383 ASN A O 1
ATOM 2919 N N . LYS A 1 384 ? -32.096 -1.651 21.984 1.00 69.38 384 LYS A N 1
ATOM 2920 C CA . LYS A 1 384 ? -32.862 -0.397 22.036 1.00 69.38 384 LYS A CA 1
ATOM 2921 C C . LYS A 1 384 ? -32.466 0.486 23.227 1.00 69.38 384 LYS A C 1
ATOM 2923 O O . LYS A 1 384 ? -32.527 1.702 23.097 1.00 69.38 384 LYS A O 1
ATOM 2928 N N . LEU A 1 385 ? -32.010 -0.098 24.341 1.00 67.38 385 LEU A N 1
ATOM 2929 C CA . LEU A 1 385 ? -31.659 0.645 25.558 1.00 67.38 385 LEU A CA 1
ATOM 2930 C C . LEU A 1 385 ? -30.426 1.542 25.385 1.00 67.38 385 LEU A C 1
ATOM 2932 O O . LEU A 1 385 ? -30.361 2.601 25.998 1.00 67.38 385 LEU A O 1
ATOM 2936 N N . ARG A 1 386 ? -29.476 1.173 24.516 1.00 62.31 386 ARG A N 1
ATOM 2937 C CA . ARG A 1 386 ? -28.276 1.989 24.252 1.00 62.31 386 ARG A CA 1
ATOM 2938 C C . ARG A 1 386 ? -28.495 3.094 23.218 1.00 62.31 386 ARG A C 1
ATOM 2940 O O . ARG A 1 386 ? -27.681 4.001 23.125 1.00 62.31 386 ARG A O 1
ATOM 2947 N N . ARG A 1 387 ? -29.599 3.052 22.464 1.00 57.03 387 ARG A N 1
ATOM 2948 C CA . ARG A 1 387 ? -29.936 4.076 21.457 1.00 57.03 387 ARG A CA 1
ATOM 2949 C C . ARG A 1 387 ? -30.737 5.255 22.020 1.00 57.03 387 ARG A C 1
ATOM 2951 O O . ARG A 1 387 ? -30.922 6.234 21.311 1.00 57.03 387 ARG A O 1
ATOM 2958 N N . LEU A 1 388 ? -31.214 5.165 23.264 1.00 56.41 388 LEU A N 1
ATOM 2959 C CA . LEU A 1 388 ? -32.017 6.213 23.911 1.00 56.41 388 LEU A CA 1
ATOM 2960 C C . LEU A 1 388 ? -31.181 7.345 24.532 1.00 56.41 388 LEU A C 1
ATOM 2962 O O . LEU A 1 388 ? -31.754 8.322 24.991 1.00 56.41 388 LEU A O 1
ATOM 2966 N N . ALA A 1 389 ? -29.849 7.259 24.507 1.00 55.75 389 ALA A N 1
ATOM 2967 C CA . ALA A 1 389 ? -28.959 8.329 24.963 1.00 55.75 389 ALA A CA 1
ATOM 2968 C C . ALA A 1 389 ? -28.585 9.309 23.834 1.00 55.75 389 ALA A C 1
ATOM 2970 O O . ALA A 1 389 ? -27.459 9.799 23.782 1.00 55.75 389 ALA A O 1
ATOM 2971 N N . VAL A 1 390 ? -29.513 9.595 22.913 1.00 52.69 390 VAL A N 1
ATOM 2972 C CA . VAL A 1 390 ? -29.408 10.828 22.125 1.00 52.69 390 VAL A CA 1
ATOM 2973 C C . VAL A 1 390 ? -29.687 11.949 23.116 1.00 52.69 390 VAL A C 1
ATOM 2975 O O . VAL A 1 390 ? -30.837 12.189 23.480 1.00 52.69 390 VAL A O 1
ATOM 2978 N N . ILE A 1 391 ? -28.615 12.553 23.625 1.00 53.50 391 ILE A N 1
ATOM 2979 C CA . ILE A 1 391 ? -28.680 13.792 24.397 1.00 53.50 391 ILE A CA 1
ATOM 2980 C C . ILE A 1 391 ? -29.504 14.764 23.541 1.00 53.50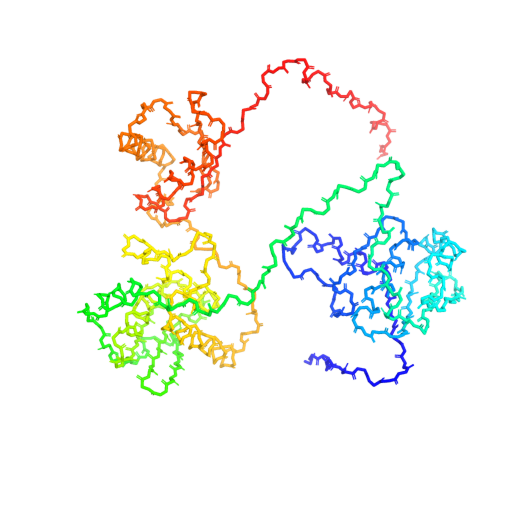 391 ILE A C 1
ATOM 2982 O O . ILE A 1 391 ? -29.154 14.956 22.374 1.00 53.50 391 ILE A O 1
ATOM 2986 N N . PRO A 1 392 ? -30.627 15.308 24.043 1.00 51.25 392 PRO A N 1
ATOM 2987 C CA . PRO A 1 392 ? -31.354 16.338 23.323 1.00 51.25 392 PRO A CA 1
ATOM 2988 C C . PRO A 1 392 ? -30.364 17.455 22.998 1.00 51.25 392 PRO A C 1
ATOM 2990 O O . PRO A 1 392 ? -29.748 17.997 23.914 1.00 51.25 392 PRO A O 1
ATOM 2993 N N . ASN A 1 393 ? -30.169 17.758 21.713 1.00 51.12 393 ASN A N 1
ATOM 2994 C CA . ASN A 1 393 ? -29.460 18.972 21.330 1.00 51.12 393 ASN A CA 1
ATOM 2995 C C . ASN A 1 393 ? -30.185 20.140 22.000 1.00 51.12 393 ASN A C 1
ATOM 2997 O O . ASN A 1 393 ? -31.401 20.282 21.849 1.00 51.12 393 ASN A O 1
ATOM 3001 N N . ASP A 1 394 ? -29.438 20.902 22.789 1.00 49.16 394 ASP A N 1
ATOM 3002 C CA . ASP A 1 394 ? -29.922 22.073 23.501 1.00 49.16 394 ASP A CA 1
ATOM 3003 C C . ASP A 1 394 ? -30.532 23.057 22.480 1.00 49.16 394 ASP A C 1
ATOM 3005 O O . ASP A 1 394 ? -29.838 23.460 21.544 1.00 49.16 394 ASP A O 1
ATOM 3009 N N . PRO A 1 395 ? -31.827 23.413 22.570 1.00 52.50 395 PRO A N 1
ATOM 3010 C CA . PRO A 1 395 ? -32.499 24.254 21.576 1.00 52.50 395 PRO A CA 1
ATOM 3011 C C . PRO A 1 395 ? -32.121 25.748 21.664 1.00 52.50 395 PRO A C 1
ATOM 3013 O O . PRO A 1 395 ? -32.900 26.608 21.261 1.00 52.50 395 PRO A O 1
ATOM 3016 N N . THR A 1 396 ? -30.947 26.099 22.191 1.00 52.47 396 THR A N 1
ATOM 3017 C CA . THR A 1 396 ? -30.568 27.491 22.488 1.00 52.47 396 THR A CA 1
ATOM 3018 C C . THR A 1 396 ? -29.832 28.230 21.361 1.00 52.47 396 THR A C 1
ATOM 3020 O O . THR A 1 396 ? -29.563 29.419 21.511 1.00 52.47 396 THR A O 1
ATOM 3023 N N . GLU A 1 397 ? -29.589 27.616 20.197 1.00 49.56 397 GLU A N 1
ATOM 3024 C CA . GLU A 1 397 ? -28.852 28.253 19.083 1.00 49.56 397 GLU A CA 1
ATOM 3025 C C . GLU A 1 397 ? -29.706 28.760 17.898 1.00 49.56 397 GLU A C 1
ATOM 3027 O O . GLU A 1 397 ? -29.182 28.965 16.805 1.00 49.56 397 GLU A O 1
ATOM 3032 N N . GLU A 1 398 ? -31.006 29.034 18.076 1.00 49.31 398 GLU A N 1
ATOM 3033 C CA . GLU A 1 398 ? -31.852 29.568 16.982 1.00 49.31 398 GLU A CA 1
ATOM 3034 C C . GLU A 1 398 ? -32.313 31.030 17.140 1.00 49.31 398 GLU A C 1
ATOM 3036 O O . GLU A 1 398 ? -33.129 31.520 16.364 1.00 49.31 398 GLU A O 1
ATOM 3041 N N . THR A 1 399 ? -31.743 31.797 18.074 1.00 50.03 399 THR A N 1
ATOM 3042 C CA . THR A 1 399 ? -32.027 33.241 18.179 1.00 50.03 399 THR A CA 1
ATOM 3043 C C . THR A 1 399 ? -30.756 34.071 18.249 1.00 50.03 399 THR A C 1
ATOM 3045 O O . THR A 1 399 ? -30.445 34.611 19.305 1.00 50.03 399 THR A O 1
ATOM 3048 N N . SER A 1 400 ? -30.010 34.178 17.145 1.00 50.03 400 SER A N 1
ATOM 3049 C CA . SER A 1 400 ? -29.133 35.329 16.844 1.00 50.03 400 SER A CA 1
ATOM 3050 C C . SER A 1 400 ? -28.500 35.201 15.455 1.00 50.03 400 SER A C 1
ATOM 3052 O O . SER A 1 400 ? -27.328 34.859 15.314 1.00 50.03 400 SER A O 1
ATOM 3054 N N . ARG A 1 401 ? -29.258 35.539 14.411 1.00 46.75 401 ARG A N 1
ATOM 3055 C CA . ARG A 1 401 ? -28.692 36.163 13.208 1.00 46.75 401 ARG A CA 1
ATOM 3056 C C . ARG A 1 401 ? -29.607 37.320 12.785 1.00 46.75 401 ARG A C 1
ATOM 3058 O O . ARG A 1 401 ? -30.804 37.068 12.647 1.00 46.75 401 ARG A O 1
ATOM 3065 N N . PRO A 1 402 ? -29.085 38.555 12.675 1.00 57.38 402 PRO A N 1
ATOM 3066 C CA . PRO A 1 402 ? -29.822 39.689 12.125 1.00 57.38 402 PRO A CA 1
ATOM 3067 C C . PRO A 1 402 ? -30.053 39.563 10.616 1.00 57.38 402 PRO A C 1
ATOM 3069 O O . PRO A 1 402 ? -29.241 38.881 9.943 1.00 57.38 402 PRO A O 1
#

Mean predicted aligned error: 13.45 Å

Radius of gyration: 28.77 Å; Cα contacts (8 Å, |Δi|>4): 511; chains: 1; bounding box: 60×72×72 Å